Protein AF-K2FUL3-F1 (afdb_monomer_lite)

pLDDT: mean 77.29, std 19.42, range [24.14, 98.5]

Structure (mmCIF, N/CA/C/O backbone):
data_AF-K2FUL3-F1
#
_entry.id   AF-K2FUL3-F1
#
loop_
_atom_site.group_PDB
_atom_site.id
_atom_site.type_symbol
_atom_site.label_atom_id
_atom_site.label_alt_id
_atom_site.label_comp_id
_atom_site.label_asym_id
_atom_site.label_entity_id
_atom_site.label_seq_id
_atom_site.pdbx_PDB_ins_code
_atom_site.Cartn_x
_atom_site.Cartn_y
_atom_site.Cartn_z
_atom_site.occupancy
_atom_site.B_iso_or_equiv
_atom_site.auth_seq_id
_atom_site.auth_comp_id
_atom_site.auth_asym_id
_atom_site.auth_atom_id
_atom_site.pdbx_PDB_model_num
ATOM 1 N N . GLY A 1 1 ? -10.020 -69.425 -1.755 1.00 29.36 1 GLY A N 1
ATOM 2 C CA . GLY A 1 1 ? -8.892 -70.019 -2.493 1.00 29.36 1 GLY A CA 1
ATOM 3 C C . GLY A 1 1 ? -7.718 -69.079 -2.378 1.00 29.36 1 GLY A C 1
ATOM 4 O O . GLY A 1 1 ? -7.918 -67.881 -2.471 1.00 29.36 1 GLY A O 1
ATOM 5 N N . ILE A 1 2 ? -6.564 -69.638 -2.051 1.00 29.47 2 ILE A N 1
ATOM 6 C CA . ILE A 1 2 ? -5.307 -69.007 -1.630 1.00 29.47 2 ILE A CA 1
ATOM 7 C C . ILE A 1 2 ? -4.620 -68.204 -2.759 1.00 29.47 2 ILE A C 1
ATOM 9 O O . ILE A 1 2 ? -4.617 -68.683 -3.886 1.00 29.47 2 ILE A O 1
ATOM 13 N N . ALA A 1 3 ? -3.968 -67.088 -2.374 1.00 29.80 3 ALA A N 1
ATOM 14 C CA . ALA A 1 3 ? -2.845 -66.353 -3.010 1.00 29.80 3 ALA A CA 1
ATOM 15 C C . ALA A 1 3 ? -3.069 -65.739 -4.420 1.00 29.80 3 ALA A C 1
ATOM 17 O O . ALA A 1 3 ? -3.835 -66.257 -5.214 1.00 29.80 3 ALA A O 1
ATOM 18 N N . ALA A 1 4 ? -2.455 -64.623 -4.829 1.00 33.97 4 ALA A N 1
ATOM 19 C CA . ALA A 1 4 ? -1.217 -63.980 -4.395 1.00 33.97 4 ALA A CA 1
ATOM 20 C C . ALA A 1 4 ? -1.223 -62.466 -4.697 1.00 33.97 4 ALA A C 1
ATOM 22 O O . ALA A 1 4 ? -1.805 -62.017 -5.681 1.00 33.97 4 ALA A O 1
ATOM 23 N N . ASN A 1 5 ? -0.493 -61.721 -3.870 1.00 37.12 5 ASN A N 1
ATOM 24 C CA . ASN A 1 5 ? 0.119 -60.432 -4.196 1.00 37.12 5 ASN A CA 1
ATOM 25 C C . ASN A 1 5 ? 1.566 -60.707 -4.678 1.00 37.12 5 ASN A C 1
ATOM 27 O O . ASN A 1 5 ? 2.147 -61.704 -4.235 1.00 37.12 5 ASN A O 1
ATOM 31 N N . PRO A 1 6 ? 2.175 -59.849 -5.517 1.00 41.28 6 PRO A N 1
ATOM 32 C CA . PRO A 1 6 ? 3.410 -59.216 -5.050 1.00 41.28 6 PRO A CA 1
ATOM 33 C C . PRO A 1 6 ? 3.550 -57.734 -5.457 1.00 41.28 6 PRO A C 1
ATOM 35 O O . PRO A 1 6 ? 3.885 -57.404 -6.589 1.00 41.28 6 PRO A O 1
ATOM 38 N N . ALA A 1 7 ? 3.306 -56.877 -4.466 1.00 37.47 7 ALA A N 1
ATOM 39 C CA . ALA A 1 7 ? 4.149 -55.818 -3.905 1.00 37.47 7 ALA A CA 1
ATOM 40 C C . ALA A 1 7 ? 4.915 -54.856 -4.833 1.00 37.47 7 ALA A C 1
ATOM 42 O O . ALA A 1 7 ? 5.836 -55.230 -5.555 1.00 37.47 7 ALA A O 1
ATOM 43 N N . GLY A 1 8 ? 4.646 -53.569 -4.594 1.00 30.58 8 GLY A N 1
ATOM 44 C CA . GLY A 1 8 ? 5.507 -52.444 -4.937 1.00 30.58 8 GLY A CA 1
ATOM 45 C C . GLY A 1 8 ? 5.166 -51.172 -4.152 1.00 30.58 8 GLY A C 1
ATOM 46 O O . GLY A 1 8 ? 5.176 -50.105 -4.744 1.00 30.58 8 GLY A O 1
ATOM 47 N N . GLU A 1 9 ? 4.847 -51.260 -2.853 1.00 31.58 9 GLU A N 1
ATOM 48 C CA . GLU A 1 9 ? 4.725 -50.077 -1.983 1.00 31.58 9 GLU A CA 1
ATOM 49 C C . GLU A 1 9 ? 5.489 -50.285 -0.670 1.00 31.58 9 GLU A C 1
ATOM 51 O O . GLU A 1 9 ? 5.241 -51.211 0.104 1.00 31.58 9 GLU A O 1
ATOM 56 N N . THR A 1 10 ? 6.470 -49.415 -0.453 1.00 30.34 10 THR A N 1
ATOM 57 C CA . THR A 1 10 ? 7.256 -49.276 0.771 1.00 30.34 10 THR A CA 1
ATOM 58 C C . THR A 1 10 ? 6.417 -48.614 1.862 1.00 30.34 10 THR A C 1
ATOM 60 O O . THR A 1 10 ? 6.049 -47.448 1.743 1.00 30.34 10 THR A O 1
ATOM 63 N N . ALA A 1 11 ? 6.149 -49.349 2.941 1.00 28.09 11 ALA A N 1
ATOM 64 C CA . ALA A 1 11 ? 5.520 -48.831 4.150 1.00 28.09 11 ALA A CA 1
ATOM 65 C C . ALA A 1 11 ? 6.507 -47.983 4.975 1.00 28.09 11 ALA A C 1
ATOM 67 O O . ALA A 1 11 ? 7.612 -48.429 5.288 1.00 28.09 11 ALA A O 1
ATOM 68 N N . ILE A 1 12 ? 6.080 -46.780 5.366 1.00 31.64 12 ILE A N 1
ATOM 69 C CA . ILE A 1 12 ? 6.712 -45.947 6.398 1.00 31.64 12 ILE A CA 1
ATOM 70 C C . ILE A 1 12 ? 6.009 -46.258 7.732 1.00 31.64 12 ILE A C 1
ATOM 72 O O . ILE A 1 12 ? 4.779 -46.181 7.781 1.00 31.64 12 ILE A O 1
ATOM 76 N N . PRO A 1 13 ? 6.720 -46.593 8.825 1.00 28.28 13 PRO A N 1
ATOM 77 C CA . PRO A 1 13 ? 6.091 -46.757 10.128 1.00 28.28 13 PRO A CA 1
ATOM 78 C C . PRO A 1 13 ? 5.839 -45.385 10.768 1.00 28.28 13 PRO A C 1
ATOM 80 O O . PRO A 1 13 ? 6.767 -44.623 11.035 1.00 28.28 13 PRO A O 1
ATOM 83 N N . VAL A 1 14 ? 4.572 -45.082 11.049 1.00 27.66 14 VAL A N 1
ATOM 84 C CA . VAL A 1 14 ? 4.178 -43.947 11.891 1.00 27.66 14 VAL A CA 1
ATOM 85 C C . VAL A 1 14 ? 4.351 -44.361 13.352 1.00 27.66 14 VAL A C 1
ATOM 87 O O . VAL A 1 14 ? 3.535 -45.098 13.903 1.00 27.66 14 VAL A O 1
ATOM 90 N N . HIS A 1 15 ? 5.425 -43.890 13.986 1.00 28.33 15 HIS A N 1
ATOM 91 C CA . HIS A 1 15 ? 5.552 -43.887 15.441 1.00 28.33 15 HIS A CA 1
ATOM 92 C C . HIS A 1 15 ? 4.837 -42.653 16.001 1.00 28.33 15 HIS A C 1
ATOM 94 O O . HIS A 1 15 ? 5.270 -41.524 15.789 1.00 28.33 15 HIS A O 1
ATOM 100 N N . VAL A 1 16 ? 3.748 -42.877 16.735 1.00 33.69 16 VAL A N 1
ATOM 101 C CA . VAL A 1 16 ? 3.116 -41.860 17.581 1.00 33.69 16 VAL A CA 1
ATOM 102 C C . VAL A 1 16 ? 3.855 -41.854 18.920 1.00 33.69 16 VAL A C 1
ATOM 104 O O . VAL A 1 16 ? 3.732 -42.798 19.698 1.00 33.69 16 VAL A O 1
ATOM 107 N N . LEU A 1 17 ? 4.642 -40.808 19.174 1.00 29.28 17 LEU A N 1
ATOM 108 C CA . LEU A 1 17 ? 5.199 -40.495 20.491 1.00 29.28 17 LEU A CA 1
ATOM 109 C C . LEU A 1 17 ? 4.402 -39.329 21.084 1.00 29.28 17 LEU A C 1
ATOM 111 O O . LEU A 1 17 ? 4.236 -38.285 20.460 1.00 29.28 17 LEU A O 1
ATOM 115 N N . THR A 1 18 ? 3.861 -39.538 22.280 1.00 36.34 18 THR A N 1
ATOM 116 C CA . THR A 1 18 ? 3.100 -38.549 23.047 1.00 36.34 18 THR A CA 1
ATOM 117 C C . THR A 1 18 ? 4.045 -37.699 23.902 1.00 36.34 18 THR A C 1
ATOM 119 O O . THR A 1 18 ? 4.623 -38.201 24.866 1.00 36.34 18 THR A O 1
ATOM 122 N N . ASP A 1 19 ? 4.158 -36.408 23.587 1.00 40.31 19 ASP A N 1
ATOM 123 C CA . ASP A 1 19 ? 4.966 -35.411 24.307 1.00 40.31 19 ASP A CA 1
ATOM 124 C C . ASP A 1 19 ? 4.378 -35.038 25.679 1.00 40.31 19 ASP A C 1
ATOM 126 O O . ASP A 1 19 ? 3.742 -33.994 25.863 1.00 40.31 19 ASP A O 1
ATOM 130 N N . ARG A 1 20 ? 4.603 -35.891 26.686 1.00 37.06 20 ARG A N 1
ATOM 131 C CA . ARG A 1 20 ? 4.300 -35.557 28.091 1.00 37.06 20 ARG A CA 1
ATOM 132 C C . ARG A 1 20 ? 5.457 -35.774 29.072 1.00 37.06 20 ARG A C 1
ATOM 134 O O . ARG A 1 20 ? 5.354 -35.305 30.197 1.00 37.06 20 ARG A O 1
ATOM 141 N N . GLU A 1 21 ? 6.578 -36.368 28.656 1.00 36.28 21 GLU A N 1
ATOM 142 C CA . GLU A 1 21 ? 7.709 -36.675 29.558 1.00 36.28 21 GLU A CA 1
ATOM 143 C C . GLU A 1 21 ? 8.956 -35.781 29.389 1.00 36.28 21 GLU A C 1
ATOM 145 O O . GLU A 1 21 ? 9.843 -35.807 30.244 1.00 36.28 21 GLU A O 1
ATOM 150 N N . GLU A 1 22 ? 9.020 -34.912 28.372 1.00 36.03 22 GLU A N 1
ATOM 151 C CA . GLU A 1 22 ? 10.129 -33.945 28.220 1.00 36.03 22 GLU A CA 1
ATOM 152 C C . GLU A 1 22 ? 9.899 -32.598 28.930 1.00 36.03 22 GLU A C 1
ATOM 154 O O . GLU A 1 22 ? 10.847 -31.838 29.141 1.00 36.03 22 GLU A O 1
ATOM 159 N N . ARG A 1 23 ? 8.673 -32.308 29.393 1.00 39.50 23 ARG A N 1
ATOM 160 C CA . ARG A 1 23 ? 8.362 -31.051 30.108 1.00 39.50 23 ARG A CA 1
ATOM 161 C C . ARG A 1 23 ? 8.787 -31.030 31.578 1.00 39.50 23 ARG A C 1
ATOM 163 O O . ARG A 1 23 ? 9.026 -29.946 32.109 1.00 39.50 23 ARG A O 1
ATOM 170 N N . ASP A 1 24 ? 8.972 -32.186 32.211 1.00 40.50 24 ASP A N 1
ATOM 171 C CA . ASP A 1 24 ? 9.224 -32.262 33.659 1.00 40.50 24 ASP A CA 1
ATOM 172 C C . ASP A 1 24 ? 10.712 -32.364 34.042 1.00 40.50 24 ASP A C 1
ATOM 174 O O . ASP A 1 24 ? 11.052 -32.335 35.224 1.00 40.50 24 ASP A O 1
ATOM 178 N N . LYS A 1 25 ? 11.638 -32.383 33.070 1.00 35.03 25 LYS A N 1
ATOM 179 C CA . LYS A 1 25 ? 13.092 -32.451 33.338 1.00 35.03 25 LYS A CA 1
ATOM 180 C C . LYS A 1 25 ? 13.845 -31.114 33.286 1.00 35.03 25 LYS A C 1
ATOM 182 O O . LYS A 1 25 ? 15.042 -31.100 33.554 1.00 35.03 25 LYS A O 1
ATOM 187 N N . GLN A 1 26 ? 13.180 -29.983 33.026 1.00 34.59 26 GLN A N 1
ATOM 188 C CA . GLN A 1 26 ? 13.832 -28.655 32.990 1.00 34.59 26 GLN A CA 1
ATOM 189 C C . GLN A 1 26 ? 13.510 -27.721 34.177 1.00 34.59 26 GLN A C 1
ATOM 191 O O . GLN A 1 26 ? 13.892 -26.551 34.154 1.00 34.59 26 GLN A O 1
ATOM 196 N N . ARG A 1 27 ? 12.857 -28.191 35.251 1.00 38.28 27 ARG A N 1
ATOM 197 C CA . ARG A 1 27 ? 12.539 -27.352 36.429 1.00 38.28 27 ARG A CA 1
ATOM 198 C C . ARG A 1 27 ? 13.149 -27.861 37.740 1.00 38.28 27 ARG A C 1
ATOM 200 O O . ARG A 1 27 ? 12.462 -28.441 38.569 1.00 38.28 27 ARG A O 1
ATOM 207 N N . ALA A 1 28 ? 14.425 -27.547 37.956 1.00 32.16 28 ALA A N 1
ATOM 208 C CA . ALA A 1 28 ? 15.081 -27.413 39.268 1.00 32.16 28 ALA A CA 1
ATOM 209 C C . ALA A 1 28 ? 16.374 -26.593 39.014 1.00 32.16 28 ALA A C 1
ATOM 211 O O . ALA A 1 28 ? 17.048 -26.874 38.033 1.00 32.16 28 ALA A O 1
ATOM 212 N N . ILE A 1 29 ? 16.811 -25.540 39.724 1.00 32.72 29 ILE A N 1
ATOM 213 C CA . ILE A 1 29 ? 16.914 -25.236 41.168 1.00 32.72 29 ILE A CA 1
ATOM 214 C C . ILE A 1 29 ? 17.061 -23.672 41.348 1.00 32.72 29 ILE A C 1
ATOM 216 O O . ILE A 1 29 ? 16.884 -22.943 40.375 1.00 32.72 29 ILE A O 1
ATOM 220 N N . PRO A 1 30 ? 17.365 -23.089 42.534 1.00 32.72 30 PRO A N 1
ATOM 221 C CA . PRO A 1 30 ? 16.451 -22.345 43.397 1.00 32.72 30 PRO A CA 1
ATOM 222 C C . PRO A 1 30 ? 16.648 -20.810 43.428 1.00 32.72 30 PRO A C 1
ATOM 224 O O . PRO A 1 30 ? 17.682 -20.240 43.087 1.00 32.72 30 PRO A O 1
ATOM 227 N N . SER A 1 31 ? 15.637 -20.151 43.988 1.00 34.84 31 SER A N 1
ATOM 228 C CA . SER A 1 31 ? 15.555 -18.729 44.316 1.00 34.84 31 SER A CA 1
ATOM 229 C C . SER A 1 31 ? 16.632 -18.214 45.286 1.00 34.84 31 SER A C 1
ATOM 231 O O . SER A 1 31 ? 16.755 -18.728 46.400 1.00 34.84 31 SER A O 1
ATOM 233 N N . LYS A 1 32 ? 17.250 -17.068 44.965 1.00 28.75 32 LYS A N 1
ATOM 234 C CA . LYS A 1 32 ? 17.618 -16.041 45.961 1.00 28.75 32 LYS A CA 1
ATOM 235 C C . LYS A 1 32 ? 17.276 -14.643 45.435 1.00 28.75 32 LYS A C 1
ATOM 237 O O . LYS A 1 32 ? 17.803 -14.190 44.427 1.00 28.75 32 LYS A O 1
ATOM 242 N N . LYS A 1 33 ? 16.363 -13.978 46.149 1.00 35.34 33 LYS A N 1
ATOM 243 C CA . LYS A 1 33 ? 15.916 -12.595 45.937 1.00 35.34 33 LYS A CA 1
ATOM 244 C C . LYS A 1 33 ? 17.067 -11.603 46.148 1.00 35.34 33 LYS A C 1
ATOM 246 O O . LYS A 1 33 ? 17.709 -11.650 47.194 1.00 35.34 33 LYS A O 1
ATOM 251 N N . LYS A 1 34 ? 17.205 -10.628 45.247 1.00 28.52 34 LYS A N 1
ATOM 252 C CA . LYS A 1 34 ? 17.494 -9.221 45.575 1.00 28.52 34 LYS A CA 1
ATOM 253 C C . LYS A 1 34 ? 16.860 -8.334 44.501 1.00 28.52 34 LYS A C 1
ATOM 255 O O . LYS A 1 34 ? 17.018 -8.589 43.314 1.00 28.52 34 LYS A O 1
ATOM 260 N N . ALA A 1 35 ? 16.083 -7.355 44.952 1.00 36.88 35 ALA A N 1
ATOM 261 C CA . ALA A 1 35 ? 15.337 -6.425 44.118 1.00 36.88 35 ALA A CA 1
ATOM 262 C C . ALA A 1 35 ? 16.287 -5.538 43.302 1.00 36.88 35 ALA A C 1
ATOM 264 O O . ALA A 1 35 ? 17.126 -4.853 43.884 1.00 36.88 35 ALA A O 1
ATOM 265 N N . VAL A 1 36 ? 16.129 -5.541 41.976 1.00 25.66 36 VAL A N 1
ATOM 266 C CA . VAL A 1 36 ? 16.669 -4.523 41.068 1.00 25.66 36 VAL A CA 1
ATOM 267 C C . VAL A 1 36 ? 15.637 -4.298 39.965 1.00 25.66 36 VAL A C 1
ATOM 269 O O . VAL A 1 36 ? 15.177 -5.239 39.324 1.00 25.66 36 VAL A O 1
ATOM 272 N N . THR A 1 37 ? 15.245 -3.040 39.802 1.00 27.47 37 THR A N 1
ATOM 273 C CA . THR A 1 37 ? 14.314 -2.504 38.807 1.00 27.47 37 THR A CA 1
ATOM 274 C C . THR A 1 37 ? 14.697 -2.944 37.389 1.00 27.47 37 THR A C 1
ATOM 276 O O . THR A 1 37 ? 15.799 -2.654 36.926 1.00 27.47 37 THR A O 1
ATOM 279 N N . VAL A 1 38 ? 13.796 -3.645 36.696 1.00 24.14 38 VAL A N 1
ATOM 280 C CA . VAL A 1 38 ? 14.006 -4.133 35.325 1.00 24.14 38 VAL A CA 1
ATOM 281 C C . VAL A 1 38 ? 13.581 -3.055 34.327 1.00 24.14 38 VAL A C 1
ATOM 283 O O . VAL A 1 38 ? 12.395 -2.821 34.121 1.00 24.14 38 VAL A O 1
ATOM 286 N N . LEU A 1 39 ? 14.567 -2.423 33.691 1.00 25.70 39 LEU A N 1
ATOM 287 C CA . LEU A 1 39 ? 14.455 -1.932 32.318 1.00 25.70 39 LEU A CA 1
ATOM 288 C C . LEU A 1 39 ? 14.884 -3.084 31.403 1.00 25.70 39 LEU A C 1
ATOM 290 O O . LEU A 1 39 ? 15.981 -3.622 31.555 1.00 25.70 39 LEU A O 1
ATOM 294 N N . THR A 1 40 ? 14.021 -3.492 30.481 1.00 26.88 40 THR A N 1
ATOM 295 C CA . THR A 1 40 ? 14.286 -4.555 29.502 1.00 26.88 40 THR A CA 1
ATOM 296 C C . THR A 1 40 ? 15.433 -4.143 28.563 1.00 26.88 40 THR A C 1
ATOM 298 O O . THR A 1 40 ? 15.310 -3.106 27.909 1.00 26.88 40 THR A O 1
ATOM 301 N N . PRO A 1 41 ? 16.538 -4.905 28.433 1.00 35.03 41 PRO A N 1
ATOM 302 C CA . PRO A 1 41 ? 17.572 -4.604 27.454 1.00 35.03 41 PRO A CA 1
ATOM 303 C C . PRO A 1 41 ? 17.321 -5.353 26.139 1.00 35.03 41 PRO A C 1
ATOM 305 O O . PRO A 1 41 ? 17.146 -6.571 26.107 1.00 35.03 41 PRO A O 1
ATOM 308 N N . LEU A 1 42 ? 17.393 -4.620 25.030 1.00 30.72 42 LEU A N 1
ATOM 309 C CA . LEU A 1 42 ? 17.758 -5.170 23.726 1.00 30.72 42 LEU A CA 1
ATOM 310 C C . LEU A 1 42 ? 19.123 -5.865 23.861 1.00 30.72 42 LEU A C 1
ATOM 312 O O . LEU A 1 42 ? 20.102 -5.161 24.099 1.00 30.72 42 LEU A O 1
ATOM 316 N N . THR A 1 43 ? 19.214 -7.198 23.746 1.00 35.12 43 THR A N 1
ATOM 317 C CA . THR A 1 43 ? 20.256 -7.947 22.986 1.00 35.12 43 THR A CA 1
ATOM 318 C C . THR A 1 43 ? 20.384 -9.421 23.389 1.00 35.12 43 THR A C 1
ATOM 320 O O . THR A 1 43 ? 20.501 -9.734 24.572 1.00 35.12 43 THR A O 1
ATOM 323 N N . PRO A 1 44 ? 20.602 -10.297 22.390 1.00 34.84 44 PRO A N 1
ATOM 324 C CA . PRO A 1 44 ? 21.498 -11.435 22.541 1.00 34.84 44 PRO A CA 1
ATOM 325 C C . PRO A 1 44 ? 22.530 -11.455 21.396 1.00 34.84 44 PRO A C 1
ATOM 327 O O . PRO A 1 44 ? 22.458 -12.301 20.521 1.00 34.84 44 PRO A O 1
ATOM 330 N N . TYR A 1 45 ? 23.494 -10.523 21.365 1.00 34.25 45 TYR A N 1
ATOM 331 C CA . TYR A 1 45 ? 24.644 -10.620 20.445 1.00 34.25 45 TYR A CA 1
ATOM 332 C C . TYR A 1 45 ? 25.939 -10.094 21.104 1.00 34.25 45 TYR A C 1
ATOM 334 O O . TYR A 1 45 ? 26.077 -8.885 21.314 1.00 34.25 45 TYR A O 1
ATOM 342 N N . PRO A 1 46 ? 26.928 -10.962 21.409 1.00 39.22 46 PRO A N 1
ATOM 343 C CA . PRO A 1 46 ? 28.223 -10.579 21.997 1.00 39.22 46 PRO A CA 1
ATOM 344 C C . PRO A 1 46 ? 29.020 -9.573 21.150 1.00 39.22 46 PRO A C 1
ATOM 346 O O . PRO A 1 46 ? 29.714 -8.708 21.687 1.00 39.22 46 PRO A O 1
ATOM 349 N N . ASN A 1 47 ? 28.861 -9.629 19.825 1.00 40.16 47 ASN A N 1
ATOM 350 C CA . ASN A 1 47 ? 29.518 -8.720 18.882 1.00 40.16 47 ASN A CA 1
ATOM 351 C C . ASN A 1 47 ? 28.984 -7.282 18.984 1.00 40.16 47 ASN A C 1
ATOM 353 O O . ASN A 1 47 ? 29.730 -6.326 18.788 1.00 40.16 47 ASN A O 1
ATOM 357 N N . MET A 1 48 ? 27.727 -7.117 19.399 1.00 39.75 48 MET A N 1
ATOM 358 C CA . MET A 1 48 ? 27.089 -5.813 19.577 1.00 39.75 48 MET A CA 1
ATOM 359 C C . MET A 1 48 ? 27.607 -5.095 20.833 1.00 39.75 48 MET A C 1
ATOM 361 O O . MET A 1 48 ? 27.795 -3.883 20.814 1.00 39.75 48 MET A O 1
ATOM 365 N N . ARG A 1 49 ? 27.954 -5.838 21.898 1.00 45.69 49 ARG A N 1
ATOM 366 C CA . ARG A 1 49 ? 28.633 -5.277 23.084 1.00 45.69 49 ARG A CA 1
ATOM 367 C C . ARG A 1 49 ? 30.037 -4.763 22.772 1.00 45.69 49 ARG A C 1
ATOM 369 O O . ARG A 1 49 ? 30.410 -3.712 23.278 1.00 45.69 49 ARG A O 1
ATOM 376 N N . ARG A 1 50 ? 30.807 -5.474 21.939 1.00 47.81 50 ARG A N 1
ATOM 377 C CA . ARG A 1 50 ? 32.127 -5.001 21.481 1.00 47.81 50 ARG A CA 1
ATOM 378 C C . ARG A 1 50 ? 32.014 -3.760 20.595 1.00 47.81 50 ARG A C 1
ATOM 380 O O . ARG A 1 50 ? 32.819 -2.850 20.751 1.00 47.81 50 ARG A O 1
ATOM 387 N N . LEU A 1 51 ? 31.003 -3.705 19.725 1.00 45.47 51 LEU A N 1
ATOM 388 C CA . LEU A 1 51 ? 30.710 -2.545 18.879 1.00 45.47 51 LEU A CA 1
ATOM 389 C C . LEU A 1 51 ? 30.363 -1.305 19.728 1.00 45.47 51 LEU A C 1
ATOM 391 O O . LEU A 1 51 ? 30.971 -0.252 19.563 1.00 45.47 51 LEU A O 1
ATOM 395 N N . LEU A 1 52 ? 29.460 -1.456 20.706 1.00 45.50 52 LEU A N 1
ATOM 396 C CA . LEU A 1 52 ? 29.033 -0.395 21.636 1.00 45.50 52 LEU A CA 1
ATOM 397 C C . LEU A 1 52 ? 30.119 0.049 22.635 1.00 45.50 52 LEU A C 1
ATOM 399 O O . LEU A 1 52 ? 29.981 1.093 23.269 1.00 45.50 52 LEU A O 1
ATOM 403 N N . ALA A 1 53 ? 31.194 -0.727 22.784 1.00 52.91 53 ALA A N 1
ATOM 404 C CA . ALA A 1 53 ? 32.343 -0.386 23.620 1.00 52.91 53 ALA A CA 1
ATOM 405 C C . ALA A 1 53 ? 33.434 0.397 22.866 1.00 52.91 53 ALA A C 1
ATOM 407 O O . ALA A 1 53 ? 34.402 0.832 23.489 1.00 52.91 53 ALA A O 1
ATOM 408 N N . GLN A 1 54 ? 33.316 0.583 21.545 1.00 58.16 54 GLN A N 1
ATOM 409 C CA . GLN A 1 54 ? 34.313 1.337 20.788 1.00 58.16 54 GLN A CA 1
ATOM 410 C C . GLN A 1 54 ? 34.211 2.843 21.080 1.00 58.16 54 GLN A C 1
ATOM 412 O O . GLN A 1 54 ? 33.120 3.401 20.956 1.00 58.16 54 GLN A O 1
ATOM 417 N N . PRO A 1 55 ? 35.326 3.541 21.375 1.00 52.22 55 PRO A N 1
ATOM 418 C CA . PRO A 1 55 ? 35.314 4.971 21.694 1.00 52.22 55 PRO A CA 1
ATOM 419 C C . PRO A 1 55 ? 34.697 5.855 20.605 1.00 52.22 55 PRO A C 1
ATOM 421 O O . PRO A 1 55 ? 34.007 6.819 20.921 1.00 52.22 55 PRO A O 1
ATOM 424 N N . ALA A 1 56 ? 34.892 5.516 19.326 1.00 47.28 56 ALA A N 1
ATOM 425 C CA . ALA A 1 56 ? 34.308 6.254 18.205 1.00 47.28 56 ALA A CA 1
ATOM 426 C C . ALA A 1 56 ? 32.776 6.123 18.162 1.00 47.28 56 ALA A C 1
ATOM 428 O O . ALA A 1 56 ? 32.075 7.115 17.968 1.00 47.28 56 ALA A O 1
ATOM 429 N N . LEU A 1 57 ? 32.253 4.919 18.418 1.00 42.28 57 LEU A N 1
ATOM 430 C CA . LEU A 1 57 ? 30.815 4.676 18.478 1.00 42.28 57 LEU A CA 1
ATOM 431 C C . LEU A 1 57 ? 30.210 5.250 19.766 1.00 42.28 57 LEU A C 1
ATOM 433 O O . LEU A 1 57 ? 29.147 5.852 19.718 1.00 42.28 57 LEU A O 1
ATOM 437 N N . GLN A 1 58 ? 30.907 5.157 20.903 1.00 49.09 58 GLN A N 1
ATOM 438 C CA . GLN A 1 58 ? 30.489 5.825 22.137 1.00 49.09 58 GLN A CA 1
ATOM 439 C C . GLN A 1 58 ? 30.441 7.340 21.970 1.00 49.09 58 GLN A C 1
ATOM 441 O O . GLN A 1 58 ? 29.476 7.947 22.404 1.00 49.09 58 GLN A O 1
ATOM 446 N N . THR A 1 59 ? 31.419 7.947 21.297 1.00 50.16 59 THR A N 1
ATOM 447 C CA . THR A 1 59 ? 31.420 9.390 21.010 1.00 50.16 59 THR A CA 1
ATOM 448 C C . THR A 1 59 ? 30.260 9.778 20.089 1.00 50.16 59 THR A C 1
ATOM 450 O O . THR A 1 59 ? 29.602 10.785 20.333 1.00 50.16 59 THR A O 1
ATOM 453 N N . ALA A 1 60 ? 29.953 8.952 19.082 1.00 44.31 60 ALA A N 1
ATOM 454 C CA . ALA A 1 60 ? 28.812 9.160 18.188 1.00 44.31 60 ALA A CA 1
ATOM 455 C C . ALA A 1 60 ? 27.446 8.962 18.878 1.00 44.31 60 ALA A C 1
ATOM 457 O O . ALA A 1 60 ? 26.479 9.630 18.521 1.00 44.31 60 ALA A O 1
ATOM 458 N N . ILE A 1 61 ? 27.360 8.071 19.875 1.00 42.84 61 ILE A N 1
ATOM 459 C CA . ILE A 1 61 ? 26.129 7.769 20.627 1.00 42.84 61 ILE A CA 1
ATOM 460 C C . ILE A 1 61 ? 25.994 8.659 21.882 1.00 42.84 61 ILE A C 1
ATOM 462 O O . ILE A 1 61 ? 24.911 8.775 22.446 1.00 42.84 61 ILE A O 1
ATOM 466 N N . GLN A 1 62 ? 27.045 9.351 22.329 1.00 43.38 62 GLN A N 1
ATOM 467 C CA . GLN A 1 62 ? 27.009 10.125 23.575 1.00 43.38 62 GLN A CA 1
ATOM 468 C C . GLN A 1 62 ? 25.961 11.266 23.606 1.00 43.38 62 GLN A C 1
ATOM 470 O O . GLN A 1 62 ? 25.319 11.451 24.641 1.00 43.38 62 GLN A O 1
ATOM 475 N N . PRO A 1 63 ? 25.664 11.970 22.494 1.00 46.12 63 PRO A N 1
ATOM 476 C CA . PRO A 1 63 ? 24.537 12.907 22.439 1.00 46.12 63 PRO A CA 1
ATOM 477 C C . PRO A 1 63 ? 23.162 12.259 22.698 1.00 46.12 63 PRO A C 1
ATOM 479 O O . PRO A 1 63 ? 22.224 12.952 23.078 1.00 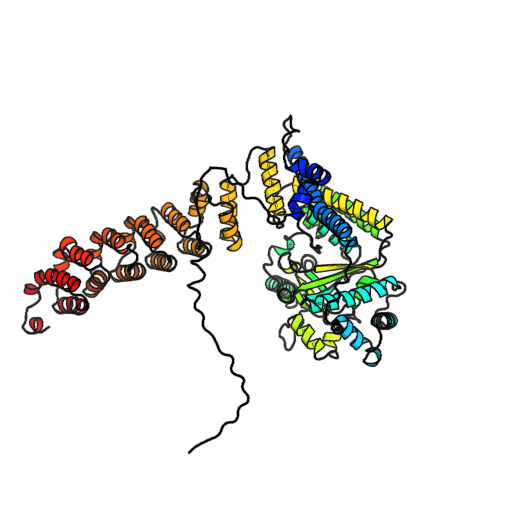46.12 63 PRO A O 1
ATOM 482 N N . PHE A 1 64 ? 23.037 10.935 22.532 1.00 40.38 64 PHE A N 1
ATOM 483 C CA . PHE A 1 64 ? 21.806 10.168 22.771 1.00 40.38 64 PHE A CA 1
ATOM 484 C C . PHE A 1 64 ? 21.617 9.777 24.236 1.00 40.38 64 PHE A C 1
ATOM 486 O O . PHE A 1 64 ? 20.494 9.502 24.651 1.00 40.38 64 PHE A O 1
ATOM 493 N N . LEU A 1 65 ? 22.696 9.719 25.022 1.00 40.16 65 LEU A N 1
ATOM 494 C CA . LEU A 1 65 ? 22.641 9.274 26.416 1.00 40.16 65 LEU A CA 1
ATOM 495 C C . LEU A 1 65 ? 22.469 10.439 27.399 1.00 40.16 65 LEU A C 1
ATOM 497 O O . LEU A 1 65 ? 22.078 10.203 28.541 1.00 40.16 65 LEU A O 1
ATOM 501 N N . ASN A 1 66 ? 22.752 11.684 26.990 1.00 42.62 66 ASN A N 1
ATOM 502 C CA . ASN A 1 66 ? 22.622 12.845 27.874 1.00 42.62 66 ASN A CA 1
ATOM 503 C C . ASN A 1 66 ? 22.406 14.183 27.120 1.00 42.62 66 ASN A C 1
ATOM 505 O O . ASN A 1 66 ? 23.333 14.983 27.002 1.00 42.62 66 ASN A O 1
ATOM 509 N N . PRO A 1 67 ? 21.184 14.482 26.637 1.00 41.69 67 PRO A N 1
ATOM 510 C CA . PRO A 1 67 ? 20.897 15.717 25.891 1.00 41.69 67 PRO A CA 1
ATOM 511 C C . PRO A 1 67 ? 20.674 16.973 26.768 1.00 41.69 67 PRO A C 1
ATOM 513 O O . PRO A 1 67 ? 20.497 18.074 26.251 1.00 41.69 67 PRO A O 1
ATOM 516 N N . ARG A 1 68 ? 20.730 16.849 28.104 1.00 36.56 68 ARG A N 1
ATOM 517 C CA . ARG A 1 68 ? 20.333 17.899 29.070 1.00 36.56 68 ARG A CA 1
ATOM 518 C C . ARG A 1 68 ? 21.244 19.134 29.177 1.00 36.56 68 ARG A C 1
ATOM 520 O O . ARG A 1 68 ? 20.900 20.053 29.914 1.00 36.56 68 ARG A O 1
ATOM 527 N N . THR A 1 69 ? 22.402 19.193 28.525 1.00 40.62 69 THR A N 1
ATOM 528 C CA . THR A 1 69 ? 23.458 20.160 28.897 1.00 40.62 69 THR A CA 1
ATOM 529 C C . THR A 1 69 ? 23.480 21.491 28.136 1.00 40.62 69 THR A C 1
ATOM 531 O O . THR A 1 69 ? 24.441 22.237 28.296 1.00 40.62 69 THR A O 1
ATOM 534 N N . ALA A 1 70 ? 22.450 21.859 27.364 1.00 38.53 70 ALA A N 1
ATOM 535 C CA . ALA A 1 70 ? 22.527 23.066 26.526 1.00 38.53 70 ALA A CA 1
ATOM 536 C C . ALA A 1 70 ? 21.238 23.906 26.429 1.00 38.53 70 ALA A C 1
ATOM 538 O O . ALA A 1 70 ? 20.871 24.311 25.329 1.00 38.53 70 ALA A O 1
ATOM 539 N N . TRP A 1 71 ? 20.541 24.206 27.534 1.00 39.56 71 TRP A N 1
ATOM 540 C CA . TRP A 1 71 ? 19.399 25.132 27.453 1.00 39.56 71 TRP A CA 1
ATOM 541 C C . TRP A 1 71 ? 19.319 26.151 28.595 1.00 39.56 71 TRP A C 1
ATOM 543 O O . TRP A 1 71 ? 19.202 25.792 29.766 1.00 39.56 71 TRP A O 1
ATOM 553 N N . GLN A 1 72 ? 19.352 27.436 28.227 1.00 35.75 72 GLN A N 1
ATOM 554 C CA . GLN A 1 72 ? 19.032 28.588 29.073 1.00 35.75 72 GLN A CA 1
ATOM 555 C C . GLN A 1 72 ? 18.322 29.659 28.218 1.00 35.75 72 GLN A C 1
ATOM 557 O O . GLN A 1 72 ? 18.981 30.501 27.617 1.00 35.75 72 GLN A O 1
ATOM 562 N N . GLY A 1 73 ? 16.983 29.642 28.161 1.00 40.72 73 GLY A N 1
ATOM 563 C CA . GLY A 1 73 ? 16.179 30.801 27.730 1.00 40.72 73 GLY A CA 1
ATOM 564 C C . GLY A 1 73 ? 14.944 30.468 26.873 1.00 40.72 73 GLY A C 1
ATOM 565 O O . GLY A 1 73 ? 15.026 29.587 26.027 1.00 40.72 73 GLY A O 1
ATOM 566 N N . PRO A 1 74 ? 13.801 31.167 27.042 1.00 36.03 74 PRO A N 1
ATOM 567 C CA . PRO A 1 74 ? 12.549 30.843 26.354 1.00 36.03 74 PRO A CA 1
ATOM 568 C C . PRO A 1 74 ? 12.594 31.186 24.855 1.00 36.03 74 PRO A C 1
ATOM 570 O O . PRO A 1 74 ? 12.757 32.345 24.476 1.00 36.03 74 PRO A O 1
ATOM 573 N N . LEU A 1 75 ? 12.392 30.183 23.997 1.00 43.47 75 LEU A N 1
ATOM 574 C CA . LEU A 1 75 ? 12.169 30.363 22.558 1.00 43.47 75 LEU A CA 1
ATOM 575 C C . LEU A 1 75 ? 10.685 30.639 22.269 1.00 43.47 75 LEU A C 1
ATOM 577 O O . LEU A 1 75 ? 9.799 30.065 22.901 1.00 43.47 75 LEU A O 1
ATOM 581 N N . ARG A 1 76 ? 10.409 31.494 21.275 1.00 51.44 76 ARG A N 1
ATOM 582 C CA . ARG A 1 76 ? 9.075 31.597 20.658 1.00 51.44 76 ARG A CA 1
ATOM 583 C C . ARG A 1 76 ? 8.755 30.284 19.929 1.00 51.44 76 ARG A C 1
ATOM 585 O O . ARG A 1 76 ? 9.666 29.626 19.432 1.00 51.44 76 ARG A O 1
ATOM 592 N N . GLU A 1 77 ? 7.475 29.928 19.840 1.00 51.31 77 GLU A N 1
ATOM 593 C CA . GLU A 1 77 ? 6.990 28.640 19.310 1.00 51.31 77 GLU A CA 1
ATOM 594 C C . GLU A 1 77 ? 7.575 28.273 17.931 1.00 51.31 77 GLU A C 1
ATOM 596 O O . GLU A 1 77 ? 7.956 27.131 17.695 1.00 51.31 77 GLU A O 1
ATOM 601 N N . GLU A 1 78 ? 7.743 29.256 17.049 1.00 53.22 78 GLU A N 1
ATOM 602 C CA . GLU A 1 78 ? 8.312 29.078 15.708 1.00 53.22 78 GLU A CA 1
ATOM 603 C C . GLU A 1 78 ? 9.810 28.711 15.727 1.00 53.22 78 GLU A C 1
ATOM 605 O O . GLU A 1 78 ? 10.254 27.831 14.987 1.00 53.22 78 GLU A O 1
ATOM 610 N N . GLY A 1 79 ? 10.584 29.302 16.647 1.00 62.28 79 GLY A N 1
ATOM 611 C CA . GLY A 1 79 ? 11.993 28.952 16.856 1.00 62.28 79 GLY A CA 1
ATOM 612 C C . GLY A 1 79 ? 12.162 27.537 17.414 1.00 62.28 79 GLY A C 1
ATOM 613 O O . GLY A 1 79 ? 13.065 26.812 17.000 1.00 62.28 79 GLY A O 1
ATOM 614 N N . LEU A 1 80 ? 11.239 27.111 18.283 1.00 60.75 80 LEU A N 1
ATOM 615 C CA . LEU A 1 80 ? 11.215 25.756 18.835 1.00 60.75 80 LEU A CA 1
ATOM 616 C C . LEU A 1 80 ? 10.934 24.700 17.753 1.00 60.75 80 LEU A C 1
ATOM 618 O O . LEU A 1 80 ? 11.583 23.656 17.724 1.00 60.75 80 LEU A O 1
ATOM 622 N N . ARG A 1 81 ? 9.990 24.972 16.840 1.00 59.69 81 ARG A N 1
ATOM 623 C CA . ARG A 1 81 ? 9.648 24.059 15.736 1.00 59.69 81 ARG A CA 1
ATOM 624 C C . ARG A 1 81 ? 10.790 23.913 14.729 1.00 59.69 81 ARG A C 1
ATOM 626 O O . ARG A 1 81 ? 11.060 22.800 14.282 1.00 59.69 81 ARG A O 1
ATOM 633 N N . SER A 1 82 ? 11.492 25.005 14.418 1.00 65.75 82 SER A N 1
ATOM 634 C CA . SER A 1 82 ? 12.674 24.960 13.550 1.00 65.75 82 SER A CA 1
ATOM 635 C C . SER A 1 82 ? 13.818 24.154 14.176 1.00 65.75 82 SER A C 1
ATOM 637 O O . SER A 1 82 ? 14.415 23.319 13.501 1.00 65.75 82 SER A O 1
ATOM 639 N N . GLU A 1 83 ? 14.114 24.357 15.465 1.00 67.44 83 GLU A N 1
ATOM 640 C CA . GLU A 1 83 ? 15.163 23.591 16.158 1.00 67.44 83 GLU A CA 1
ATOM 641 C C . GLU A 1 83 ? 14.802 22.098 16.256 1.00 67.44 83 GLU A C 1
ATOM 643 O O . GLU A 1 83 ? 15.653 21.224 16.071 1.00 67.44 83 GLU A O 1
ATOM 648 N N . LEU A 1 84 ? 13.524 21.786 16.492 1.00 63.41 84 LEU A N 1
ATOM 649 C CA . LEU A 1 84 ? 13.024 20.415 16.513 1.00 63.41 84 LEU A CA 1
ATOM 650 C C . LEU A 1 84 ? 13.211 19.717 15.160 1.00 63.41 84 LEU A C 1
ATOM 652 O O . LEU A 1 84 ? 13.698 18.587 15.115 1.00 63.41 84 LEU A O 1
ATOM 656 N N . ALA A 1 85 ? 12.870 20.397 14.062 1.00 65.69 85 ALA A N 1
ATOM 657 C CA . ALA A 1 85 ? 13.074 19.884 12.712 1.00 65.69 85 ALA A CA 1
ATOM 658 C C . ALA A 1 85 ? 14.560 19.595 12.426 1.00 65.69 85 ALA A C 1
ATOM 660 O O . ALA A 1 85 ? 14.894 18.545 11.872 1.00 65.69 85 ALA A O 1
ATOM 661 N N . ASP A 1 86 ? 15.459 20.481 12.865 1.00 72.00 86 ASP A N 1
ATOM 662 C CA . ASP A 1 86 ? 16.906 20.304 12.726 1.00 72.00 86 ASP A CA 1
ATOM 663 C C . ASP A 1 86 ? 17.410 19.062 13.470 1.00 72.00 86 ASP A C 1
ATOM 665 O O . ASP A 1 86 ? 18.144 18.254 12.894 1.00 72.00 86 ASP A O 1
ATOM 669 N N . ARG A 1 87 ? 16.985 18.867 14.724 1.00 69.12 87 ARG A N 1
ATOM 670 C CA . ARG A 1 87 ? 17.383 17.704 15.536 1.00 69.12 87 ARG A CA 1
ATOM 671 C C . ARG A 1 87 ? 16.860 16.391 14.965 1.00 69.12 87 ARG A C 1
ATOM 673 O O . ARG A 1 87 ? 17.595 15.407 14.922 1.00 69.12 87 ARG A O 1
ATOM 680 N N . VAL A 1 88 ? 15.612 16.379 14.504 1.00 66.31 88 VAL A N 1
ATOM 681 C CA . VAL A 1 88 ? 14.993 15.211 13.869 1.00 66.31 88 VAL A CA 1
ATOM 682 C C . VAL A 1 88 ? 15.781 14.784 12.627 1.00 66.31 88 VAL A C 1
ATOM 684 O O . VAL A 1 88 ? 16.111 13.608 12.475 1.00 66.31 88 VAL A O 1
ATOM 687 N N . ILE A 1 89 ? 16.155 15.739 11.774 1.00 69.12 89 ILE A N 1
ATOM 688 C CA . ILE A 1 89 ? 16.937 15.454 10.567 1.00 69.12 89 ILE A CA 1
ATOM 689 C C . ILE A 1 89 ? 18.351 14.987 10.913 1.00 69.12 89 ILE A C 1
ATOM 691 O O . ILE A 1 89 ? 18.822 14.017 10.324 1.00 69.12 89 ILE A O 1
ATOM 695 N N . GLN A 1 90 ? 19.015 15.614 11.888 1.00 73.69 90 GLN A N 1
ATOM 696 C CA . GLN A 1 90 ? 20.337 15.172 12.348 1.00 73.69 90 GLN A CA 1
ATOM 697 C C . GLN A 1 90 ? 20.308 13.728 12.867 1.00 73.69 90 GLN A C 1
ATOM 699 O O . GLN A 1 90 ? 21.191 12.933 12.540 1.00 73.69 90 GLN A O 1
ATOM 704 N N . GLN A 1 91 ? 19.278 13.360 13.635 1.00 66.50 91 GLN A N 1
ATOM 705 C CA . GLN A 1 91 ? 19.105 11.984 14.099 1.00 66.50 91 GLN A CA 1
ATOM 706 C C . GLN A 1 91 ? 18.843 11.019 12.941 1.00 66.50 91 GLN A C 1
ATOM 708 O O . GLN A 1 91 ? 19.426 9.934 12.913 1.00 66.50 91 GLN A O 1
ATOM 713 N N . ALA A 1 92 ? 18.016 11.413 11.971 1.00 64.50 92 ALA A N 1
ATOM 714 C CA . ALA A 1 92 ? 17.752 10.608 10.787 1.00 64.50 92 ALA A CA 1
ATOM 715 C C . ALA A 1 92 ? 19.027 10.342 9.975 1.00 64.50 92 ALA A C 1
ATOM 717 O O . ALA A 1 92 ? 19.290 9.202 9.591 1.00 64.50 92 ALA A O 1
ATOM 718 N N . GLU A 1 93 ? 19.855 11.368 9.767 1.00 72.19 93 GLU A N 1
ATOM 719 C CA . GLU A 1 93 ? 21.149 11.221 9.102 1.00 72.19 93 GLU A CA 1
ATOM 720 C C . GLU A 1 93 ? 22.064 10.254 9.858 1.00 72.19 93 GLU A C 1
ATOM 722 O O . GLU A 1 93 ? 22.645 9.358 9.245 1.00 72.19 93 GLU A O 1
ATOM 727 N N . LEU A 1 94 ? 22.134 10.357 11.187 1.00 68.31 94 LEU A N 1
ATOM 728 C CA . LEU A 1 94 ? 22.987 9.467 11.968 1.00 68.31 94 LEU A CA 1
ATOM 729 C C . LEU A 1 94 ? 22.525 8.004 11.915 1.00 68.31 94 LEU A C 1
ATOM 731 O O . LEU A 1 94 ? 23.350 7.109 11.727 1.00 68.31 94 LEU A O 1
ATOM 735 N N . VAL A 1 95 ? 21.217 7.744 12.028 1.00 68.00 95 VAL A N 1
ATOM 736 C CA . VAL A 1 95 ? 20.653 6.384 11.926 1.00 68.00 95 VAL A CA 1
ATOM 737 C C . VAL A 1 95 ? 21.008 5.737 10.586 1.00 68.00 95 VAL A C 1
ATOM 739 O O . VAL A 1 95 ? 21.278 4.538 10.542 1.00 68.00 95 VAL A O 1
ATOM 742 N N . ARG A 1 96 ? 21.076 6.518 9.502 1.00 66.69 96 ARG A N 1
ATOM 743 C CA . ARG A 1 96 ? 21.461 6.026 8.169 1.00 66.69 96 ARG A CA 1
ATOM 744 C C . ARG A 1 96 ? 22.951 5.715 8.035 1.00 66.69 96 ARG A C 1
ATOM 746 O O . ARG A 1 96 ? 23.313 4.838 7.250 1.00 66.69 96 ARG A O 1
ATOM 753 N N . GLU A 1 97 ? 23.811 6.405 8.776 1.00 72.56 97 GLU A N 1
ATOM 754 C CA . GLU A 1 97 ? 25.256 6.165 8.741 1.00 72.56 97 GLU A CA 1
ATOM 755 C C . GLU A 1 97 ? 25.671 4.934 9.562 1.00 72.56 97 GLU A C 1
ATOM 757 O O . GLU A 1 97 ? 26.656 4.280 9.217 1.00 72.56 97 GLU A O 1
ATOM 762 N N . ILE A 1 98 ? 24.891 4.534 10.576 1.00 70.00 98 ILE A N 1
ATOM 763 C CA . ILE A 1 98 ? 25.193 3.356 11.411 1.00 70.00 98 ILE A CA 1
ATOM 764 C C . ILE A 1 98 ? 25.317 2.061 10.575 1.00 70.00 98 ILE A C 1
ATOM 766 O O . ILE A 1 98 ? 26.352 1.397 10.686 1.00 70.00 98 ILE A O 1
ATOM 770 N N . PRO A 1 99 ? 24.356 1.688 9.699 1.00 68.25 99 PRO A N 1
ATOM 771 C CA . PRO A 1 99 ? 24.493 0.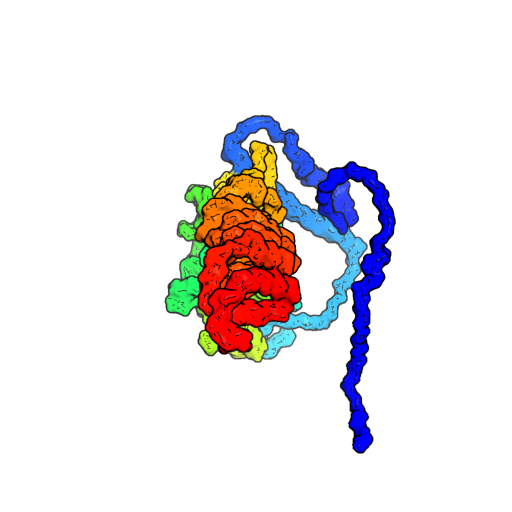505 8.849 1.00 68.25 99 PRO A CA 1
ATOM 772 C C . PRO A 1 99 ? 25.651 0.594 7.855 1.00 68.25 99 PRO A C 1
ATOM 774 O O . PRO A 1 99 ? 26.278 -0.423 7.575 1.00 68.25 99 PRO A O 1
ATOM 777 N N . LYS A 1 100 ? 25.972 1.785 7.327 1.00 70.44 100 LYS A N 1
ATOM 778 C CA . LYS A 1 100 ? 27.096 1.968 6.390 1.00 70.44 100 LYS A CA 1
ATOM 779 C C . LYS A 1 100 ? 28.439 1.790 7.088 1.00 70.44 100 LYS A C 1
ATOM 781 O O . LYS A 1 100 ? 29.315 1.099 6.566 1.00 70.44 100 LYS A O 1
ATOM 786 N N . ALA A 1 101 ? 28.584 2.368 8.278 1.00 66.00 101 ALA A N 1
ATOM 787 C CA . ALA A 1 101 ? 29.758 2.191 9.120 1.00 66.00 101 ALA A CA 1
ATOM 788 C C . ALA A 1 101 ? 29.914 0.720 9.530 1.00 66.00 101 ALA A C 1
ATOM 790 O O . ALA A 1 101 ? 31.002 0.162 9.405 1.00 66.00 101 ALA A O 1
ATOM 791 N N . ALA A 1 102 ? 28.814 0.061 9.913 1.00 59.47 102 ALA A N 1
ATOM 792 C CA . ALA A 1 102 ? 28.797 -1.366 10.217 1.00 59.47 102 ALA A CA 1
ATOM 793 C C . ALA A 1 102 ? 29.163 -2.222 8.992 1.00 59.47 102 ALA A C 1
ATOM 795 O O . ALA A 1 102 ? 30.016 -3.092 9.100 1.00 59.47 102 ALA A O 1
ATOM 796 N N . ALA A 1 103 ? 28.594 -1.962 7.812 1.00 63.78 103 ALA A N 1
ATOM 797 C CA . ALA A 1 103 ? 28.902 -2.701 6.587 1.00 63.78 103 ALA A CA 1
ATOM 798 C C . ALA A 1 103 ? 30.355 -2.500 6.130 1.00 63.78 103 ALA A C 1
ATOM 800 O O . ALA A 1 103 ? 30.987 -3.444 5.667 1.00 63.78 103 ALA A O 1
ATOM 801 N N . THR A 1 104 ? 30.906 -1.295 6.289 1.00 68.25 104 THR A N 1
ATOM 802 C CA . THR A 1 104 ? 32.325 -1.014 6.012 1.00 68.25 104 THR A CA 1
ATOM 803 C C . THR A 1 104 ? 33.224 -1.762 6.997 1.00 68.25 104 THR A C 1
ATOM 805 O O . THR A 1 104 ? 34.195 -2.391 6.585 1.00 68.25 104 THR A O 1
ATOM 808 N N . PHE A 1 105 ? 32.849 -1.778 8.280 1.00 57.25 105 PHE A N 1
ATOM 809 C CA . PHE A 1 105 ? 33.529 -2.545 9.321 1.00 57.25 105 PHE A CA 1
ATOM 810 C C . PHE A 1 105 ? 33.494 -4.055 9.033 1.00 57.25 105 PHE A C 1
ATOM 812 O O . PHE A 1 105 ? 34.539 -4.700 9.035 1.00 57.25 105 PHE A O 1
ATOM 819 N N . PHE A 1 106 ? 32.330 -4.614 8.689 1.00 52.84 106 PHE A N 1
ATOM 820 C CA . PHE A 1 106 ? 32.193 -6.029 8.339 1.00 52.84 106 PHE A CA 1
ATOM 821 C C . PHE A 1 106 ? 32.898 -6.389 7.030 1.00 52.84 106 PHE A C 1
ATOM 823 O O . PHE A 1 106 ? 33.487 -7.457 6.965 1.00 52.84 106 PHE A O 1
ATOM 830 N N . LYS A 1 107 ? 32.936 -5.505 6.025 1.00 59.47 107 LYS A N 1
ATOM 831 C CA . LYS A 1 107 ? 33.755 -5.712 4.817 1.00 59.47 107 LYS A CA 1
ATOM 832 C C . LYS A 1 107 ? 35.253 -5.712 5.130 1.00 59.47 107 LYS A C 1
ATOM 834 O O . LYS A 1 107 ? 35.971 -6.544 4.593 1.00 59.47 107 LYS A O 1
ATOM 839 N N . SER A 1 108 ? 35.711 -4.843 6.036 1.00 55.00 108 SER A N 1
ATOM 840 C CA . SER A 1 108 ? 37.110 -4.829 6.496 1.00 55.00 108 SER A CA 1
ATOM 841 C C . SER A 1 108 ? 37.472 -6.008 7.412 1.00 55.00 108 SER A C 1
ATOM 843 O O . SER A 1 108 ? 38.638 -6.378 7.512 1.00 55.00 108 SER A O 1
ATOM 845 N N . ALA A 1 109 ? 36.479 -6.613 8.072 1.00 45.44 109 ALA A N 1
ATOM 846 C CA . ALA A 1 109 ? 36.647 -7.826 8.869 1.00 45.44 109 ALA A CA 1
ATOM 847 C C . ALA A 1 109 ? 36.572 -9.100 8.005 1.00 45.44 109 ALA A C 1
ATOM 849 O O . ALA A 1 109 ? 37.300 -10.051 8.260 1.00 45.44 109 ALA A O 1
ATOM 850 N N . ALA A 1 110 ? 35.739 -9.102 6.961 1.00 43.22 110 ALA A N 1
ATOM 851 C CA . ALA A 1 110 ? 35.593 -10.204 6.011 1.00 43.22 110 ALA A CA 1
ATOM 852 C C . ALA A 1 110 ? 36.778 -10.315 5.037 1.00 43.22 110 ALA A C 1
ATOM 854 O O . ALA A 1 110 ? 37.073 -11.410 4.576 1.00 43.22 110 ALA A O 1
ATOM 855 N N . SER A 1 111 ? 37.537 -9.236 4.804 1.00 42.84 111 SER A N 1
ATOM 856 C CA . SER A 1 111 ? 38.799 -9.290 4.046 1.00 42.84 111 SER A CA 1
ATOM 857 C C . SER A 1 111 ? 39.928 -10.082 4.738 1.00 42.84 111 SER A C 1
ATOM 859 O O . SER A 1 111 ? 41.043 -10.117 4.225 1.00 42.84 111 SER A O 1
ATOM 861 N N . LEU A 1 112 ? 39.666 -10.708 5.894 1.00 43.31 112 LEU A N 1
ATOM 862 C CA . LEU A 1 112 ? 40.559 -11.666 6.558 1.00 43.31 112 LEU A CA 1
ATOM 863 C C . LEU A 1 112 ? 40.111 -13.134 6.417 1.00 43.31 112 LEU A C 1
ATOM 865 O O . LEU A 1 112 ? 40.893 -14.016 6.754 1.00 43.31 112 LEU A O 1
ATOM 869 N N . GLU A 1 113 ? 38.924 -13.413 5.868 1.00 39.41 113 GLU A N 1
ATOM 870 C CA . GLU A 1 113 ? 38.427 -14.772 5.598 1.00 39.41 113 GLU A CA 1
ATOM 871 C C . GLU A 1 113 ? 37.539 -14.787 4.334 1.00 39.41 113 GLU A C 1
ATOM 873 O O . GLU A 1 113 ? 36.346 -15.078 4.388 1.00 39.41 113 GLU A O 1
ATOM 878 N N . GLU A 1 114 ? 38.105 -14.494 3.159 1.00 33.47 114 GLU A N 1
ATOM 879 C CA . GLU A 1 114 ? 37.483 -14.905 1.891 1.00 33.47 114 GLU A CA 1
ATOM 880 C C . GLU A 1 114 ? 37.799 -16.388 1.648 1.00 33.47 114 GLU A C 1
ATOM 882 O O . GLU A 1 114 ? 38.747 -16.749 0.954 1.00 33.47 114 GLU A O 1
ATOM 887 N N . THR A 1 115 ? 36.993 -17.270 2.241 1.00 34.50 115 THR A N 1
ATOM 888 C CA . THR A 1 115 ? 36.753 -18.586 1.639 1.00 34.50 115 THR A CA 1
ATOM 889 C C . THR A 1 115 ? 35.499 -18.479 0.783 1.00 34.50 115 THR A C 1
ATOM 891 O O . THR A 1 115 ? 34.434 -18.060 1.233 1.00 34.50 115 THR A O 1
ATOM 894 N N . SER A 1 116 ? 35.673 -18.784 -0.499 1.00 40.25 116 SER A N 1
ATOM 895 C CA . SER A 1 116 ? 34.646 -18.797 -1.532 1.00 40.25 116 SER A CA 1
ATOM 896 C C . SER A 1 116 ? 33.479 -19.699 -1.128 1.00 40.25 116 SER A C 1
ATOM 898 O O . SER A 1 116 ? 33.568 -20.921 -1.231 1.00 40.25 116 SER A O 1
ATOM 900 N N . SER A 1 117 ? 32.366 -19.104 -0.702 1.00 37.97 117 SER A N 1
ATOM 901 C CA . SER A 1 117 ? 31.078 -19.795 -0.657 1.00 37.97 117 SER A CA 1
ATOM 902 C C . SER A 1 117 ? 30.455 -19.738 -2.051 1.00 37.97 117 SER A C 1
ATOM 904 O O . SER A 1 117 ? 29.677 -18.846 -2.387 1.00 37.97 117 SER A O 1
ATOM 906 N N . THR A 1 118 ? 30.884 -20.675 -2.892 1.00 40.91 118 THR A N 1
ATOM 907 C CA . THR A 1 118 ? 30.265 -21.021 -4.176 1.00 40.91 118 THR A CA 1
ATOM 908 C C . THR A 1 118 ? 29.622 -22.398 -4.055 1.00 40.91 118 THR A C 1
ATOM 910 O O . THR A 1 118 ? 29.933 -23.290 -4.833 1.00 40.91 118 THR A O 1
ATOM 913 N N . ASP A 1 119 ? 28.745 -22.581 -3.071 1.00 35.69 119 ASP A N 1
ATOM 914 C CA . ASP A 1 119 ? 27.913 -23.783 -2.957 1.00 35.69 119 ASP A CA 1
ATOM 915 C C . ASP A 1 119 ? 26.466 -23.427 -3.309 1.00 35.69 119 ASP A C 1
ATOM 917 O O . ASP A 1 119 ? 25.565 -23.420 -2.475 1.00 35.69 119 ASP A O 1
ATOM 921 N N . TYR A 1 120 ? 26.253 -23.107 -4.584 1.00 43.12 120 TYR A N 1
ATOM 922 C CA . TYR A 1 120 ? 24.954 -23.277 -5.226 1.00 43.12 120 TYR A CA 1
ATOM 923 C C . TYR A 1 120 ? 25.142 -24.247 -6.390 1.00 43.12 120 TYR A C 1
ATOM 925 O O . TYR A 1 120 ? 26.129 -24.129 -7.124 1.00 43.12 120 TYR A O 1
ATOM 933 N N . PRO A 1 121 ? 24.236 -25.222 -6.573 1.00 36.94 121 PRO A N 1
ATOM 934 C CA . PRO A 1 121 ? 24.316 -26.122 -7.708 1.00 36.94 121 PRO A CA 1
ATOM 935 C C . PRO A 1 121 ? 24.275 -25.285 -8.986 1.00 36.94 121 PRO A C 1
ATOM 937 O O . PRO A 1 121 ? 23.372 -24.476 -9.179 1.00 36.94 121 PRO A O 1
ATOM 940 N N . ALA A 1 122 ? 25.274 -25.475 -9.846 1.00 38.22 122 ALA A N 1
ATOM 941 C CA . ALA A 1 122 ? 25.413 -24.825 -11.144 1.00 38.22 122 ALA A CA 1
ATOM 942 C C . ALA A 1 122 ? 24.351 -25.322 -12.148 1.00 38.22 122 ALA A C 1
ATOM 944 O O . ALA A 1 122 ? 24.676 -25.786 -13.241 1.00 38.22 122 ALA A O 1
ATOM 945 N N . SER A 1 123 ? 23.066 -25.265 -11.787 1.00 49.69 123 SER A N 1
ATOM 946 C CA . SER A 1 123 ? 22.000 -25.294 -12.777 1.00 49.69 123 SER A CA 1
ATOM 947 C C . SER A 1 123 ? 22.080 -23.986 -13.545 1.00 49.69 123 SER A C 1
ATOM 949 O O . SER A 1 123 ? 22.076 -22.913 -12.944 1.00 49.69 123 SER A O 1
ATOM 951 N N . LYS A 1 124 ? 22.197 -24.079 -14.872 1.00 51.75 124 LYS A N 1
ATOM 952 C CA . LYS A 1 124 ? 22.138 -22.924 -15.769 1.00 51.75 124 LYS A CA 1
ATOM 953 C C . LYS A 1 124 ? 20.926 -22.071 -15.352 1.00 51.75 124 LYS A C 1
ATOM 955 O O . LYS A 1 124 ? 19.833 -22.643 -15.318 1.00 51.75 124 LYS A O 1
ATOM 960 N N . PRO A 1 125 ? 21.111 -20.789 -14.984 1.00 58.50 125 PRO A N 1
ATOM 961 C CA . PRO A 1 125 ? 20.016 -19.970 -14.485 1.00 58.50 125 PRO A CA 1
ATOM 962 C C . PRO A 1 125 ? 18.881 -19.975 -15.502 1.00 58.50 125 PRO A C 1
ATOM 964 O O . PRO A 1 125 ? 19.122 -19.999 -16.718 1.00 58.50 125 PRO A O 1
ATOM 967 N N . ALA A 1 126 ? 17.647 -20.034 -15.006 1.00 75.31 126 ALA A N 1
ATOM 968 C CA . ALA A 1 126 ? 16.486 -20.005 -15.880 1.00 75.31 126 ALA A CA 1
ATOM 969 C C . ALA A 1 126 ? 16.533 -18.704 -16.697 1.00 75.31 126 ALA A C 1
ATOM 971 O O . ALA A 1 126 ? 16.795 -17.634 -16.146 1.00 75.31 126 ALA A O 1
ATOM 972 N N . ARG A 1 127 ? 16.317 -18.792 -18.018 1.00 88.25 127 ARG A N 1
ATOM 973 C CA . ARG A 1 127 ? 16.252 -17.596 -18.873 1.00 88.25 127 ARG A CA 1
ATOM 974 C C . ARG A 1 127 ? 15.211 -16.636 -18.303 1.00 88.25 127 ARG A C 1
ATOM 976 O O . ARG A 1 127 ? 14.122 -17.069 -17.914 1.00 88.25 127 ARG A O 1
ATOM 983 N N . SER A 1 128 ? 15.539 -15.349 -18.266 1.00 95.19 128 SER A N 1
ATOM 984 C CA . SER A 1 128 ? 14.574 -14.345 -17.834 1.00 95.19 128 SER A CA 1
ATOM 985 C C . SER A 1 128 ? 13.447 -14.187 -18.850 1.00 95.19 128 SER A C 1
ATOM 987 O O . SER A 1 128 ? 13.584 -14.534 -20.031 1.00 95.19 128 SER A O 1
ATOM 989 N N . PHE A 1 129 ? 12.333 -13.615 -18.401 1.00 96.12 129 PHE A N 1
ATOM 990 C CA . PHE A 1 129 ? 11.214 -13.303 -19.278 1.00 96.12 129 PHE A CA 1
ATOM 991 C C . PHE A 1 129 ? 11.604 -12.340 -20.413 1.00 96.12 129 PHE A C 1
ATOM 993 O O . PHE A 1 129 ? 11.217 -12.565 -21.562 1.00 96.12 129 PHE A O 1
ATOM 1000 N N . SER A 1 130 ? 12.430 -11.320 -20.145 1.00 97.44 130 SER A N 1
ATOM 1001 C CA . SER A 1 130 ? 12.920 -10.424 -21.200 1.00 97.44 130 SER A CA 1
ATOM 1002 C C . SER A 1 130 ? 13.837 -11.122 -22.202 1.00 97.44 130 SER A C 1
ATOM 1004 O O . SER A 1 130 ? 13.793 -10.780 -23.380 1.00 97.44 130 SER A O 1
ATOM 1006 N N . GLU A 1 131 ? 14.659 -12.095 -21.786 1.00 96.12 131 GLU A N 1
ATOM 1007 C CA . GLU A 1 131 ? 15.485 -12.859 -22.732 1.00 96.12 131 GLU A CA 1
ATOM 1008 C C . GLU A 1 131 ? 14.620 -13.763 -23.620 1.00 96.12 131 GLU A C 1
ATOM 1010 O O . GLU A 1 131 ? 14.838 -13.827 -24.832 1.00 96.12 131 GLU A O 1
ATOM 1015 N N . LEU A 1 132 ? 13.612 -14.427 -23.040 1.00 95.06 132 LEU A N 1
ATOM 1016 C CA . LEU A 1 132 ? 12.637 -15.202 -23.807 1.00 95.06 132 LEU A CA 1
ATOM 1017 C C . LEU A 1 132 ? 11.940 -14.315 -24.843 1.00 95.06 132 LEU A C 1
ATOM 1019 O O . LEU A 1 132 ? 11.894 -14.668 -26.018 1.00 95.06 132 LEU A O 1
ATOM 1023 N N . HIS A 1 133 ? 11.450 -13.146 -24.428 1.00 96.31 133 HIS A N 1
ATOM 1024 C CA . HIS A 1 133 ? 10.809 -12.181 -25.320 1.00 96.31 133 HIS A CA 1
ATOM 1025 C C . HIS A 1 133 ? 11.755 -11.698 -26.426 1.00 96.31 133 HIS A C 1
ATOM 1027 O O . HIS A 1 133 ? 11.405 -11.762 -27.603 1.00 96.31 133 HIS A O 1
ATOM 1033 N N . LEU A 1 134 ? 12.987 -11.322 -26.083 1.00 96.06 134 LEU A N 1
ATOM 1034 C CA . LEU A 1 134 ? 14.010 -10.906 -27.043 1.00 96.06 134 LEU A CA 1
ATOM 1035 C C . LEU A 1 134 ? 14.294 -11.982 -28.101 1.00 96.06 134 LEU A C 1
ATOM 1037 O O . LEU A 1 134 ? 14.414 -11.670 -29.285 1.00 96.06 134 LEU A O 1
ATOM 1041 N N . ASN A 1 135 ? 14.354 -13.252 -27.697 1.00 94.44 135 ASN A N 1
ATOM 1042 C CA . ASN A 1 135 ? 14.515 -14.368 -28.627 1.00 94.44 135 ASN A CA 1
ATOM 1043 C C . ASN A 1 135 ? 13.365 -14.447 -29.637 1.00 94.44 135 ASN A C 1
ATOM 1045 O O . ASN A 1 135 ? 13.617 -14.660 -30.819 1.00 94.44 135 ASN A O 1
ATOM 1049 N N . THR A 1 136 ? 12.118 -14.220 -29.208 1.00 94.31 136 THR A N 1
ATOM 1050 C CA . THR A 1 136 ? 10.972 -14.214 -30.137 1.00 94.31 136 THR A CA 1
ATOM 1051 C C . THR A 1 136 ? 11.046 -13.084 -31.159 1.00 94.31 136 THR A C 1
ATOM 1053 O O . THR A 1 136 ? 10.609 -13.258 -32.294 1.00 94.31 136 THR A O 1
ATOM 1056 N N . LEU A 1 137 ? 11.618 -11.936 -30.779 1.00 94.19 137 LEU A N 1
ATOM 1057 C CA . LEU A 1 137 ? 11.791 -10.790 -31.672 1.00 94.19 137 LEU A CA 1
ATOM 1058 C C . LEU A 1 137 ? 12.912 -11.019 -32.693 1.00 94.19 137 LEU A C 1
ATOM 1060 O O . LEU A 1 137 ? 12.815 -10.556 -33.826 1.00 94.19 137 LEU A O 1
ATOM 1064 N N . LEU A 1 138 ? 13.970 -11.734 -32.302 1.00 94.31 138 LEU A N 1
ATOM 1065 C CA . LEU A 1 138 ? 15.118 -12.046 -33.159 1.00 94.31 138 LEU A CA 1
ATOM 1066 C C . LEU A 1 138 ? 14.945 -13.337 -33.979 1.00 94.31 138 LEU A C 1
ATOM 1068 O O . LEU A 1 138 ? 15.693 -13.555 -34.933 1.00 94.31 138 LEU A O 1
ATOM 1072 N N . GLY A 1 139 ? 13.992 -14.194 -33.611 1.00 92.25 139 GLY A N 1
ATOM 1073 C CA . GLY A 1 139 ? 13.763 -15.510 -34.205 1.00 92.25 139 GLY A CA 1
ATOM 1074 C C . GLY A 1 139 ? 14.707 -16.606 -33.689 1.00 92.25 139 GLY A C 1
ATOM 1075 O O . GLY A 1 139 ? 15.804 -16.343 -33.188 1.00 92.25 139 GLY A O 1
ATOM 1076 N N . ASP A 1 140 ? 14.288 -17.864 -33.867 1.00 83.94 140 ASP A N 1
ATOM 1077 C CA . ASP A 1 140 ? 14.903 -19.064 -33.268 1.00 83.94 140 ASP A CA 1
ATOM 1078 C C . ASP A 1 140 ? 16.396 -19.250 -33.583 1.00 83.94 140 ASP A C 1
ATOM 1080 O O . ASP A 1 140 ? 17.146 -19.806 -32.780 1.00 83.94 140 ASP A O 1
ATOM 1084 N N . ALA A 1 141 ? 16.860 -18.751 -34.733 1.00 82.75 141 ALA A N 1
ATOM 1085 C CA . ALA A 1 141 ? 18.263 -18.842 -35.142 1.00 82.75 141 ALA A CA 1
ATOM 1086 C C . ALA A 1 141 ? 19.227 -18.130 -34.172 1.00 82.75 141 ALA A C 1
ATOM 1088 O O . ALA A 1 141 ? 20.415 -18.448 -34.144 1.00 82.75 141 ALA A O 1
ATOM 1089 N N . ASN A 1 142 ? 18.727 -17.187 -33.367 1.00 86.31 142 ASN A N 1
ATOM 1090 C CA . ASN A 1 142 ? 19.526 -16.398 -32.432 1.00 86.31 142 ASN A CA 1
ATOM 1091 C C . ASN A 1 142 ? 19.520 -16.952 -31.000 1.00 86.31 142 ASN A C 1
ATOM 1093 O O . ASN A 1 142 ? 20.192 -16.394 -30.133 1.00 86.31 142 ASN A O 1
ATOM 1097 N N . ASP A 1 143 ? 18.824 -18.062 -30.732 1.00 86.62 143 ASP A N 1
ATOM 1098 C CA . ASP A 1 143 ? 18.632 -18.565 -29.366 1.00 86.62 143 ASP A CA 1
ATOM 1099 C C . ASP A 1 143 ? 19.945 -18.955 -28.655 1.00 86.62 143 ASP A C 1
ATOM 1101 O O . ASP A 1 143 ? 20.071 -18.823 -27.431 1.00 86.62 143 ASP A O 1
ATOM 1105 N N . GLN A 1 144 ? 20.940 -19.391 -29.438 1.00 88.88 144 GLN A N 1
ATOM 1106 C CA . GLN A 1 144 ? 22.271 -19.799 -28.972 1.00 88.88 144 GLN A CA 1
ATOM 1107 C C . GLN A 1 144 ? 23.250 -18.632 -28.789 1.00 88.88 144 GLN A C 1
ATOM 1109 O O . GLN A 1 144 ? 24.326 -18.825 -28.221 1.00 88.88 144 GLN A O 1
ATOM 1114 N N . ASN A 1 145 ? 22.912 -17.430 -29.265 1.00 93.31 145 ASN A N 1
ATOM 1115 C CA . ASN A 1 145 ? 23.798 -16.278 -29.128 1.00 93.31 145 ASN A CA 1
ATOM 1116 C C . ASN A 1 145 ? 23.942 -15.896 -27.645 1.00 93.31 145 ASN A C 1
ATOM 1118 O O . ASN A 1 145 ? 23.009 -16.073 -26.865 1.00 93.31 145 ASN A O 1
ATOM 1122 N N . PRO A 1 146 ? 25.087 -15.349 -27.214 1.00 94.94 146 PRO A N 1
ATOM 1123 C CA . PRO A 1 146 ? 25.194 -14.784 -25.875 1.00 94.94 146 PRO A CA 1
ATOM 1124 C C . PRO A 1 146 ? 24.304 -13.537 -25.757 1.00 94.94 146 PRO A C 1
ATOM 1126 O O . PRO A 1 146 ? 24.161 -12.778 -26.718 1.00 94.94 146 PRO A O 1
ATOM 1129 N N . LEU A 1 147 ? 23.737 -13.296 -24.571 1.00 95.38 147 LEU A N 1
ATOM 1130 C CA . LEU A 1 147 ? 22.805 -12.191 -24.317 1.00 95.38 147 LEU A CA 1
ATOM 1131 C C . LEU A 1 147 ? 23.312 -10.810 -24.802 1.00 95.38 147 LEU A C 1
ATOM 1133 O O . LEU A 1 147 ? 22.543 -10.131 -25.485 1.00 95.38 147 LEU A O 1
ATOM 1137 N N . PRO A 1 148 ? 24.582 -10.403 -24.577 1.00 96.50 148 PRO A N 1
ATOM 1138 C CA . PRO A 1 148 ? 25.103 -9.149 -25.130 1.00 96.50 148 PRO A CA 1
ATOM 1139 C C . PRO A 1 148 ? 24.991 -9.043 -26.654 1.00 96.50 148 PRO A C 1
ATOM 1141 O O . PRO A 1 148 ? 24.657 -7.985 -27.182 1.00 96.50 148 PRO A O 1
ATOM 1144 N N . LEU A 1 149 ? 25.225 -10.147 -27.373 1.00 95.50 149 LEU A N 1
ATOM 1145 C CA . LEU A 1 149 ? 25.094 -10.168 -28.828 1.00 95.50 149 LEU A CA 1
ATOM 1146 C C . LEU A 1 149 ? 23.627 -10.047 -29.250 1.00 95.50 149 LEU A C 1
ATOM 1148 O O . LEU A 1 149 ? 23.347 -9.300 -30.183 1.00 95.50 149 LEU A O 1
ATOM 1152 N N . LYS A 1 150 ? 22.699 -10.715 -28.550 1.00 96.00 150 LYS A N 1
ATOM 1153 C CA . LYS A 1 150 ? 21.254 -10.599 -28.816 1.00 96.00 150 LYS A CA 1
ATOM 1154 C C . LYS A 1 150 ? 20.771 -9.159 -28.647 1.00 96.00 150 LYS A C 1
ATOM 1156 O O . LYS A 1 150 ? 20.132 -8.615 -29.541 1.00 96.00 150 LYS A O 1
ATOM 1161 N N . VAL A 1 151 ? 21.117 -8.526 -27.522 1.00 95.81 151 VAL A N 1
ATOM 1162 C CA . VAL A 1 151 ? 20.764 -7.126 -27.232 1.00 95.81 151 VAL A CA 1
ATOM 1163 C C . VAL A 1 151 ? 21.286 -6.209 -28.335 1.00 95.81 151 VAL A C 1
ATOM 1165 O O . VAL A 1 151 ? 20.521 -5.434 -28.904 1.00 95.81 151 VAL A O 1
ATOM 1168 N N . LYS A 1 152 ? 22.562 -6.358 -28.704 1.00 93.94 152 LYS A N 1
ATOM 1169 C CA . LYS A 1 152 ? 23.182 -5.571 -29.770 1.00 93.94 152 LYS A CA 1
ATOM 1170 C C . LYS A 1 152 ? 22.522 -5.781 -31.134 1.00 93.94 152 LYS A C 1
ATOM 1172 O O . LYS A 1 152 ? 22.279 -4.819 -31.858 1.00 93.94 152 LYS A O 1
ATOM 1177 N N . GLN A 1 153 ? 22.224 -7.030 -31.494 1.00 93.94 153 GLN A N 1
ATOM 1178 C CA . GLN A 1 153 ? 21.532 -7.365 -32.740 1.00 93.94 153 GLN A CA 1
ATOM 1179 C C . GLN A 1 153 ? 20.148 -6.725 -32.790 1.00 93.94 153 GLN A C 1
ATOM 1181 O O . GLN A 1 153 ? 19.812 -6.113 -33.799 1.00 93.94 153 GLN A O 1
ATOM 1186 N N . TYR A 1 154 ? 19.377 -6.823 -31.704 1.00 94.38 154 TYR A N 1
ATOM 1187 C CA . TYR A 1 154 ? 18.047 -6.230 -31.635 1.00 94.38 154 TYR A CA 1
ATOM 1188 C C . TYR A 1 154 ? 18.103 -4.711 -31.746 1.00 94.38 154 TYR A C 1
ATOM 1190 O O . TYR A 1 154 ? 17.402 -4.143 -32.573 1.00 94.38 154 TYR A O 1
ATOM 1198 N N . LEU A 1 155 ? 18.971 -4.046 -30.982 1.00 92.00 155 LEU A N 1
ATOM 1199 C CA . LEU A 1 155 ? 19.081 -2.586 -31.004 1.00 92.00 155 LEU A CA 1
ATOM 1200 C C . LEU A 1 155 ? 19.554 -2.047 -32.365 1.00 92.00 155 LEU A C 1
ATOM 1202 O O . LEU A 1 155 ? 19.154 -0.951 -32.751 1.00 92.00 155 LEU A O 1
ATOM 1206 N N . ALA A 1 156 ? 20.312 -2.835 -33.135 1.00 89.62 156 ALA A N 1
ATOM 1207 C CA . ALA A 1 156 ? 20.702 -2.493 -34.504 1.00 89.62 156 ALA A CA 1
ATOM 1208 C C . ALA A 1 156 ? 19.547 -2.560 -35.524 1.00 89.62 156 ALA A C 1
ATOM 1210 O O . ALA A 1 156 ? 19.614 -1.894 -36.557 1.00 89.62 156 ALA A O 1
ATOM 1211 N N . VAL A 1 157 ? 18.508 -3.360 -35.259 1.00 88.44 157 VAL A N 1
ATOM 1212 C CA . VAL A 1 157 ? 17.359 -3.564 -36.167 1.00 88.44 157 VAL A CA 1
ATOM 1213 C C . VAL A 1 157 ? 16.021 -3.151 -35.549 1.00 88.44 157 VAL A C 1
ATOM 1215 O O . VAL A 1 157 ? 14.970 -3.409 -36.135 1.00 88.44 157 VAL A O 1
ATOM 1218 N N . ALA A 1 158 ? 16.047 -2.532 -34.367 1.00 85.12 158 ALA A N 1
ATOM 1219 C CA . ALA A 1 158 ? 14.853 -2.189 -33.614 1.00 85.12 158 ALA A CA 1
ATOM 1220 C C . ALA A 1 158 ? 13.938 -1.288 -34.465 1.00 85.12 158 ALA A C 1
ATOM 1222 O O . ALA A 1 158 ? 14.426 -0.314 -35.049 1.00 85.12 158 ALA A O 1
ATOM 1223 N N . PRO A 1 159 ? 12.618 -1.561 -34.524 1.00 80.19 159 PRO A N 1
ATOM 1224 C CA . PRO A 1 159 ? 11.699 -0.785 -35.363 1.00 80.19 159 PRO A CA 1
ATOM 1225 C C . PRO A 1 159 ? 11.702 0.706 -35.014 1.00 80.19 159 PRO A C 1
ATOM 1227 O O . PRO A 1 159 ? 11.599 1.573 -35.882 1.00 80.19 159 PRO A O 1
ATOM 1230 N N . LEU A 1 160 ? 11.869 1.004 -33.725 1.00 83.00 160 LEU A N 1
ATOM 1231 C CA . LEU A 1 160 ? 12.053 2.354 -33.221 1.00 83.00 160 LEU A CA 1
ATOM 1232 C C . LEU A 1 160 ? 13.537 2.718 -33.266 1.00 83.00 160 LEU A C 1
ATOM 1234 O O . LEU A 1 160 ? 14.323 2.265 -32.432 1.00 83.00 160 LEU A O 1
ATOM 1238 N N . GLN A 1 161 ? 13.913 3.553 -34.234 1.00 81.25 161 GLN A N 1
ATOM 1239 C CA . GLN A 1 161 ? 15.294 4.000 -34.378 1.00 81.25 161 GLN A CA 1
ATOM 1240 C C . GLN A 1 161 ? 15.722 4.847 -33.173 1.00 81.25 161 GLN A C 1
ATOM 1242 O O . GLN A 1 161 ? 15.188 5.928 -32.933 1.00 81.25 161 GLN A O 1
ATOM 1247 N N . LEU A 1 162 ? 16.725 4.368 -32.433 1.00 78.81 162 LEU A N 1
ATOM 1248 C CA . LEU A 1 162 ? 17.332 5.102 -31.316 1.00 78.81 162 LEU A CA 1
ATOM 1249 C C . LEU A 1 162 ? 18.294 6.212 -31.784 1.00 78.81 162 LEU A C 1
ATOM 1251 O O . LEU A 1 162 ? 18.674 7.076 -30.998 1.00 78.81 162 LEU A O 1
ATOM 1255 N N . GLY A 1 163 ? 18.663 6.237 -33.069 1.00 73.56 163 GLY A N 1
ATOM 1256 C CA . GLY A 1 163 ? 19.589 7.225 -33.626 1.00 73.56 163 GLY A CA 1
ATOM 1257 C C . GLY A 1 163 ? 20.979 7.153 -32.980 1.00 73.56 163 GLY A C 1
ATOM 1258 O O . GLY A 1 163 ? 21.456 6.076 -32.639 1.00 73.56 163 GLY A O 1
ATOM 1259 N N . ALA A 1 164 ? 21.626 8.308 -32.794 1.00 65.62 164 ALA A N 1
ATOM 1260 C CA . ALA A 1 164 ? 22.953 8.423 -32.169 1.00 65.62 164 ALA A CA 1
ATOM 1261 C C . ALA A 1 164 ? 22.941 8.282 -30.632 1.00 65.62 164 ALA A C 1
ATOM 1263 O O . ALA A 1 164 ? 23.968 8.465 -29.989 1.00 65.62 164 ALA A O 1
ATOM 1264 N N . VAL A 1 165 ? 21.774 8.003 -30.048 1.00 70.44 165 VAL A N 1
ATOM 1265 C CA . VAL A 1 165 ? 21.556 7.906 -28.599 1.00 70.44 165 VAL A CA 1
ATOM 1266 C C . VAL A 1 165 ? 21.937 6.516 -28.071 1.00 70.44 165 VAL A C 1
ATOM 1268 O O . VAL A 1 165 ? 21.992 6.297 -26.875 1.00 70.44 165 VAL A O 1
ATOM 1271 N N . TYR A 1 166 ? 22.196 5.560 -28.957 1.00 77.62 166 TYR A N 1
ATOM 1272 C CA . TYR A 1 166 ? 22.599 4.207 -28.607 1.00 77.62 166 TYR A CA 1
ATOM 1273 C C . TYR A 1 166 ? 24.128 4.084 -28.570 1.00 77.62 166 TYR A C 1
ATOM 1275 O O . TYR A 1 166 ? 24.786 4.204 -29.606 1.00 77.62 166 TYR A O 1
ATOM 1283 N N . ASP A 1 167 ? 24.682 3.827 -27.384 1.00 85.25 167 ASP A N 1
ATOM 1284 C CA . ASP A 1 167 ? 26.107 3.582 -27.167 1.00 85.25 167 ASP A CA 1
ATOM 1285 C C . ASP A 1 167 ? 26.372 2.276 -26.386 1.00 85.25 167 ASP A C 1
ATOM 1287 O O . ASP A 1 167 ? 25.462 1.529 -26.015 1.00 85.25 167 ASP A O 1
ATOM 1291 N N . ALA A 1 168 ? 27.652 1.974 -26.152 1.00 89.56 168 ALA A N 1
ATOM 1292 C CA . ALA A 1 168 ? 28.064 0.759 -25.449 1.00 89.56 168 ALA A CA 1
ATOM 1293 C C . ALA A 1 168 ? 27.631 0.731 -23.969 1.00 89.56 168 ALA A C 1
ATOM 1295 O O . ALA A 1 168 ? 27.493 -0.352 -23.397 1.00 89.56 168 ALA A O 1
ATOM 1296 N N . ASP A 1 169 ? 27.427 1.892 -23.339 1.00 88.38 169 ASP A N 1
ATOM 1297 C CA . ASP A 1 169 ? 26.949 1.971 -21.959 1.00 88.38 169 ASP A CA 1
ATOM 1298 C C . ASP A 1 169 ? 25.460 1.612 -21.892 1.00 88.38 169 ASP A C 1
ATOM 1300 O O . ASP A 1 169 ? 25.059 0.778 -21.078 1.00 88.38 169 ASP A O 1
ATOM 1304 N N . TYR A 1 170 ? 24.655 2.137 -22.818 1.00 91.50 170 TYR A N 1
ATOM 1305 C CA . TYR A 1 170 ? 23.256 1.750 -22.970 1.00 91.50 170 TYR A CA 1
ATOM 1306 C C . TYR A 1 170 ? 23.099 0.237 -23.214 1.00 91.50 170 TYR A C 1
ATOM 1308 O O . TYR A 1 170 ? 22.296 -0.412 -22.537 1.00 91.50 170 TYR A O 1
ATOM 1316 N N . GLU A 1 171 ? 23.896 -0.352 -24.123 1.00 92.69 171 GLU A N 1
ATOM 1317 C CA . GLU A 1 171 ? 23.943 -1.811 -24.349 1.00 92.69 171 GLU A CA 1
ATOM 1318 C C . GLU A 1 171 ? 24.173 -2.576 -23.039 1.00 92.69 171 GLU A C 1
ATOM 1320 O O . GLU A 1 171 ? 23.415 -3.489 -22.695 1.00 92.69 171 GLU A O 1
ATOM 1325 N N . ALA A 1 172 ? 25.211 -2.187 -22.295 1.00 93.12 172 ALA A N 1
ATOM 1326 C CA . ALA A 1 172 ? 25.599 -2.843 -21.054 1.00 93.12 172 ALA A CA 1
ATOM 1327 C C . ALA A 1 172 ? 24.502 -2.747 -19.984 1.00 93.12 172 ALA A C 1
ATOM 1329 O O . ALA A 1 172 ? 24.274 -3.706 -19.243 1.00 93.12 172 ALA A O 1
ATOM 1330 N N . GLN A 1 173 ? 23.785 -1.622 -19.916 1.00 94.31 173 GLN A N 1
ATOM 1331 C CA . GLN A 1 173 ? 22.670 -1.450 -18.987 1.00 94.31 173 GLN A CA 1
ATOM 1332 C C . GLN A 1 173 ? 21.472 -2.340 -19.336 1.00 94.31 173 GLN A C 1
ATOM 1334 O O . GLN A 1 173 ? 20.889 -2.931 -18.427 1.00 94.31 173 GLN A O 1
ATOM 1339 N N . MET A 1 174 ? 21.138 -2.509 -20.622 1.00 96.06 174 MET A N 1
ATOM 1340 C CA . MET A 1 174 ? 20.080 -3.441 -21.044 1.00 96.06 174 MET A CA 1
ATOM 1341 C C . MET A 1 174 ? 20.430 -4.888 -20.696 1.00 96.06 174 MET A C 1
ATOM 1343 O O . MET A 1 174 ? 19.600 -5.598 -20.128 1.00 96.06 174 MET A O 1
ATOM 1347 N N . VAL A 1 175 ? 21.669 -5.313 -20.966 1.00 96.69 175 VAL A N 1
ATOM 1348 C CA . VAL A 1 175 ? 22.153 -6.653 -20.588 1.00 96.69 175 VAL A CA 1
ATOM 1349 C C . VAL A 1 175 ? 22.038 -6.857 -19.079 1.00 96.69 175 VAL A C 1
ATOM 1351 O O . VAL A 1 175 ? 21.404 -7.812 -18.633 1.00 96.69 175 VAL A O 1
ATOM 1354 N N . LYS A 1 176 ? 22.573 -5.920 -18.289 1.00 96.75 176 LYS A N 1
ATOM 1355 C CA . LYS A 1 176 ? 22.550 -5.998 -16.826 1.00 96.75 176 LYS A CA 1
ATOM 1356 C C . LYS A 1 176 ? 21.127 -6.052 -16.269 1.00 96.75 176 LYS A C 1
ATOM 1358 O O . LYS A 1 176 ? 20.878 -6.764 -15.297 1.00 96.75 176 LYS A O 1
ATOM 1363 N N . ALA A 1 177 ? 20.192 -5.320 -16.870 1.00 97.50 177 ALA A N 1
ATOM 1364 C CA . ALA A 1 177 ? 18.793 -5.347 -16.469 1.00 97.50 177 ALA A CA 1
ATOM 1365 C C . ALA A 1 177 ? 18.155 -6.727 -16.711 1.00 97.50 177 ALA A C 1
ATOM 1367 O O . ALA A 1 177 ? 17.446 -7.229 -15.842 1.00 97.50 177 ALA A O 1
ATOM 1368 N N . ILE A 1 178 ? 18.440 -7.381 -17.837 1.00 97.94 178 ILE A N 1
ATOM 1369 C CA . ILE A 1 178 ? 17.933 -8.730 -18.145 1.00 97.94 178 ILE A CA 1
ATOM 1370 C C . ILE A 1 178 ? 18.549 -9.784 -17.207 1.00 97.94 178 ILE A C 1
ATOM 1372 O O . ILE A 1 178 ? 17.838 -10.640 -16.684 1.00 97.94 178 ILE A O 1
ATOM 1376 N N . GLU A 1 179 ? 19.849 -9.694 -16.918 1.00 96.12 179 GLU A N 1
ATOM 1377 C CA . GLU A 1 179 ? 20.518 -10.587 -15.956 1.00 96.12 179 GLU A CA 1
ATOM 1378 C C . GLU A 1 179 ? 19.970 -10.411 -14.532 1.00 96.12 179 GLU A C 1
ATOM 1380 O O . GLU A 1 179 ? 19.742 -11.381 -13.807 1.00 96.12 179 GLU A O 1
ATOM 1385 N N . THR A 1 180 ? 19.712 -9.163 -14.136 1.00 96.69 180 THR A N 1
ATOM 1386 C CA . THR A 1 180 ? 19.123 -8.843 -12.832 1.00 96.69 180 THR A CA 1
ATOM 1387 C C . THR A 1 180 ? 17.697 -9.383 -12.724 1.00 96.69 180 THR A C 1
ATOM 1389 O O . THR A 1 180 ? 17.329 -9.926 -11.685 1.00 96.69 180 THR A O 1
ATOM 1392 N N . GLU A 1 181 ? 16.905 -9.302 -13.796 1.00 97.81 181 GLU A N 1
ATOM 1393 C CA . GLU A 1 181 ? 15.581 -9.929 -13.851 1.00 97.81 181 GLU A CA 1
ATOM 1394 C C . GLU A 1 181 ? 15.660 -11.438 -13.615 1.00 97.81 181 GLU A C 1
ATOM 1396 O O . GLU A 1 181 ? 14.911 -11.934 -12.777 1.00 97.81 181 GLU A O 1
ATOM 1401 N N . ALA A 1 182 ? 16.577 -12.153 -14.281 1.00 96.00 182 ALA A N 1
ATOM 1402 C CA . ALA A 1 182 ? 16.750 -13.596 -14.081 1.00 96.00 182 ALA A CA 1
ATOM 1403 C C . ALA A 1 182 ? 16.993 -13.930 -12.598 1.00 96.00 182 ALA A C 1
ATOM 1405 O O . ALA A 1 182 ? 16.304 -14.770 -12.017 1.00 96.00 182 ALA A O 1
ATOM 1406 N N . ALA A 1 183 ? 17.908 -13.198 -11.954 1.00 94.88 183 ALA A N 1
ATOM 1407 C CA . ALA A 1 183 ? 18.264 -13.412 -10.554 1.00 94.88 183 ALA A CA 1
ATOM 1408 C C . ALA A 1 183 ? 17.103 -13.156 -9.572 1.00 94.88 183 ALA A C 1
ATOM 1410 O O . ALA A 1 183 ? 17.033 -13.796 -8.521 1.00 94.88 183 ALA A O 1
ATOM 1411 N N . TYR A 1 184 ? 16.203 -12.214 -9.874 1.00 96.19 184 TYR A N 1
ATOM 1412 C CA . TYR A 1 184 ? 15.015 -11.950 -9.052 1.00 96.19 184 TYR A CA 1
ATOM 1413 C C . TYR A 1 184 ? 13.856 -12.900 -9.371 1.00 96.19 184 TYR A C 1
ATOM 1415 O O . TYR A 1 184 ? 13.129 -13.296 -8.459 1.00 96.19 184 TYR A O 1
ATOM 1423 N N . GLN A 1 185 ? 13.714 -13.323 -10.626 1.00 95.50 185 GLN A N 1
ATOM 1424 C CA . GLN A 1 185 ? 12.720 -14.311 -11.038 1.00 95.50 185 GLN A CA 1
ATOM 1425 C C . GLN A 1 185 ? 12.918 -15.638 -10.292 1.00 95.50 185 GLN A C 1
ATOM 1427 O O . GLN A 1 185 ? 11.955 -16.197 -9.769 1.00 95.50 185 GLN A O 1
ATOM 1432 N N . GLU A 1 186 ? 14.167 -16.092 -10.138 1.00 93.19 186 GLU A N 1
ATOM 1433 C CA . GLU A 1 186 ? 14.517 -17.279 -9.338 1.00 93.19 186 GLU A CA 1
ATOM 1434 C C . GLU A 1 186 ? 14.134 -17.150 -7.853 1.00 93.19 186 GLU A C 1
ATOM 1436 O O . GLU A 1 186 ? 13.930 -18.150 -7.167 1.00 93.19 186 GLU A O 1
ATOM 1441 N N . ARG A 1 187 ? 13.984 -15.918 -7.352 1.00 94.88 187 ARG A N 1
ATOM 1442 C CA . ARG A 1 187 ? 13.568 -15.613 -5.974 1.00 94.88 187 ARG A CA 1
ATOM 1443 C C . ARG A 1 187 ? 12.055 -15.426 -5.829 1.00 94.88 187 ARG A C 1
ATOM 1445 O O . ARG A 1 187 ? 11.603 -15.036 -4.757 1.00 94.88 187 ARG A O 1
ATOM 1452 N N . GLY A 1 188 ? 11.277 -15.675 -6.884 1.00 96.44 188 GLY A N 1
ATOM 1453 C CA . GLY A 1 188 ? 9.819 -15.542 -6.859 1.00 96.44 188 GLY A CA 1
ATOM 1454 C C . GLY A 1 188 ? 9.315 -14.105 -7.012 1.00 96.44 188 GLY A C 1
ATOM 1455 O O . GLY A 1 188 ? 8.286 -13.757 -6.430 1.00 96.44 188 GLY A O 1
ATOM 1456 N N . TYR A 1 189 ? 10.029 -13.274 -7.775 1.00 97.69 189 TYR A N 1
ATOM 1457 C CA . TYR A 1 189 ? 9.606 -11.914 -8.115 1.00 97.69 189 TYR A CA 1
ATOM 1458 C C . TYR A 1 189 ? 9.194 -11.804 -9.586 1.00 97.69 189 TYR A C 1
ATOM 1460 O O . TYR A 1 189 ? 9.849 -12.358 -10.471 1.00 97.69 189 TYR A O 1
ATOM 1468 N N . LEU A 1 190 ? 8.164 -11.002 -9.852 1.00 98.12 190 LEU A N 1
ATOM 1469 C CA . LEU A 1 190 ? 7.863 -10.475 -11.176 1.00 98.12 190 LEU A CA 1
ATOM 1470 C C . LEU A 1 190 ? 8.636 -9.171 -11.379 1.00 98.12 190 LEU A C 1
ATOM 1472 O O . LEU A 1 190 ? 8.641 -8.306 -10.504 1.00 98.12 190 LEU A O 1
ATOM 1476 N N . THR A 1 191 ? 9.257 -9.011 -12.544 1.00 98.38 191 THR A N 1
ATOM 1477 C CA . THR A 1 191 ? 9.990 -7.792 -12.891 1.00 98.38 191 THR A CA 1
ATOM 1478 C C . THR A 1 191 ? 9.208 -6.961 -13.898 1.00 98.38 191 THR A C 1
ATOM 1480 O O . THR A 1 191 ? 8.701 -7.501 -14.876 1.00 98.38 191 THR A O 1
ATOM 1483 N N . LEU A 1 192 ? 9.128 -5.651 -13.662 1.00 98.50 192 LEU A N 1
ATOM 1484 C CA . LEU A 1 192 ? 8.522 -4.669 -14.559 1.00 98.50 192 LEU A CA 1
ATOM 1485 C C . LEU A 1 192 ? 9.505 -3.545 -14.882 1.00 98.50 192 LEU A C 1
ATOM 1487 O O . LEU A 1 192 ? 10.303 -3.138 -14.038 1.00 98.50 192 LEU A O 1
ATOM 1491 N N . TYR A 1 193 ? 9.404 -3.001 -16.091 1.00 98.19 193 TYR A N 1
ATOM 1492 C CA . TYR A 1 193 ? 10.297 -1.969 -16.609 1.00 98.19 193 TYR A CA 1
ATOM 1493 C C . TYR A 1 193 ? 9.541 -0.667 -16.840 1.00 98.19 193 TYR A C 1
ATOM 1495 O O . TYR A 1 193 ? 8.710 -0.580 -17.745 1.00 98.19 193 TYR A O 1
ATOM 1503 N N . HIS A 1 194 ? 9.854 0.353 -16.046 1.00 96.44 194 HIS A N 1
ATOM 1504 C CA . HIS A 1 194 ? 9.301 1.697 -16.155 1.00 96.44 194 HIS A CA 1
ATOM 1505 C C . HIS A 1 194 ? 10.398 2.686 -16.550 1.00 96.44 194 HIS A C 1
ATOM 1507 O O . HIS A 1 194 ? 11.314 2.945 -15.771 1.00 96.44 194 HIS A O 1
ATOM 1513 N N . ALA A 1 195 ? 10.306 3.254 -17.749 1.00 95.25 195 ALA A N 1
ATOM 1514 C CA . ALA A 1 195 ? 11.192 4.330 -18.172 1.00 95.25 195 ALA A CA 1
ATOM 1515 C C . ALA A 1 195 ? 10.610 5.705 -17.831 1.00 95.25 195 ALA A C 1
ATOM 1517 O O . ALA A 1 195 ? 9.403 5.934 -17.950 1.00 95.25 195 ALA A O 1
ATOM 1518 N N . ALA A 1 196 ? 11.486 6.625 -17.442 1.00 92.75 196 ALA A N 1
ATOM 1519 C CA . ALA A 1 196 ? 11.131 7.988 -17.096 1.00 92.75 196 ALA A CA 1
ATOM 1520 C C . ALA A 1 196 ? 12.160 8.981 -17.661 1.00 92.75 196 ALA A C 1
ATOM 1522 O O . ALA A 1 196 ? 13.363 8.695 -17.654 1.00 92.75 196 ALA A O 1
ATOM 1523 N N . PRO A 1 197 ? 11.712 10.165 -18.113 1.00 92.12 197 PRO A N 1
ATOM 1524 C CA . PRO A 1 197 ? 12.610 11.231 -18.513 1.00 92.12 197 PRO A CA 1
ATOM 1525 C C . PRO A 1 197 ? 13.303 11.811 -17.279 1.00 92.12 197 PRO A C 1
ATOM 1527 O O . PRO A 1 197 ? 12.873 11.620 -16.132 1.00 92.12 197 PRO A O 1
ATOM 1530 N N . ARG A 1 198 ? 14.397 12.530 -17.507 1.00 90.06 198 ARG A N 1
ATOM 1531 C CA . ARG A 1 198 ? 15.292 12.988 -16.448 1.00 90.06 198 ARG A CA 1
ATOM 1532 C C . ARG A 1 198 ? 14.603 13.882 -15.424 1.00 90.06 198 ARG A C 1
ATOM 1534 O O . ARG A 1 198 ? 14.890 13.771 -14.233 1.00 90.06 198 ARG A O 1
ATOM 1541 N N . GLU A 1 199 ? 13.676 14.723 -15.860 1.00 89.69 199 GLU A N 1
ATOM 1542 C CA . GLU A 1 199 ? 12.864 15.582 -15.001 1.00 89.69 199 GLU A CA 1
ATOM 1543 C C . GLU A 1 199 ? 12.143 14.752 -13.938 1.00 89.69 199 GLU A C 1
ATOM 1545 O O . GLU A 1 199 ? 12.210 15.066 -12.753 1.00 89.69 199 GLU A O 1
ATOM 1550 N N . VAL A 1 200 ? 11.512 13.654 -14.358 1.00 90.31 200 VAL A N 1
ATOM 1551 C CA . VAL A 1 200 ? 10.776 12.734 -13.484 1.00 90.31 200 VAL A CA 1
ATOM 1552 C C . VAL A 1 200 ? 11.737 11.915 -12.619 1.00 90.31 200 VAL A C 1
ATOM 1554 O O . VAL A 1 200 ? 11.464 11.703 -11.439 1.00 90.31 200 VAL A O 1
ATOM 1557 N N . ALA A 1 201 ? 12.899 11.523 -13.147 1.00 91.44 201 ALA A N 1
ATOM 1558 C CA . ALA A 1 201 ? 13.936 10.841 -12.369 1.00 91.44 201 ALA A CA 1
ATOM 1559 C C . ALA A 1 201 ? 14.419 11.673 -11.170 1.00 91.44 201 ALA A C 1
ATOM 1561 O O . ALA A 1 201 ? 14.554 11.158 -10.060 1.00 91.44 201 ALA A O 1
ATOM 1562 N N . VAL A 1 202 ? 14.627 12.979 -11.372 1.00 91.62 202 VAL A N 1
ATOM 1563 C CA . VAL A 1 202 ? 14.996 13.910 -10.293 1.00 91.62 202 VAL A CA 1
ATOM 1564 C C . VAL A 1 202 ? 13.893 14.002 -9.237 1.00 91.62 202 VAL A C 1
ATOM 1566 O O . VAL A 1 202 ? 14.196 14.124 -8.050 1.00 91.62 202 VAL A O 1
ATOM 1569 N N . LEU A 1 203 ? 12.620 13.898 -9.630 1.00 90.50 203 LEU A N 1
ATOM 1570 C CA . LEU A 1 203 ? 11.521 13.837 -8.667 1.00 90.50 203 LEU A CA 1
ATOM 1571 C C . LEU A 1 203 ? 11.585 12.572 -7.820 1.00 90.50 203 LEU A C 1
ATOM 1573 O O . LEU A 1 203 ? 11.472 12.672 -6.606 1.00 90.50 203 LEU A O 1
ATOM 1577 N N . TYR A 1 204 ? 11.798 11.401 -8.419 1.00 92.38 204 TYR A N 1
ATOM 1578 C CA . TYR A 1 204 ? 11.864 10.143 -7.663 1.00 92.38 204 TYR A CA 1
ATOM 1579 C C . TYR A 1 204 ? 13.035 10.148 -6.675 1.00 92.38 204 TYR A C 1
ATOM 1581 O O . TYR A 1 204 ? 12.897 9.727 -5.522 1.00 92.38 204 TYR A O 1
ATOM 1589 N N . ASP A 1 205 ? 14.162 10.731 -7.080 1.00 92.69 205 ASP A N 1
ATOM 1590 C CA . ASP A 1 205 ? 15.305 10.965 -6.200 1.00 92.69 205 ASP A CA 1
ATOM 1591 C C . ASP A 1 205 ? 14.953 11.896 -5.040 1.00 92.69 205 ASP A C 1
ATOM 1593 O O . ASP A 1 205 ? 15.271 11.601 -3.885 1.00 92.69 205 ASP A O 1
ATOM 1597 N N . LEU A 1 206 ? 14.250 12.994 -5.325 1.00 91.44 206 LEU A N 1
ATOM 1598 C CA . LEU A 1 206 ? 13.802 13.943 -4.312 1.00 91.44 206 LEU A CA 1
ATOM 1599 C C . LEU A 1 206 ? 12.813 13.304 -3.336 1.00 91.44 206 LEU A C 1
ATOM 1601 O O . LEU A 1 206 ? 12.953 13.474 -2.128 1.00 91.44 206 LEU A O 1
ATOM 1605 N N . TYR A 1 207 ? 11.836 12.552 -3.841 1.00 89.12 207 TYR A N 1
ATOM 1606 C CA . TYR A 1 207 ? 10.818 11.869 -3.042 1.00 89.12 207 TYR A CA 1
ATOM 1607 C C . TYR A 1 207 ? 11.472 10.871 -2.097 1.00 89.12 207 TYR A C 1
ATOM 1609 O O . TYR A 1 207 ? 11.174 10.843 -0.901 1.00 89.12 207 TYR A O 1
ATOM 1617 N N . THR A 1 208 ? 12.420 10.100 -2.625 1.00 90.25 208 THR A N 1
ATOM 1618 C CA . THR A 1 208 ? 13.217 9.147 -1.858 1.00 90.25 208 THR A CA 1
ATOM 1619 C C . THR A 1 208 ? 14.032 9.862 -0.782 1.00 90.25 208 THR A C 1
ATOM 1621 O O . THR A 1 208 ? 13.970 9.478 0.385 1.00 90.25 208 THR A O 1
ATOM 1624 N N . ALA A 1 209 ? 14.748 10.933 -1.136 1.00 91.19 209 ALA A N 1
ATOM 1625 C CA . ALA A 1 209 ? 15.591 11.675 -0.204 1.00 91.19 209 ALA A CA 1
ATOM 1626 C C . ALA A 1 209 ? 14.777 12.347 0.915 1.00 91.19 209 ALA A C 1
ATOM 1628 O O . ALA A 1 209 ? 15.121 12.206 2.088 1.00 91.19 209 ALA A O 1
ATOM 1629 N N . VAL A 1 210 ? 13.667 13.017 0.583 1.00 87.38 210 VAL A N 1
ATOM 1630 C CA . VAL A 1 210 ? 12.767 13.627 1.578 1.00 87.38 210 VAL A CA 1
ATOM 1631 C C . VAL A 1 210 ? 12.186 12.554 2.493 1.00 87.38 210 VAL A C 1
ATOM 1633 O O . VAL A 1 210 ? 12.248 12.694 3.712 1.00 87.38 210 VAL A O 1
ATOM 1636 N N . THR A 1 211 ? 11.695 11.445 1.932 1.00 84.06 211 THR A N 1
ATOM 1637 C CA . THR A 1 211 ? 11.151 10.335 2.728 1.00 84.06 211 THR A CA 1
ATOM 1638 C C . THR A 1 211 ? 12.197 9.766 3.678 1.00 84.06 211 THR A C 1
ATOM 1640 O O . THR A 1 211 ? 11.880 9.485 4.823 1.00 84.06 211 THR A O 1
ATOM 1643 N N . GLN A 1 212 ? 13.454 9.647 3.255 1.00 84.12 212 GLN A N 1
ATOM 1644 C CA . GLN A 1 212 ? 14.536 9.173 4.119 1.00 84.12 212 GLN A CA 1
ATOM 1645 C C . GLN A 1 212 ? 14.894 10.154 5.245 1.00 84.12 212 GLN A C 1
ATOM 1647 O O . GLN A 1 212 ? 15.384 9.723 6.287 1.00 84.12 212 GLN A O 1
ATOM 1652 N N . HIS A 1 213 ? 14.666 11.459 5.065 1.00 82.62 213 HIS A N 1
ATOM 1653 C CA . HIS A 1 213 ? 14.780 12.434 6.154 1.00 82.62 213 HIS A CA 1
ATOM 1654 C C . HIS A 1 213 ? 13.589 12.355 7.118 1.00 82.62 213 HIS A C 1
ATOM 1656 O O . HIS A 1 213 ? 13.772 12.471 8.327 1.00 82.62 213 HIS A O 1
ATOM 1662 N N . LEU A 1 214 ? 12.381 12.133 6.593 1.00 77.69 214 LEU A N 1
ATOM 1663 C CA . LEU A 1 214 ? 11.146 12.024 7.380 1.00 77.69 214 LEU A CA 1
ATOM 1664 C C . LEU A 1 214 ? 10.943 10.641 8.016 1.00 77.69 214 LEU A C 1
ATOM 1666 O O . LEU A 1 214 ? 10.166 10.500 8.951 1.00 77.69 214 LEU A O 1
ATOM 1670 N N . SER A 1 215 ? 11.611 9.613 7.508 1.00 75.94 215 SER A N 1
ATOM 1671 C CA . SER A 1 215 ? 11.546 8.228 7.963 1.00 75.94 215 SER A CA 1
ATOM 1672 C C . SER A 1 215 ? 12.902 7.565 7.694 1.00 75.94 215 SER A C 1
ATOM 1674 O O . SER A 1 215 ? 13.107 6.957 6.644 1.00 75.94 215 SER A O 1
ATOM 1676 N N . PRO A 1 216 ? 13.870 7.673 8.620 1.00 68.38 216 PRO A N 1
ATOM 1677 C CA . PRO A 1 216 ? 15.223 7.150 8.410 1.00 68.38 216 PRO A CA 1
ATOM 1678 C C . PRO A 1 216 ? 15.294 5.629 8.223 1.00 68.38 216 PRO A C 1
ATOM 1680 O O . PRO A 1 216 ? 16.274 5.125 7.678 1.00 68.38 216 PRO A O 1
ATOM 1683 N N . SER A 1 217 ? 14.259 4.893 8.637 1.00 68.06 217 SER A N 1
ATOM 1684 C CA . SER A 1 217 ? 14.109 3.460 8.361 1.00 68.06 217 SER A CA 1
ATOM 1685 C C . SER A 1 217 ? 13.602 3.152 6.948 1.00 68.06 217 SER A C 1
ATOM 1687 O O . SER A 1 217 ? 13.658 1.997 6.532 1.00 68.06 217 SER A O 1
ATOM 1689 N N . ALA A 1 218 ? 13.095 4.142 6.207 1.00 72.81 218 ALA A N 1
ATOM 1690 C CA . ALA A 1 218 ? 12.626 3.955 4.841 1.00 72.81 218 ALA A CA 1
ATOM 1691 C C . ALA A 1 218 ? 13.821 3.780 3.896 1.00 72.81 218 ALA A C 1
ATOM 1693 O O . ALA A 1 218 ? 14.491 4.733 3.505 1.00 72.81 218 ALA A O 1
ATOM 1694 N N . THR A 1 219 ? 14.092 2.536 3.520 1.00 74.81 219 THR A N 1
ATOM 1695 C CA . THR A 1 219 ? 15.158 2.184 2.571 1.00 74.81 219 THR A CA 1
ATOM 1696 C C . THR A 1 219 ? 14.661 2.079 1.131 1.00 74.81 219 THR A C 1
ATOM 1698 O O . THR A 1 219 ? 15.471 2.071 0.207 1.00 74.81 219 THR A O 1
ATOM 1701 N N . GLN A 1 220 ? 13.344 2.024 0.933 1.00 80.19 220 GLN A N 1
ATOM 1702 C CA . GLN A 1 220 ? 12.717 1.876 -0.377 1.00 80.19 220 GLN A CA 1
ATOM 1703 C C . GLN A 1 220 ? 12.851 3.141 -1.226 1.00 80.19 220 GLN A C 1
ATOM 1705 O O . GLN A 1 220 ? 12.640 4.257 -0.744 1.00 80.19 220 GLN A O 1
ATOM 1710 N N . TYR A 1 221 ? 13.120 2.942 -2.513 1.00 87.25 221 TYR A N 1
ATOM 1711 C CA . TYR A 1 221 ? 13.024 3.986 -3.526 1.00 87.25 221 TYR A CA 1
ATOM 1712 C C . TYR A 1 221 ? 11.556 4.385 -3.730 1.00 87.25 221 TYR A C 1
ATOM 1714 O O . TYR A 1 221 ? 10.675 3.525 -3.770 1.00 87.25 221 TYR A O 1
ATOM 1722 N N . LYS A 1 222 ? 11.278 5.684 -3.839 1.00 88.69 222 LYS A N 1
ATOM 1723 C CA . LYS A 1 222 ? 9.917 6.222 -3.930 1.00 88.69 222 LYS A CA 1
ATOM 1724 C C . LYS A 1 222 ? 9.654 6.799 -5.315 1.00 88.69 222 LYS A C 1
ATOM 1726 O O . LYS A 1 222 ? 10.342 7.707 -5.762 1.00 88.69 222 LYS A O 1
ATOM 1731 N N . LEU A 1 223 ? 8.603 6.294 -5.959 1.00 89.19 223 LEU A N 1
ATOM 1732 C CA . LEU A 1 223 ? 8.148 6.755 -7.274 1.00 89.19 223 LEU A CA 1
ATOM 1733 C C . LEU A 1 223 ? 7.063 7.842 -7.178 1.00 89.19 223 LEU A C 1
ATOM 1735 O O . LEU A 1 223 ? 6.709 8.442 -8.188 1.00 89.19 223 LEU A O 1
ATOM 1739 N N . ARG A 1 224 ? 6.507 8.114 -5.990 1.00 84.69 224 ARG A N 1
ATOM 1740 C CA . ARG A 1 224 ? 5.444 9.114 -5.774 1.00 84.69 224 ARG A CA 1
ATOM 1741 C C . ARG A 1 224 ? 5.612 9.869 -4.459 1.00 84.69 224 ARG A C 1
ATOM 1743 O O . ARG A 1 224 ? 6.352 9.440 -3.573 1.00 84.69 224 ARG A O 1
ATOM 1750 N N . TRP A 1 225 ? 4.913 11.001 -4.370 1.00 75.25 225 TRP A N 1
ATOM 1751 C CA . TRP A 1 225 ? 4.895 11.890 -3.213 1.00 75.25 225 TRP A CA 1
ATOM 1752 C C . TRP A 1 225 ? 3.707 11.590 -2.291 1.00 75.25 225 TRP A C 1
ATOM 1754 O O . TRP A 1 225 ? 2.574 11.949 -2.604 1.00 75.25 225 TRP A O 1
ATOM 1764 N N . GLY A 1 226 ? 3.980 10.991 -1.129 1.00 70.88 226 GLY A N 1
ATOM 1765 C CA . GLY A 1 226 ? 2.994 10.783 -0.061 1.00 70.88 226 GLY A CA 1
ATOM 1766 C C . GLY A 1 226 ? 1.832 9.834 -0.398 1.00 70.88 226 GLY A C 1
ATOM 1767 O O . GLY A 1 226 ? 1.720 9.309 -1.501 1.00 70.88 226 GLY A O 1
ATOM 1768 N N . GLU A 1 227 ? 0.963 9.614 0.591 1.00 69.06 227 GLU A N 1
ATOM 1769 C CA . GLU A 1 227 ? -0.223 8.739 0.499 1.00 69.06 227 GLU A CA 1
ATOM 1770 C C . GLU A 1 227 ? -1.493 9.492 0.073 1.00 69.06 227 GLU A C 1
ATOM 1772 O O . GLU A 1 227 ? -2.492 8.889 -0.297 1.00 69.06 227 GLU A O 1
ATOM 1777 N N . MET A 1 228 ? -1.464 10.827 0.080 1.00 67.81 228 MET A N 1
ATOM 1778 C CA . MET A 1 228 ? -2.650 11.663 -0.129 1.00 67.81 228 MET A CA 1
ATOM 1779 C C . MET A 1 228 ? -3.387 11.453 -1.458 1.00 67.81 228 MET A C 1
ATOM 1781 O O . MET A 1 228 ? -4.620 11.449 -1.422 1.00 67.81 228 MET A O 1
ATOM 1785 N N . PRO A 1 229 ? -2.711 11.256 -2.611 1.00 74.44 229 PRO A N 1
ATOM 1786 C CA . PRO A 1 229 ? -3.409 10.914 -3.851 1.00 74.44 229 PRO A CA 1
ATOM 1787 C C . PRO A 1 229 ? -4.275 9.655 -3.705 1.00 74.44 229 PRO A C 1
ATOM 1789 O O . PRO A 1 229 ? -5.311 9.535 -4.344 1.00 74.44 229 PRO A O 1
ATOM 1792 N N . PHE A 1 230 ? -3.896 8.758 -2.794 1.00 80.69 230 PHE A N 1
ATOM 1793 C CA . PHE A 1 230 ? -4.529 7.467 -2.587 1.00 80.69 230 PHE A CA 1
ATOM 1794 C C . PHE A 1 230 ? -5.646 7.457 -1.541 1.00 80.69 230 PHE A C 1
ATOM 1796 O O . PHE A 1 230 ? -6.256 6.417 -1.337 1.00 80.69 230 PHE A O 1
ATOM 1803 N N . LYS A 1 231 ? -5.962 8.585 -0.887 1.00 79.56 231 LYS A N 1
ATOM 1804 C CA . LYS A 1 231 ? -6.908 8.618 0.251 1.00 79.56 231 LYS A CA 1
ATOM 1805 C C . LYS A 1 231 ? -8.297 8.026 -0.039 1.00 79.56 231 LYS A C 1
ATOM 1807 O O . LYS A 1 231 ? -9.000 7.636 0.887 1.00 79.56 231 LYS A O 1
ATOM 1812 N N . HIS A 1 232 ? -8.690 7.994 -1.311 1.00 81.50 232 HIS A N 1
ATOM 1813 C CA . HIS A 1 232 ? -9.978 7.475 -1.778 1.00 81.50 232 HIS A CA 1
ATOM 1814 C C . HIS A 1 232 ? -9.887 6.062 -2.370 1.00 81.50 232 HIS A C 1
ATOM 1816 O O . HIS A 1 232 ? -10.908 5.493 -2.741 1.00 81.50 232 HIS A O 1
ATOM 1822 N N . PHE A 1 233 ? -8.683 5.496 -2.460 1.00 86.19 233 PHE A N 1
ATOM 1823 C CA . PHE A 1 233 ? -8.401 4.217 -3.102 1.00 86.19 233 PHE A CA 1
ATOM 1824 C C . PHE A 1 233 ? -7.867 3.238 -2.068 1.00 86.19 233 PHE A C 1
ATOM 1826 O O . PHE A 1 233 ? -6.684 3.242 -1.737 1.00 86.19 233 PHE A O 1
ATOM 1833 N N . GLN A 1 234 ? -8.760 2.394 -1.556 1.00 84.81 234 GLN A N 1
ATOM 1834 C CA . GLN A 1 234 ? -8.409 1.386 -0.553 1.00 84.81 234 GLN A CA 1
ATOM 1835 C C . GLN A 1 234 ? -7.517 0.284 -1.136 1.00 84.81 234 GLN A C 1
ATOM 1837 O O . GLN A 1 234 ? -6.762 -0.356 -0.413 1.00 84.81 234 GLN A O 1
ATOM 1842 N N . ASN A 1 235 ? -7.638 0.033 -2.440 1.00 91.12 235 ASN A N 1
ATOM 1843 C CA . ASN A 1 235 ? -6.983 -1.058 -3.148 1.00 91.12 235 ASN A CA 1
ATOM 1844 C C . ASN A 1 235 ? -6.953 -0.786 -4.660 1.00 91.12 235 ASN A C 1
ATOM 1846 O O . ASN A 1 235 ? -7.464 0.228 -5.148 1.00 91.12 235 ASN A O 1
ATOM 1850 N N . ILE A 1 236 ? -6.348 -1.703 -5.410 1.00 94.44 236 ILE A N 1
ATOM 1851 C CA . ILE A 1 236 ? -6.235 -1.587 -6.861 1.00 94.44 236 ILE A CA 1
ATOM 1852 C C . ILE A 1 236 ? -7.592 -1.680 -7.566 1.00 94.44 236 ILE A C 1
ATOM 1854 O O . ILE A 1 236 ? -7.777 -1.046 -8.599 1.00 94.44 236 ILE A O 1
ATOM 1858 N N . GLU A 1 237 ? -8.564 -2.403 -7.011 1.00 94.75 237 GLU A N 1
ATOM 1859 C CA . GLU A 1 237 ? -9.894 -2.559 -7.598 1.00 94.75 237 GLU A CA 1
ATOM 1860 C C . GLU A 1 237 ? -10.641 -1.224 -7.626 1.00 94.75 237 GLU A C 1
ATOM 1862 O O . GLU A 1 237 ? -11.124 -0.814 -8.680 1.00 94.75 237 GLU A O 1
ATOM 1867 N N . THR A 1 238 ? -10.661 -0.507 -6.498 1.00 94.81 238 THR A N 1
ATOM 1868 C CA . THR A 1 238 ? -11.264 0.836 -6.400 1.00 94.81 238 THR A CA 1
ATOM 1869 C C . THR A 1 238 ? -10.539 1.852 -7.286 1.00 94.81 238 THR A C 1
ATOM 1871 O O . THR A 1 238 ? -11.174 2.699 -7.914 1.00 94.81 238 THR A O 1
ATOM 1874 N N . PHE A 1 239 ? -9.212 1.736 -7.406 1.00 94.31 239 PHE A N 1
ATOM 1875 C CA . PHE A 1 239 ? -8.418 2.522 -8.351 1.00 94.31 239 PHE A CA 1
ATOM 1876 C C . PHE A 1 239 ? -8.823 2.244 -9.808 1.00 94.31 239 PHE A C 1
ATOM 1878 O O . PHE A 1 239 ? -9.081 3.170 -10.579 1.00 94.31 239 PHE A O 1
ATOM 1885 N N . MET A 1 240 ? -8.917 0.971 -10.194 1.00 93.88 240 MET A N 1
ATOM 1886 C CA . MET A 1 240 ? -9.297 0.557 -11.545 1.00 93.88 240 MET A CA 1
ATOM 1887 C C . MET A 1 240 ? -10.732 0.957 -11.885 1.00 93.88 240 MET A C 1
ATOM 1889 O O . MET A 1 240 ? -10.985 1.399 -13.003 1.00 93.88 240 MET A O 1
ATOM 1893 N N . GLU A 1 241 ? -11.667 0.819 -10.946 1.00 93.44 241 GLU A N 1
ATOM 1894 C CA . GLU A 1 241 ? -13.068 1.203 -11.126 1.00 93.44 241 GLU A CA 1
ATOM 1895 C C . GLU A 1 241 ? -13.210 2.702 -11.397 1.00 93.44 241 GLU A C 1
ATOM 1897 O O . GLU A 1 241 ? -13.826 3.080 -12.393 1.00 93.44 241 GLU A O 1
ATOM 1902 N N . HIS A 1 242 ? -12.546 3.544 -10.604 1.00 92.62 242 HIS A N 1
ATOM 1903 C CA . HIS A 1 242 ? -12.554 4.989 -10.809 1.00 92.62 242 HIS A CA 1
ATOM 1904 C C . HIS A 1 242 ? -12.037 5.386 -12.195 1.00 92.62 242 HIS A C 1
ATOM 1906 O O . HIS A 1 242 ? -12.694 6.126 -12.925 1.00 92.62 242 HIS A O 1
ATOM 1912 N N . PHE A 1 243 ? -10.880 4.861 -12.608 1.00 91.81 243 PHE A N 1
ATOM 1913 C CA . PHE A 1 243 ? -10.332 5.201 -13.922 1.00 91.81 243 PHE A CA 1
ATOM 1914 C C . PHE A 1 243 ? -11.093 4.560 -15.085 1.00 91.81 243 PHE A C 1
ATOM 1916 O O . PHE A 1 243 ? -11.036 5.078 -16.201 1.00 91.81 243 PHE A O 1
ATOM 1923 N N . ARG A 1 244 ? -11.841 3.480 -14.837 1.00 91.50 244 ARG A N 1
ATOM 1924 C CA 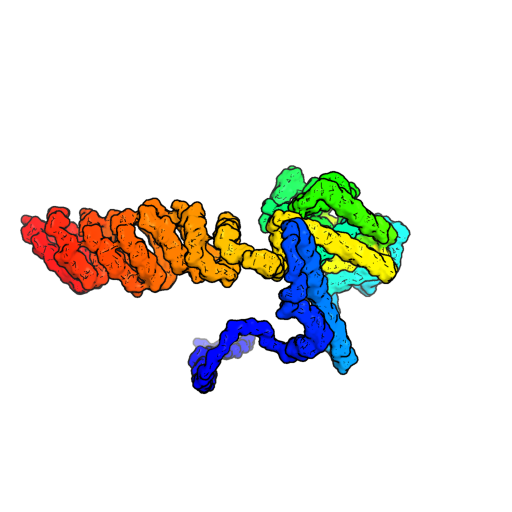. ARG A 1 244 ? -12.789 2.912 -15.801 1.00 91.50 244 ARG A CA 1
ATOM 1925 C C . ARG A 1 244 ? -14.012 3.811 -15.971 1.00 91.50 244 ARG A C 1
ATOM 1927 O O . ARG A 1 244 ? -14.463 3.991 -17.099 1.00 91.50 244 ARG A O 1
ATOM 1934 N N . GLU A 1 245 ? -14.532 4.378 -14.887 1.00 91.12 245 GLU A N 1
ATOM 1935 C CA . GLU A 1 245 ? -15.651 5.326 -14.916 1.00 91.12 245 GLU A CA 1
ATOM 1936 C C . GLU A 1 245 ? -15.261 6.608 -15.662 1.00 91.12 245 GLU A C 1
ATOM 1938 O O . GLU A 1 245 ? -15.910 6.980 -16.642 1.00 91.12 245 GLU A O 1
ATOM 1943 N N . VAL A 1 246 ? -14.143 7.230 -15.271 1.00 88.31 246 VAL A N 1
ATOM 1944 C CA . VAL A 1 246 ? -13.638 8.461 -15.904 1.00 88.31 246 VAL A CA 1
ATOM 1945 C C . VAL A 1 246 ? -13.291 8.233 -17.381 1.00 88.31 246 VAL A C 1
ATOM 1947 O O . VAL A 1 246 ? -13.506 9.116 -18.209 1.00 88.31 246 VAL A O 1
ATOM 1950 N N . GLY A 1 247 ? -12.793 7.044 -17.730 1.00 85.38 247 GLY A N 1
ATOM 1951 C CA . GLY A 1 247 ? -12.457 6.653 -19.101 1.00 85.38 247 GLY A CA 1
ATOM 1952 C C . GLY A 1 247 ? -13.619 6.073 -19.920 1.00 85.38 247 GLY A C 1
ATOM 1953 O O . GLY A 1 247 ? -13.378 5.426 -20.942 1.00 85.38 247 GLY A O 1
ATOM 1954 N N . GLY A 1 248 ? -14.876 6.254 -19.494 1.00 86.25 248 GLY A N 1
ATOM 1955 C CA . GLY A 1 248 ? -16.056 5.884 -20.288 1.00 86.25 248 GLY A CA 1
ATOM 1956 C C . GLY A 1 248 ? -16.239 4.376 -20.490 1.00 86.25 248 GLY A C 1
ATOM 1957 O O . GLY A 1 248 ? -16.652 3.939 -21.562 1.00 86.25 248 GLY A O 1
ATOM 1958 N N . GLY A 1 249 ? -15.909 3.570 -19.479 1.00 85.62 249 GLY A N 1
ATOM 1959 C CA . GLY A 1 249 ? -16.011 2.107 -19.504 1.00 85.62 249 GLY A CA 1
ATOM 1960 C C . GLY A 1 249 ? -14.689 1.386 -19.776 1.00 85.62 249 GLY A C 1
ATOM 1961 O O . GLY A 1 249 ? -14.623 0.163 -19.651 1.00 85.62 249 GLY A O 1
ATOM 1962 N N . THR A 1 250 ? -13.615 2.120 -20.079 1.00 85.06 250 THR A N 1
ATOM 1963 C CA . THR A 1 250 ? -12.253 1.579 -20.200 1.00 85.06 250 THR A CA 1
ATOM 1964 C C . THR A 1 250 ? -11.296 2.345 -19.307 1.00 85.06 250 THR A C 1
ATOM 1966 O O . THR A 1 250 ? -11.482 3.534 -19.085 1.00 85.06 250 THR A O 1
ATOM 1969 N N . ILE A 1 251 ? -10.271 1.673 -18.783 1.00 88.06 251 ILE A N 1
ATOM 1970 C CA . ILE A 1 251 ? -9.242 2.351 -17.997 1.00 88.06 251 ILE A CA 1
ATOM 1971 C C . ILE A 1 251 ? -8.346 3.133 -18.956 1.00 88.06 251 ILE A C 1
ATOM 1973 O O . ILE A 1 251 ? -7.627 2.533 -19.754 1.00 88.06 251 ILE A O 1
ATOM 1977 N N . ASP A 1 252 ? -8.401 4.461 -18.871 1.00 82.88 252 ASP A N 1
ATOM 1978 C CA . ASP A 1 252 ? -7.525 5.352 -19.626 1.00 82.88 252 ASP A CA 1
ATOM 1979 C C . ASP A 1 252 ? -6.429 5.923 -18.713 1.00 82.88 252 ASP A C 1
ATOM 1981 O O . ASP A 1 252 ? -6.658 6.791 -17.861 1.00 82.88 252 ASP A O 1
ATOM 1985 N N . ASN A 1 253 ? -5.196 5.447 -18.917 1.00 83.88 253 ASN A N 1
ATOM 1986 C CA . ASN A 1 253 ? -4.029 5.907 -18.165 1.00 83.88 253 ASN A CA 1
ATOM 1987 C C . ASN A 1 253 ? -3.538 7.308 -18.589 1.00 83.88 253 ASN A C 1
ATOM 1989 O O . ASN A 1 253 ? -2.533 7.800 -18.067 1.00 83.88 253 ASN A O 1
ATOM 1993 N N . TYR A 1 254 ? -4.230 7.934 -19.542 1.00 83.06 254 TYR A N 1
ATOM 1994 C CA . TYR A 1 254 ? -4.054 9.306 -19.989 1.00 83.06 254 TYR A CA 1
ATOM 1995 C C . TYR A 1 254 ? -5.084 10.268 -19.367 1.00 83.06 254 TYR A C 1
ATOM 1997 O O . TYR A 1 254 ? -5.104 11.465 -19.658 1.00 83.06 254 TYR A O 1
ATOM 2005 N N . THR A 1 255 ? -5.893 9.828 -18.420 1.00 83.00 255 THR A N 1
ATOM 2006 C CA . THR A 1 255 ? -6.648 10.770 -17.582 1.00 83.00 255 THR A CA 1
ATOM 2007 C C . THR A 1 255 ? -5.696 11.669 -16.768 1.00 83.00 255 THR A C 1
ATOM 2009 O O . THR A 1 255 ? -4.521 11.339 -16.565 1.00 83.00 255 THR A O 1
ATOM 2012 N N . GLN A 1 256 ? -6.160 12.862 -16.377 1.00 75.12 256 GLN A N 1
ATOM 2013 C CA . GLN A 1 256 ? -5.317 13.910 -15.776 1.00 75.12 256 GLN A CA 1
ATOM 2014 C C . GLN A 1 256 ? -4.654 13.462 -14.463 1.00 75.12 256 GLN A C 1
ATOM 2016 O O . GLN A 1 256 ? -3.518 13.852 -14.205 1.00 75.12 256 GLN A O 1
ATOM 2021 N N . ASP A 1 257 ? -5.312 12.581 -13.707 1.00 83.19 257 ASP A N 1
ATOM 2022 C CA . ASP A 1 257 ? -4.871 12.168 -12.373 1.00 83.19 257 ASP A CA 1
ATOM 2023 C C . ASP A 1 257 ? -4.307 10.735 -12.328 1.00 83.19 257 ASP A C 1
ATOM 2025 O O . ASP A 1 257 ? -3.812 10.298 -11.293 1.00 83.19 257 ASP A O 1
ATOM 2029 N N . PHE A 1 258 ? -4.315 9.971 -13.431 1.00 88.12 258 PHE A N 1
ATOM 2030 C CA . PHE A 1 258 ? -3.777 8.602 -13.401 1.00 88.12 258 PHE A CA 1
ATOM 2031 C C . PHE A 1 258 ? -2.295 8.591 -13.039 1.00 88.12 258 PHE A C 1
ATOM 2033 O O . PHE A 1 258 ? -1.863 7.825 -12.181 1.00 88.12 258 PHE A O 1
ATOM 2040 N N . ALA A 1 259 ? -1.506 9.454 -13.684 1.00 84.50 259 ALA A N 1
ATOM 2041 C CA . ALA A 1 259 ? -0.066 9.518 -13.465 1.00 84.50 259 ALA A CA 1
ATOM 2042 C C . ALA A 1 259 ? 0.289 9.911 -12.023 1.00 84.50 259 ALA A C 1
ATOM 2044 O O . ALA A 1 259 ? 1.394 9.618 -11.578 1.00 84.50 259 ALA A O 1
ATOM 2045 N N . ASP A 1 260 ? -0.641 10.490 -11.267 1.00 82.06 260 ASP A N 1
ATOM 2046 C CA . ASP A 1 260 ? -0.433 10.863 -9.870 1.00 82.06 260 ASP A CA 1
ATOM 2047 C C . ASP A 1 260 ? -0.390 9.638 -8.942 1.00 82.06 260 ASP A C 1
ATOM 2049 O O . ASP A 1 260 ? 0.285 9.659 -7.913 1.00 82.06 260 ASP A O 1
ATOM 2053 N N . MET A 1 261 ? -1.033 8.539 -9.337 1.00 88.44 261 MET A N 1
ATOM 2054 C CA . MET A 1 261 ? -1.223 7.341 -8.508 1.00 88.44 261 MET A CA 1
ATOM 2055 C C . MET A 1 261 ? -0.732 6.051 -9.164 1.00 88.44 261 MET A C 1
ATOM 2057 O O . MET A 1 261 ? -0.448 5.072 -8.476 1.00 88.44 261 MET A O 1
ATOM 2061 N N . GLY A 1 262 ? -0.612 6.040 -10.488 1.00 92.12 262 GLY A N 1
ATOM 2062 C CA . GLY A 1 262 ? -0.207 4.881 -11.260 1.00 92.12 262 GLY A CA 1
ATOM 2063 C C . GLY A 1 262 ? 1.012 5.130 -12.138 1.00 92.12 262 GLY A C 1
ATOM 2064 O O . GLY A 1 262 ? 1.334 6.265 -12.493 1.00 92.12 262 GLY A O 1
ATOM 2065 N N . ALA A 1 263 ? 1.693 4.049 -12.516 1.00 92.94 263 ALA A N 1
ATOM 2066 C CA . ALA A 1 263 ? 2.754 4.053 -13.523 1.00 92.94 263 ALA A CA 1
ATOM 2067 C C . ALA A 1 263 ? 2.463 3.054 -14.646 1.00 92.94 263 ALA A C 1
ATOM 2069 O O . ALA A 1 263 ? 1.802 2.036 -14.449 1.00 92.94 263 ALA A O 1
ATOM 2070 N N . SER A 1 264 ? 2.991 3.354 -15.830 1.00 93.81 264 SER A N 1
ATOM 2071 C CA . SER A 1 264 ? 3.013 2.445 -16.975 1.00 93.81 264 SER A CA 1
ATOM 2072 C C . SER A 1 264 ? 4.358 1.740 -17.042 1.00 93.81 264 SER A C 1
ATOM 2074 O O . SER A 1 264 ? 5.394 2.397 -16.937 1.00 93.81 264 SER A O 1
ATOM 2076 N N . ALA A 1 265 ? 4.346 0.428 -17.248 1.00 96.50 265 ALA A N 1
ATOM 2077 C CA . ALA A 1 265 ? 5.552 -0.376 -17.384 1.00 96.50 265 ALA A CA 1
ATOM 2078 C C . ALA A 1 265 ? 5.369 -1.469 -18.444 1.00 96.50 265 ALA A C 1
ATOM 2080 O O . ALA A 1 265 ? 4.243 -1.837 -18.782 1.00 96.50 265 ALA A O 1
ATOM 2081 N N . ASN A 1 266 ? 6.473 -2.010 -18.948 1.00 97.19 266 ASN A N 1
ATOM 2082 C CA . ASN A 1 266 ? 6.465 -3.238 -19.740 1.00 97.19 266 ASN A CA 1
ATOM 2083 C C . ASN A 1 266 ? 6.843 -4.430 -18.861 1.00 97.19 266 ASN A C 1
ATOM 2085 O O . ASN A 1 266 ? 7.607 -4.276 -17.906 1.00 97.19 266 ASN A O 1
ATOM 2089 N N . LEU A 1 267 ? 6.331 -5.611 -19.210 1.00 95.81 267 LEU A N 1
ATOM 2090 C CA . LEU A 1 267 ? 6.804 -6.867 -18.625 1.00 95.81 267 LEU A CA 1
ATOM 2091 C C . LEU A 1 267 ? 8.203 -7.207 -19.143 1.00 95.81 267 LEU A C 1
ATOM 2093 O O . LEU A 1 267 ? 9.110 -7.300 -18.327 1.00 95.81 267 LEU A O 1
ATOM 2097 N N . PRO A 1 268 ? 8.424 -7.327 -20.466 1.00 97.00 268 PRO A N 1
ATOM 2098 C CA . PRO A 1 268 ? 9.770 -7.455 -20.999 1.00 97.00 268 PRO A CA 1
ATOM 2099 C C . PRO A 1 268 ? 10.368 -6.073 -21.286 1.00 97.00 268 PRO A C 1
ATOM 2101 O O . PRO A 1 268 ? 9.665 -5.157 -21.720 1.00 97.00 268 PRO A O 1
ATOM 2104 N N . ILE A 1 269 ? 11.681 -5.917 -21.117 1.00 96.81 269 ILE A N 1
ATOM 2105 C CA . ILE A 1 269 ? 12.365 -4.630 -21.348 1.00 96.81 269 ILE A CA 1
ATOM 2106 C C . ILE A 1 269 ? 12.197 -4.098 -22.785 1.00 96.81 269 ILE A C 1
ATOM 2108 O O . ILE A 1 269 ? 12.080 -2.888 -22.993 1.00 96.81 269 ILE A O 1
ATOM 2112 N N . PHE A 1 270 ? 12.114 -5.004 -23.767 1.00 96.44 270 PHE A N 1
ATOM 2113 C CA . PHE A 1 270 ? 11.887 -4.707 -25.187 1.00 96.44 270 PHE A CA 1
ATOM 2114 C C . PHE A 1 270 ? 10.411 -4.813 -25.604 1.00 96.44 270 PHE A C 1
ATOM 2116 O O . PHE A 1 270 ? 10.103 -4.942 -26.789 1.00 96.44 270 PHE A O 1
ATOM 2123 N N . GLY A 1 271 ? 9.488 -4.761 -24.639 1.00 94.81 271 GLY A N 1
ATOM 2124 C CA . GLY A 1 271 ? 8.050 -4.759 -24.894 1.00 94.81 271 GLY A CA 1
ATOM 2125 C C . GLY A 1 271 ? 7.591 -3.558 -25.722 1.00 94.81 271 GLY A C 1
ATOM 2126 O O . GLY A 1 271 ? 8.223 -2.501 -25.734 1.00 94.81 271 GLY A O 1
ATOM 2127 N N . SER A 1 272 ? 6.461 -3.725 -26.411 1.00 93.75 272 SER A N 1
ATOM 2128 C CA . SER A 1 272 ? 5.881 -2.691 -27.277 1.00 93.75 272 SER A CA 1
ATOM 2129 C C . SER A 1 272 ? 6.820 -2.153 -28.363 1.00 93.75 272 SER A C 1
ATOM 2131 O O . SER A 1 272 ? 6.873 -0.942 -28.574 1.00 93.75 272 SER A O 1
ATOM 2133 N N . PRO A 1 273 ? 7.504 -3.031 -29.126 1.00 93.19 273 PRO A N 1
ATOM 2134 C CA . PRO A 1 273 ? 8.570 -2.652 -30.057 1.00 93.19 273 PRO A CA 1
ATOM 2135 C C . PRO A 1 273 ? 8.122 -1.740 -31.208 1.00 93.19 273 PRO A C 1
ATOM 2137 O O . PRO A 1 273 ? 8.967 -1.164 -31.880 1.00 93.19 273 PRO A O 1
ATOM 2140 N N . GLN A 1 274 ? 6.814 -1.598 -31.444 1.00 90.81 274 GLN A N 1
ATOM 2141 C CA . GLN A 1 274 ? 6.232 -0.732 -32.477 1.00 90.81 274 GLN A CA 1
ATOM 2142 C C . GLN A 1 274 ? 5.658 0.586 -31.919 1.00 90.81 274 GLN A C 1
ATOM 2144 O O . GLN A 1 274 ? 5.215 1.449 -32.678 1.00 90.81 274 GLN A O 1
ATOM 2149 N N . HIS A 1 275 ? 5.644 0.774 -30.594 1.00 90.94 275 HIS A N 1
ATOM 2150 C CA . HIS A 1 275 ? 4.964 1.895 -29.942 1.00 90.94 275 HIS A CA 1
ATOM 2151 C C . HIS A 1 275 ? 5.945 2.756 -29.141 1.00 90.94 275 HIS A C 1
ATOM 2153 O O . HIS A 1 275 ? 6.201 2.518 -27.961 1.00 90.94 275 HIS A O 1
ATOM 2159 N N . HIS A 1 276 ? 6.445 3.825 -29.765 1.00 89.50 276 HIS A N 1
ATOM 2160 C CA . HIS A 1 276 ? 7.409 4.755 -29.160 1.00 89.50 276 HIS A CA 1
ATOM 2161 C C . HIS A 1 276 ? 6.939 5.400 -27.846 1.00 89.50 276 HIS A C 1
ATOM 2163 O O . HIS A 1 276 ? 7.761 5.796 -27.029 1.00 89.50 276 HIS A O 1
ATOM 2169 N N . THR A 1 277 ? 5.629 5.487 -27.611 1.00 88.38 277 THR A N 1
ATOM 2170 C CA . THR A 1 277 ? 5.040 6.024 -26.376 1.00 88.38 277 THR A CA 1
ATOM 2171 C C . THR A 1 277 ? 4.909 4.992 -25.253 1.00 88.38 277 THR A C 1
ATOM 2173 O O . THR A 1 277 ? 4.480 5.338 -24.152 1.00 88.38 277 THR A O 1
ATOM 2176 N N . SER A 1 278 ? 5.214 3.718 -25.501 1.00 90.00 278 SER A N 1
ATOM 2177 C CA . SER A 1 278 ? 5.016 2.636 -24.526 1.00 90.00 278 SER A CA 1
ATOM 2178 C C . SER A 1 278 ? 6.179 1.653 -24.424 1.00 90.00 278 SER A C 1
ATOM 2180 O O . SER A 1 278 ? 6.120 0.752 -23.596 1.00 90.00 278 SER A O 1
ATOM 2182 N N . ALA A 1 279 ? 7.216 1.813 -25.244 1.00 94.00 279 ALA A N 1
ATOM 2183 C CA . ALA A 1 279 ? 8.426 1.005 -25.205 1.00 94.00 279 ALA A CA 1
ATOM 2184 C C . ALA A 1 279 ? 9.430 1.566 -24.190 1.00 94.00 279 ALA A C 1
ATOM 2186 O O . ALA A 1 279 ? 10.108 2.557 -24.471 1.00 94.00 279 ALA A O 1
ATOM 2187 N N . SER A 1 280 ? 9.571 0.925 -23.028 1.00 95.06 280 SER A N 1
ATOM 2188 C CA . SER A 1 280 ? 10.490 1.374 -21.974 1.00 95.06 280 SER A CA 1
ATOM 2189 C C . SER A 1 280 ? 11.939 1.493 -22.450 1.00 95.06 280 SER A C 1
ATOM 2191 O O . SER A 1 280 ? 12.582 2.489 -22.129 1.00 95.06 280 SER A O 1
ATOM 2193 N N . TYR A 1 281 ? 12.450 0.567 -23.272 1.00 95.19 281 TYR A N 1
ATOM 2194 C CA . TYR A 1 281 ? 13.799 0.708 -23.841 1.00 95.19 281 TYR A CA 1
ATOM 2195 C C . TYR A 1 281 ? 13.933 2.003 -24.667 1.00 95.19 281 TYR A C 1
ATOM 2197 O O . TYR A 1 281 ? 14.871 2.779 -24.477 1.00 95.19 281 TYR A O 1
ATOM 2205 N N . TYR A 1 282 ? 12.954 2.297 -25.527 1.00 94.38 282 TYR A N 1
ATOM 2206 C CA . TYR A 1 282 ? 12.975 3.485 -26.373 1.00 94.38 282 TYR A CA 1
ATOM 2207 C C . TYR A 1 282 ? 12.884 4.774 -25.555 1.00 94.38 282 TYR A C 1
ATOM 2209 O O . TYR A 1 282 ? 13.696 5.679 -25.744 1.00 94.38 282 TYR A O 1
ATOM 2217 N N . LEU A 1 283 ? 11.937 4.841 -24.616 1.00 93.31 283 LEU A N 1
ATOM 2218 C CA . LEU A 1 283 ? 11.747 5.995 -23.735 1.00 93.31 283 LEU A CA 1
ATOM 2219 C C . LEU A 1 283 ? 12.983 6.260 -22.862 1.00 93.31 283 LEU A C 1
ATOM 2221 O O . LEU A 1 283 ? 13.371 7.414 -22.676 1.00 93.31 283 LEU A O 1
ATOM 2225 N N . PHE A 1 284 ? 13.627 5.192 -22.381 1.00 93.88 284 PHE A N 1
ATOM 2226 C CA . PHE A 1 284 ? 14.880 5.262 -21.634 1.00 93.88 284 PHE A CA 1
ATOM 2227 C C . PHE A 1 284 ? 16.013 5.850 -22.482 1.00 93.88 284 PHE A C 1
ATOM 2229 O O . PHE A 1 284 ? 16.687 6.781 -22.041 1.00 93.88 284 PHE A O 1
ATOM 2236 N N . GLY A 1 285 ? 16.180 5.355 -23.713 1.00 91.50 285 GLY A N 1
ATOM 2237 C CA . GLY A 1 285 ? 17.190 5.858 -24.643 1.00 91.50 285 GLY A CA 1
ATOM 2238 C C . GLY A 1 285 ? 16.960 7.332 -24.956 1.00 91.50 285 GLY A C 1
ATOM 2239 O O . GLY A 1 285 ? 17.806 8.166 -24.653 1.00 91.50 285 GLY A O 1
ATOM 2240 N N . GLN A 1 286 ? 15.773 7.667 -25.464 1.00 91.12 286 GLN A N 1
ATOM 2241 C CA . GLN A 1 286 ? 15.411 9.013 -25.924 1.00 91.12 286 GLN A CA 1
ATOM 2242 C C . GLN A 1 286 ? 15.223 10.053 -24.813 1.00 91.12 286 GLN A C 1
ATOM 2244 O O . GLN A 1 286 ? 14.929 11.206 -25.122 1.00 91.12 286 GLN A O 1
ATOM 2249 N N . ASN A 1 287 ? 15.359 9.671 -23.537 1.00 91.19 287 ASN A N 1
ATOM 2250 C CA . ASN A 1 287 ? 15.105 10.553 -22.398 1.00 91.19 287 ASN A CA 1
ATOM 2251 C C . ASN A 1 287 ? 13.748 11.270 -22.513 1.00 91.19 287 ASN A C 1
ATOM 2253 O O . ASN A 1 287 ? 13.641 12.490 -22.393 1.00 91.19 287 ASN A O 1
ATOM 2257 N N . THR A 1 288 ? 12.703 10.511 -22.830 1.00 90.44 288 THR A N 1
ATOM 2258 C CA . THR A 1 288 ? 11.386 11.074 -23.127 1.00 90.44 288 THR A CA 1
ATOM 2259 C C . THR A 1 288 ? 10.284 10.305 -22.417 1.00 90.44 288 THR A C 1
ATOM 2261 O O . THR A 1 288 ? 10.504 9.251 -21.821 1.00 90.44 288 THR A O 1
ATOM 2264 N N . SER A 1 289 ? 9.072 10.843 -22.468 1.00 86.19 289 SER A N 1
ATOM 2265 C CA . SER A 1 289 ? 7.872 10.124 -22.063 1.00 86.19 289 SER A CA 1
ATOM 2266 C C . SER A 1 289 ? 6.768 10.341 -23.086 1.00 86.19 289 SER A C 1
ATOM 2268 O O . SER A 1 289 ? 6.822 11.260 -23.902 1.00 86.19 289 SER A O 1
ATOM 2270 N N . SER A 1 290 ? 5.726 9.518 -23.019 1.00 77.25 290 SER A N 1
ATOM 2271 C CA . SER A 1 290 ? 4.545 9.673 -23.870 1.00 77.25 290 SER A CA 1
ATOM 2272 C C . SER A 1 290 ? 3.768 10.966 -23.636 1.00 77.25 290 SER A C 1
ATOM 2274 O O . SER A 1 290 ? 2.900 11.299 -24.441 1.00 77.25 290 SER A O 1
ATOM 2276 N N . ARG A 1 291 ? 4.054 11.698 -22.552 1.00 73.69 291 ARG A N 1
ATOM 2277 C CA . ARG A 1 291 ? 3.391 12.956 -22.220 1.00 73.69 291 ARG A CA 1
ATOM 2278 C C . ARG A 1 291 ? 4.414 14.021 -21.868 1.00 73.69 291 ARG A C 1
ATOM 2280 O O . ARG A 1 291 ? 5.179 13.875 -20.923 1.00 73.69 291 ARG A O 1
ATOM 2287 N N . VAL A 1 292 ? 4.371 15.151 -22.563 1.00 65.25 292 VAL A N 1
ATOM 2288 C CA . VAL A 1 292 ? 5.102 16.342 -22.121 1.00 65.25 292 VAL A CA 1
ATOM 2289 C C . VAL A 1 292 ? 4.331 16.955 -20.951 1.00 65.25 292 VAL A C 1
ATOM 2291 O O . VAL A 1 292 ? 3.526 17.863 -21.128 1.00 65.25 292 VAL A O 1
ATOM 2294 N N . VAL A 1 293 ? 4.510 16.402 -19.753 1.00 67.81 293 VAL A N 1
ATOM 2295 C CA . VAL A 1 293 ? 4.029 17.018 -18.513 1.00 67.81 293 VAL A CA 1
ATOM 2296 C C . VAL A 1 293 ? 5.213 17.764 -17.924 1.00 67.81 293 VAL A C 1
ATOM 2298 O O . VAL A 1 293 ? 6.191 17.122 -17.560 1.00 67.81 293 VAL A O 1
ATOM 2301 N N . ASP A 1 294 ? 5.145 19.096 -17.838 1.00 78.00 294 ASP A N 1
ATOM 2302 C CA . ASP A 1 294 ? 6.079 19.845 -16.989 1.00 78.00 294 ASP A CA 1
ATOM 2303 C C . ASP A 1 294 ? 5.700 19.528 -15.532 1.00 78.00 294 ASP A C 1
ATOM 2305 O O . ASP A 1 294 ? 4.677 20.029 -15.050 1.00 78.00 294 ASP A O 1
ATOM 2309 N N . PRO A 1 295 ? 6.480 18.703 -14.804 1.00 76.94 295 PRO A N 1
ATOM 2310 C CA . PRO A 1 295 ? 6.130 18.330 -13.437 1.00 76.94 295 PRO A CA 1
ATOM 2311 C C . PRO A 1 295 ? 6.251 19.507 -12.461 1.00 76.94 295 PRO A C 1
ATOM 2313 O O . PRO A 1 295 ? 5.960 19.361 -11.275 1.00 76.94 295 PRO A O 1
ATOM 2316 N N . PHE A 1 296 ? 6.694 20.665 -12.950 1.00 82.50 296 PHE A N 1
ATOM 2317 C CA . PHE A 1 296 ? 6.842 21.902 -12.209 1.00 82.50 296 PHE A CA 1
ATOM 2318 C C . PHE A 1 296 ? 5.844 22.980 -12.649 1.00 82.50 296 PHE A C 1
ATOM 2320 O O . PHE A 1 296 ? 5.970 24.126 -12.200 1.00 82.50 296 PHE A O 1
ATOM 2327 N N . ALA A 1 297 ? 4.908 22.663 -13.550 1.00 83.00 297 ALA A N 1
ATOM 2328 C CA . ALA A 1 297 ? 3.848 23.579 -13.952 1.00 83.00 297 ALA A CA 1
ATOM 2329 C C . ALA A 1 297 ? 2.946 23.954 -12.767 1.00 83.00 297 ALA A C 1
ATOM 2331 O O . ALA A 1 297 ? 2.879 23.248 -11.753 1.00 83.00 297 ALA A O 1
ATOM 2332 N N . GLU A 1 298 ? 2.230 25.067 -12.914 1.00 79.81 298 GLU A N 1
ATOM 2333 C CA . GLU A 1 298 ? 1.164 25.418 -11.983 1.00 79.81 298 GLU A CA 1
ATOM 2334 C C . GLU A 1 298 ? 0.066 24.339 -12.014 1.00 79.81 298 GLU A C 1
ATOM 2336 O O . GLU A 1 298 ? -0.313 23.847 -13.075 1.00 79.81 298 GLU A O 1
ATOM 2341 N N . GLY A 1 299 ? -0.395 23.910 -10.842 1.00 75.88 299 GLY A N 1
ATOM 2342 C CA . GLY A 1 299 ? -1.295 22.774 -10.664 1.00 75.88 299 GLY A CA 1
ATOM 2343 C C . GLY A 1 299 ? -0.624 21.397 -10.740 1.00 75.88 299 GLY A C 1
ATOM 2344 O O . GLY A 1 299 ? -1.330 20.391 -10.651 1.00 75.88 299 GLY A O 1
ATOM 2345 N N . SER A 1 300 ? 0.705 21.313 -10.879 1.00 80.25 300 SER A N 1
ATOM 2346 C CA . SER A 1 300 ? 1.422 20.028 -10.882 1.00 80.25 300 SER A CA 1
ATOM 2347 C C . SER A 1 300 ? 1.249 19.258 -9.570 1.00 80.25 300 SER A C 1
ATOM 2349 O O . SER A 1 300 ? 1.064 19.844 -8.500 1.00 80.25 300 SER A O 1
ATOM 2351 N N . ILE A 1 301 ? 1.382 17.929 -9.627 1.00 74.25 301 ILE A N 1
ATOM 2352 C CA . ILE A 1 301 ? 1.368 17.078 -8.430 1.00 74.25 301 ILE A CA 1
ATOM 2353 C C . ILE A 1 301 ? 2.419 17.494 -7.404 1.00 74.25 301 ILE A C 1
ATOM 2355 O O . ILE A 1 301 ? 2.156 17.442 -6.207 1.00 74.25 301 ILE A O 1
ATOM 2359 N N . LEU A 1 302 ? 3.592 17.952 -7.847 1.00 80.25 302 LEU A N 1
ATOM 2360 C CA . LEU A 1 302 ? 4.627 18.410 -6.931 1.00 80.25 302 LEU A CA 1
ATOM 2361 C C . LEU A 1 302 ? 4.178 19.668 -6.178 1.00 80.25 302 LEU A C 1
ATOM 2363 O O . LEU A 1 302 ? 4.337 19.741 -4.961 1.00 80.25 302 LEU A O 1
ATOM 2367 N N . GLN A 1 303 ? 3.568 20.629 -6.882 1.00 84.62 303 GLN A N 1
ATOM 2368 C CA . GLN A 1 303 ? 2.992 21.817 -6.254 1.00 84.62 303 GLN A CA 1
ATOM 2369 C C . GLN A 1 303 ? 1.874 21.437 -5.277 1.00 84.62 303 GLN A C 1
ATOM 2371 O O . GLN A 1 303 ? 1.909 21.858 -4.123 1.00 84.62 303 GLN A O 1
ATOM 2376 N N . LYS A 1 304 ? 0.921 20.598 -5.712 1.00 78.88 304 LYS A N 1
ATOM 2377 C CA . LYS A 1 304 ? -0.171 20.089 -4.867 1.00 78.88 304 LYS A CA 1
ATOM 2378 C C . LYS A 1 304 ? 0.385 19.386 -3.624 1.00 78.88 304 LYS A C 1
ATOM 2380 O O . LYS A 1 304 ? -0.064 19.658 -2.518 1.00 78.88 304 LYS A O 1
ATOM 2385 N N . GLY A 1 305 ? 1.397 18.537 -3.790 1.00 76.62 305 GLY A N 1
ATOM 2386 C CA . GLY A 1 305 ? 2.052 17.795 -2.716 1.00 76.62 305 GLY A CA 1
ATOM 2387 C C . GLY A 1 305 ? 2.735 18.700 -1.692 1.00 76.62 305 GLY A C 1
ATOM 2388 O O . GLY A 1 305 ? 2.596 18.476 -0.489 1.00 76.62 305 GLY A O 1
ATOM 2389 N N . PHE A 1 306 ? 3.423 19.751 -2.142 1.00 79.62 306 PHE A N 1
ATOM 2390 C CA . PHE A 1 306 ? 4.007 20.769 -1.264 1.00 79.62 306 PHE A CA 1
ATOM 2391 C C . PHE A 1 306 ? 2.938 21.576 -0.522 1.00 79.62 306 PHE A C 1
ATOM 2393 O O . PHE A 1 306 ? 3.030 21.722 0.695 1.00 79.62 306 PHE A O 1
ATOM 2400 N N . MET A 1 307 ? 1.892 22.026 -1.214 1.00 79.00 307 MET A N 1
ATOM 2401 C CA . MET A 1 307 ? 0.802 22.787 -0.597 1.00 79.00 307 MET A CA 1
ATOM 2402 C C . MET A 1 307 ? 0.034 21.965 0.444 1.00 79.00 307 MET A C 1
ATOM 2404 O O . MET A 1 307 ? -0.221 22.446 1.544 1.00 79.00 307 MET A O 1
ATOM 2408 N N . VAL A 1 308 ? -0.265 20.698 0.144 1.00 69.12 308 VAL A N 1
ATOM 2409 C CA . VAL A 1 308 ? -0.886 19.753 1.093 1.00 69.12 308 VAL A CA 1
ATOM 2410 C C . VAL A 1 308 ? 0.018 19.480 2.298 1.00 69.12 308 VAL A C 1
ATOM 2412 O O . VAL A 1 308 ? -0.469 19.164 3.376 1.00 69.12 308 VAL A O 1
ATOM 2415 N N . SER A 1 309 ? 1.330 19.671 2.155 1.00 68.19 309 SER A N 1
ATOM 2416 C CA . SER A 1 309 ? 2.279 19.604 3.273 1.00 68.19 309 SER A CA 1
ATOM 2417 C C . SER A 1 309 ? 2.297 20.874 4.140 1.00 68.19 309 SER A C 1
ATOM 2419 O O . SER A 1 309 ? 3.208 21.045 4.950 1.00 68.19 309 SER A O 1
ATOM 2421 N N . GLY A 1 310 ? 1.319 21.772 3.971 1.00 73.00 310 GLY A N 1
ATOM 2422 C CA . GLY A 1 310 ? 1.162 23.000 4.756 1.00 73.00 310 GLY A CA 1
ATOM 2423 C C . GLY A 1 310 ? 2.034 24.168 4.288 1.00 73.00 310 GLY A C 1
ATOM 2424 O O . GLY A 1 310 ? 2.216 25.136 5.028 1.00 73.00 310 GLY A O 1
ATOM 2425 N N . LEU A 1 311 ? 2.609 24.087 3.084 1.00 79.31 311 LEU A N 1
ATOM 2426 C CA . LEU A 1 311 ? 3.458 25.144 2.533 1.00 79.31 311 LEU A CA 1
ATOM 2427 C C . LEU A 1 311 ? 2.623 26.225 1.844 1.00 79.31 311 LEU A C 1
ATOM 2429 O O . LEU A 1 311 ? 1.647 25.933 1.151 1.00 79.31 311 LEU A O 1
ATOM 2433 N N . SER A 1 312 ? 3.035 27.485 1.997 1.00 84.88 312 SER A N 1
ATOM 2434 C CA . SER A 1 312 ? 2.409 28.601 1.289 1.00 84.88 312 SER A CA 1
ATOM 2435 C C . SER A 1 312 ? 2.699 28.525 -0.213 1.00 84.88 312 SER A C 1
ATOM 2437 O O . SER A 1 312 ? 3.610 27.820 -0.663 1.00 84.88 312 SER A O 1
ATOM 2439 N N . LEU A 1 313 ? 1.944 29.277 -1.017 1.00 86.62 313 LEU A N 1
ATOM 2440 C CA . LEU A 1 313 ? 2.188 29.359 -2.458 1.00 86.62 313 LEU A CA 1
ATOM 2441 C C . LEU A 1 313 ? 3.603 29.880 -2.768 1.00 86.62 313 LEU A C 1
ATOM 2443 O O . LEU A 1 313 ? 4.284 29.324 -3.626 1.00 86.62 313 LEU A O 1
ATOM 2447 N N . GLU A 1 314 ? 4.069 30.896 -2.040 1.00 88.81 314 GLU A N 1
ATOM 2448 C CA . GLU A 1 314 ? 5.401 31.493 -2.217 1.00 88.81 314 GLU A CA 1
ATOM 2449 C C . GLU A 1 314 ? 6.525 30.500 -1.890 1.00 88.81 314 GLU A C 1
ATOM 2451 O O . GLU A 1 314 ? 7.491 30.358 -2.642 1.00 88.81 314 GLU A O 1
ATOM 2456 N N . GLU A 1 315 ? 6.387 29.753 -0.793 1.00 85.75 315 GLU A N 1
ATOM 2457 C CA . GLU A 1 315 ? 7.344 28.712 -0.404 1.00 85.75 315 GLU A CA 1
ATOM 2458 C C . GLU A 1 315 ? 7.356 27.569 -1.407 1.00 85.75 315 GLU A C 1
ATOM 2460 O O . GLU A 1 315 ? 8.416 27.074 -1.791 1.00 85.75 315 GLU A O 1
ATOM 2465 N N . THR A 1 316 ? 6.173 27.182 -1.872 1.00 87.75 316 THR A N 1
ATOM 2466 C CA . THR A 1 316 ? 6.016 26.170 -2.907 1.00 87.75 316 THR A CA 1
ATOM 2467 C C . THR A 1 316 ? 6.718 26.606 -4.195 1.00 87.75 316 THR A C 1
ATOM 2469 O O . THR A 1 316 ? 7.477 25.830 -4.771 1.00 87.75 316 THR A O 1
ATOM 2472 N N . GLN A 1 317 ? 6.557 27.861 -4.623 1.00 89.38 317 GLN A N 1
ATOM 2473 C CA . GLN A 1 317 ? 7.267 28.415 -5.781 1.00 89.38 317 GLN A CA 1
ATOM 2474 C C . GLN A 1 317 ? 8.788 28.435 -5.571 1.00 89.38 317 GLN A C 1
ATOM 2476 O O . GLN A 1 317 ? 9.546 28.078 -6.479 1.00 89.38 317 GLN A O 1
ATOM 2481 N N . LEU A 1 318 ? 9.252 28.795 -4.371 1.00 88.06 318 LEU A N 1
ATOM 2482 C CA . LEU A 1 318 ? 10.671 28.751 -4.017 1.00 88.06 318 LEU A CA 1
ATOM 2483 C C . LEU A 1 318 ? 11.231 27.323 -4.105 1.00 88.06 318 LEU A C 1
ATOM 2485 O O . LEU A 1 318 ? 12.321 27.119 -4.646 1.00 88.06 318 LEU A O 1
ATOM 2489 N N . LEU A 1 319 ? 10.489 26.333 -3.608 1.00 87.12 319 LEU A N 1
ATOM 2490 C CA . LEU A 1 319 ? 10.861 24.924 -3.695 1.00 87.12 319 LEU A CA 1
ATOM 2491 C C . LEU A 1 319 ? 10.881 24.428 -5.134 1.00 87.12 319 LEU A C 1
ATOM 2493 O O . LEU A 1 319 ? 11.880 23.849 -5.552 1.00 87.12 319 LEU A O 1
ATOM 2497 N N . LEU A 1 320 ? 9.841 24.711 -5.918 1.00 89.56 320 LEU A N 1
ATOM 2498 C CA . LEU A 1 320 ? 9.800 24.361 -7.338 1.00 89.56 320 LEU A CA 1
ATOM 2499 C C . LEU A 1 320 ? 11.002 24.948 -8.084 1.00 89.56 320 LEU A C 1
ATOM 2501 O O . LEU A 1 320 ? 11.634 24.245 -8.868 1.00 89.56 320 LEU A O 1
ATOM 2505 N N . LYS A 1 321 ? 11.398 26.193 -7.789 1.00 89.75 321 LYS A N 1
ATOM 2506 C CA . LYS A 1 321 ? 12.611 26.804 -8.355 1.00 89.75 321 LYS A CA 1
ATOM 2507 C C . LYS A 1 321 ? 13.884 26.038 -7.972 1.00 89.75 321 LYS A C 1
ATOM 2509 O O . LYS A 1 321 ? 14.761 25.857 -8.819 1.00 89.75 321 LYS A O 1
ATOM 2514 N N . ARG A 1 322 ? 13.997 25.566 -6.723 1.00 88.12 322 ARG A N 1
ATOM 2515 C CA . ARG A 1 322 ? 15.128 24.729 -6.279 1.00 88.12 322 ARG A CA 1
ATOM 2516 C C . ARG A 1 322 ? 15.162 23.390 -7.012 1.00 88.12 322 ARG A C 1
ATOM 2518 O O . ARG A 1 322 ? 16.225 23.013 -7.501 1.00 88.12 322 ARG A O 1
ATOM 2525 N N . VAL A 1 323 ? 14.020 22.714 -7.144 1.00 88.44 323 VAL A N 1
ATOM 2526 C CA . VAL A 1 323 ? 13.944 21.421 -7.843 1.00 88.44 323 VAL A CA 1
ATOM 2527 C C . VAL A 1 323 ? 14.202 21.583 -9.342 1.00 88.44 323 VAL A C 1
ATOM 2529 O O . VAL A 1 323 ? 14.989 20.822 -9.898 1.00 88.44 323 VAL A O 1
ATOM 2532 N N . ARG A 1 324 ? 13.672 22.630 -9.991 1.00 90.00 324 ARG A N 1
ATOM 2533 C CA . ARG A 1 324 ? 14.036 22.970 -11.380 1.00 90.00 324 ARG A CA 1
ATOM 2534 C C . ARG A 1 324 ? 15.554 23.121 -11.520 1.00 90.00 324 ARG A C 1
ATOM 2536 O O . ARG A 1 324 ? 16.150 22.558 -12.427 1.00 90.00 324 ARG A O 1
ATOM 2543 N N . SER A 1 325 ? 16.214 23.784 -10.570 1.00 89.38 325 SER A N 1
ATOM 2544 C CA . SER A 1 325 ? 17.676 23.923 -10.575 1.00 89.38 325 SER A CA 1
ATOM 2545 C C . SER A 1 325 ? 18.444 22.600 -10.389 1.00 89.38 325 SER A C 1
ATOM 2547 O O . SER A 1 325 ? 19.626 22.548 -10.729 1.00 89.38 325 SER A O 1
ATOM 2549 N N . LEU A 1 326 ? 17.833 21.545 -9.837 1.00 89.00 326 LEU A N 1
ATOM 2550 C CA . LEU A 1 326 ? 18.410 20.192 -9.834 1.00 89.00 326 LEU A CA 1
ATOM 2551 C C . LEU A 1 326 ? 18.295 19.542 -11.214 1.00 89.00 326 LEU A C 1
ATOM 2553 O O . LEU A 1 326 ? 19.273 18.985 -11.703 1.00 89.00 326 LEU A O 1
ATOM 2557 N N . VAL A 1 327 ? 17.132 19.670 -11.856 1.00 88.88 327 VAL A N 1
ATOM 2558 C CA . VAL A 1 327 ? 16.899 19.163 -13.216 1.00 88.88 327 VAL A CA 1
ATOM 2559 C C . VAL A 1 327 ? 17.900 19.749 -14.202 1.00 88.88 327 VAL A C 1
ATOM 2561 O O . VAL A 1 327 ? 18.550 18.991 -14.920 1.00 88.88 327 VAL A O 1
ATOM 2564 N N . GLU A 1 328 ? 18.099 21.070 -14.171 1.00 87.75 328 GLU A N 1
ATOM 2565 C CA . GLU A 1 328 ? 19.058 21.771 -15.035 1.00 87.75 328 GLU A CA 1
ATOM 2566 C C . GLU A 1 328 ? 20.475 21.180 -14.962 1.00 87.75 328 GLU A C 1
ATOM 2568 O O . GLU A 1 328 ? 21.135 21.029 -15.985 1.00 87.75 328 GLU A O 1
ATOM 2573 N N . GLN A 1 329 ? 20.930 20.778 -13.770 1.00 84.50 329 GLN A N 1
ATOM 2574 C CA . GLN A 1 329 ? 22.259 20.180 -13.572 1.00 84.50 329 GLN A CA 1
ATOM 2575 C C . GLN A 1 329 ? 22.382 18.757 -14.118 1.00 84.50 329 GLN A C 1
ATOM 2577 O O . GLN A 1 329 ? 23.484 18.221 -14.213 1.00 84.50 329 GLN A O 1
ATOM 2582 N N . THR A 1 330 ? 21.257 18.132 -14.449 1.00 84.31 330 THR A N 1
ATOM 2583 C CA . THR A 1 330 ? 21.207 16.772 -14.980 1.00 84.31 330 THR A CA 1
ATOM 2584 C C . THR A 1 330 ? 20.804 16.716 -16.448 1.00 84.31 330 THR A C 1
ATOM 2586 O O . THR A 1 330 ? 20.668 15.618 -16.969 1.00 84.31 330 THR A O 1
ATOM 2589 N N . ARG A 1 331 ? 20.662 17.863 -17.130 1.00 81.81 331 ARG A N 1
ATOM 2590 C CA . ARG A 1 331 ? 20.235 17.935 -18.541 1.00 81.81 331 ARG A CA 1
ATOM 2591 C C . ARG A 1 331 ? 21.128 17.172 -19.516 1.00 81.81 331 ARG A C 1
ATOM 2593 O O . ARG A 1 331 ? 20.646 16.738 -20.551 1.00 81.81 331 ARG A O 1
ATOM 2600 N N . GLU A 1 332 ? 22.411 17.022 -19.198 1.00 81.19 332 GLU A N 1
ATOM 2601 C CA . GLU A 1 332 ? 23.359 16.271 -20.033 1.00 81.19 332 GLU A CA 1
ATOM 2602 C C . GLU A 1 332 ? 23.221 14.746 -19.878 1.00 81.19 332 GLU A C 1
ATOM 2604 O O . GLU A 1 332 ? 23.805 13.993 -20.654 1.00 81.19 332 GLU A O 1
ATOM 2609 N N . ARG A 1 333 ? 22.458 14.277 -18.882 1.00 84.38 333 ARG A N 1
ATOM 2610 C CA . ARG A 1 333 ? 22.186 12.852 -18.669 1.00 84.38 333 ARG A CA 1
ATOM 2611 C C . ARG A 1 333 ? 21.030 12.397 -19.558 1.00 84.38 333 ARG A C 1
ATOM 2613 O O . ARG A 1 333 ? 20.130 13.175 -19.871 1.00 84.38 333 ARG A O 1
ATOM 2620 N N . GLY A 1 334 ? 21.035 11.120 -19.914 1.00 85.12 334 GLY A N 1
ATOM 2621 C CA . GLY A 1 334 ? 19.920 10.477 -20.595 1.00 85.12 334 GLY A CA 1
ATOM 2622 C C . GLY A 1 334 ? 18.745 10.170 -19.661 1.00 85.12 334 GLY A C 1
ATOM 2623 O O . GLY A 1 334 ? 18.662 10.652 -18.524 1.00 85.12 334 GLY A O 1
ATOM 2624 N N . GLY A 1 335 ? 17.817 9.355 -20.169 1.00 90.12 335 GLY A N 1
ATOM 2625 C CA . GLY A 1 335 ? 16.660 8.893 -19.412 1.00 90.12 335 GLY A CA 1
ATOM 2626 C C . GLY A 1 335 ? 17.043 7.971 -18.260 1.00 90.12 335 GLY A C 1
ATOM 2627 O O . GLY A 1 335 ? 18.199 7.581 -18.084 1.00 90.12 335 GLY A O 1
ATOM 2628 N N . MET A 1 336 ? 16.039 7.603 -17.472 1.00 94.19 336 MET A N 1
ATOM 2629 C CA . MET A 1 336 ? 16.159 6.641 -16.384 1.00 94.19 336 MET A CA 1
ATOM 2630 C C . MET A 1 336 ? 15.269 5.430 -16.656 1.00 94.19 336 MET A C 1
ATOM 2632 O O . MET A 1 336 ? 14.126 5.579 -17.087 1.00 94.19 336 MET A O 1
ATOM 2636 N N . LEU A 1 337 ? 15.775 4.239 -16.353 1.00 96.50 337 LEU A N 1
ATOM 2637 C CA . LEU A 1 337 ? 14.992 3.011 -16.334 1.00 96.50 337 LEU A CA 1
ATOM 2638 C C . LEU A 1 337 ? 14.894 2.502 -14.894 1.00 96.50 337 LEU A C 1
ATOM 2640 O O . LEU A 1 337 ? 15.897 2.171 -14.261 1.00 96.50 337 LEU A O 1
ATOM 2644 N N . CYS A 1 338 ? 13.670 2.434 -14.383 1.00 97.38 338 CYS A N 1
ATOM 2645 C CA . CYS A 1 338 ? 13.336 1.754 -13.143 1.00 97.38 338 CYS A CA 1
ATOM 2646 C C . CYS A 1 338 ? 12.940 0.312 -13.449 1.00 97.38 338 CYS A C 1
ATOM 2648 O O . CYS A 1 338 ? 11.991 0.053 -14.189 1.00 97.38 338 CYS A O 1
ATOM 2650 N N . GLN A 1 339 ? 13.645 -0.620 -12.829 1.00 97.81 339 GLN A N 1
ATOM 2651 C CA . GLN A 1 339 ? 13.314 -2.031 -12.800 1.00 97.81 339 GLN A CA 1
ATOM 2652 C C . GLN A 1 339 ? 12.665 -2.340 -11.449 1.00 97.81 339 GLN A C 1
ATOM 2654 O O . GLN A 1 339 ? 13.304 -2.207 -10.406 1.00 97.81 339 GLN A O 1
ATOM 2659 N N . LEU A 1 340 ? 11.379 -2.684 -11.463 1.00 98.19 340 LEU A N 1
ATOM 2660 C CA . LEU A 1 340 ? 10.587 -2.963 -10.270 1.00 98.19 340 LEU A CA 1
ATOM 2661 C C . LEU A 1 340 ? 10.432 -4.472 -10.109 1.00 98.19 340 LEU A C 1
ATOM 2663 O O . LEU A 1 340 ? 9.815 -5.113 -10.953 1.00 98.19 340 LEU A O 1
ATOM 2667 N N . HIS A 1 341 ? 10.961 -5.024 -9.024 1.00 98.12 341 HIS A N 1
ATOM 2668 C CA . HIS A 1 341 ? 10.810 -6.426 -8.653 1.00 98.12 341 HIS A CA 1
ATOM 2669 C C . HIS A 1 341 ? 9.734 -6.543 -7.576 1.00 98.12 341 HIS A C 1
ATOM 2671 O O . HIS A 1 341 ? 9.956 -6.152 -6.427 1.00 98.12 341 HIS A O 1
ATOM 2677 N N . ILE A 1 342 ? 8.579 -7.087 -7.945 1.00 97.88 342 ILE A N 1
ATOM 2678 C CA . ILE A 1 342 ? 7.404 -7.238 -7.082 1.00 97.88 342 ILE A CA 1
ATOM 2679 C C . ILE A 1 342 ? 7.286 -8.716 -6.683 1.00 97.88 342 ILE A C 1
ATOM 2681 O O . ILE A 1 342 ? 7.283 -9.566 -7.578 1.00 97.88 342 ILE A O 1
ATOM 2685 N N . PRO A 1 343 ? 7.204 -9.066 -5.385 1.00 97.75 343 PRO A N 1
ATOM 2686 C CA . PRO A 1 343 ? 6.985 -10.450 -4.967 1.00 97.75 343 PRO A CA 1
ATOM 2687 C C . PRO A 1 343 ? 5.731 -11.026 -5.629 1.00 97.75 343 PRO A C 1
ATOM 2689 O O . PRO A 1 343 ? 4.698 -10.360 -5.652 1.00 97.75 343 PRO A O 1
ATOM 2692 N N . ASN A 1 344 ? 5.775 -12.266 -6.126 1.00 97.19 344 ASN A N 1
ATOM 2693 C CA . ASN A 1 344 ? 4.649 -12.856 -6.868 1.00 97.19 344 ASN A CA 1
ATOM 2694 C C . ASN A 1 344 ? 3.315 -12.811 -6.096 1.00 97.19 344 ASN A C 1
ATOM 2696 O O . ASN A 1 344 ? 2.271 -12.585 -6.702 1.00 97.19 344 ASN A O 1
ATOM 2700 N N . GLY A 1 345 ? 3.348 -12.968 -4.766 1.00 96.56 345 GLY A N 1
ATOM 2701 C CA . GLY A 1 345 ? 2.158 -12.875 -3.907 1.00 96.56 345 GLY A CA 1
ATOM 2702 C C . GLY A 1 345 ? 1.563 -11.466 -3.771 1.00 96.56 345 GLY A C 1
ATOM 2703 O O . GLY A 1 345 ? 0.419 -11.337 -3.356 1.00 96.56 345 GLY A O 1
ATOM 2704 N N . GLU A 1 346 ? 2.308 -10.422 -4.138 1.00 96.25 346 GLU A N 1
ATOM 2705 C CA . GLU A 1 346 ? 1.885 -9.015 -4.063 1.00 96.25 346 GLU A CA 1
ATOM 2706 C C . GLU A 1 346 ? 1.500 -8.439 -5.437 1.00 96.25 346 GLU A C 1
ATOM 2708 O O . GLU A 1 346 ? 0.869 -7.385 -5.514 1.00 96.25 346 GLU A O 1
ATOM 2713 N N . VAL A 1 347 ? 1.824 -9.132 -6.539 1.00 97.19 347 VAL A N 1
ATOM 2714 C CA . VAL A 1 347 ? 1.615 -8.639 -7.915 1.00 97.19 347 VAL A CA 1
ATOM 2715 C C . VAL A 1 347 ? 0.171 -8.211 -8.169 1.00 97.19 347 VAL A C 1
ATOM 2717 O O . VAL A 1 347 ? -0.047 -7.158 -8.761 1.00 97.19 347 VAL A O 1
ATOM 2720 N N . GLN A 1 348 ? -0.812 -8.993 -7.721 1.00 96.00 348 GLN A N 1
ATOM 2721 C CA . GLN A 1 348 ? -2.230 -8.695 -7.959 1.00 96.00 348 GLN A CA 1
ATOM 2722 C C . GLN A 1 348 ? -2.718 -7.476 -7.171 1.00 96.00 348 GLN A C 1
ATOM 2724 O O . GLN A 1 348 ? -3.564 -6.748 -7.667 1.00 96.00 348 GLN A O 1
ATOM 2729 N N . ALA A 1 349 ? -2.158 -7.215 -5.987 1.00 94.88 349 ALA A N 1
ATOM 2730 C CA . ALA A 1 349 ? -2.513 -6.048 -5.180 1.00 94.88 349 ALA A CA 1
ATOM 2731 C C . ALA A 1 349 ? -1.884 -4.749 -5.715 1.00 94.88 349 ALA A C 1
ATOM 2733 O O . ALA A 1 349 ? -2.379 -3.657 -5.441 1.00 94.88 349 ALA A O 1
ATOM 2734 N N . ALA A 1 350 ? -0.784 -4.864 -6.467 1.00 96.00 350 ALA A N 1
ATOM 2735 C CA . ALA A 1 350 ? -0.000 -3.728 -6.940 1.00 96.00 350 ALA A CA 1
ATOM 2736 C C . ALA A 1 350 ? -0.119 -3.470 -8.447 1.00 96.00 350 ALA A C 1
ATOM 2738 O O . ALA A 1 350 ? 0.297 -2.409 -8.910 1.00 96.00 350 ALA A O 1
ATOM 2739 N N . THR A 1 351 ? -0.627 -4.412 -9.248 1.00 97.44 351 THR A N 1
ATOM 2740 C CA . THR A 1 351 ? -0.583 -4.302 -10.714 1.00 97.44 351 THR A CA 1
ATOM 2741 C C . THR A 1 351 ? -1.762 -4.959 -11.426 1.00 97.44 351 THR A C 1
ATOM 2743 O O . THR A 1 351 ? -2.366 -5.901 -10.921 1.00 97.44 351 THR A O 1
ATOM 2746 N N . TYR A 1 352 ? -2.030 -4.511 -12.654 1.00 96.75 352 TYR A N 1
ATOM 2747 C CA . TYR A 1 352 ? -2.912 -5.204 -13.596 1.00 96.75 352 TYR A CA 1
ATOM 2748 C C . TYR A 1 352 ? -2.300 -5.270 -15.000 1.00 96.75 352 TYR A C 1
ATOM 2750 O O . TYR A 1 352 ? -1.461 -4.442 -15.379 1.00 96.75 352 TYR A O 1
ATOM 2758 N N . ALA A 1 353 ? -2.724 -6.275 -15.772 1.00 96.69 353 ALA A N 1
ATOM 2759 C CA . ALA A 1 353 ? -2.325 -6.444 -17.164 1.00 96.69 353 ALA A CA 1
ATOM 2760 C C . ALA A 1 353 ? -3.012 -5.412 -18.051 1.00 96.69 353 ALA A C 1
ATOM 2762 O O . ALA A 1 353 ? -4.220 -5.194 -17.964 1.00 96.69 353 ALA A O 1
ATOM 2763 N N . ALA A 1 354 ? -2.232 -4.791 -18.925 1.00 95.12 354 ALA A N 1
ATOM 2764 C CA . ALA A 1 354 ? -2.708 -3.775 -19.841 1.00 95.12 354 ALA A CA 1
ATOM 2765 C C . ALA A 1 354 ? -2.159 -4.006 -21.247 1.00 95.12 354 ALA A C 1
ATOM 2767 O O . ALA A 1 354 ? -1.180 -4.725 -21.440 1.00 95.12 354 ALA A O 1
ATOM 2768 N N . VAL A 1 355 ? -2.786 -3.361 -22.221 1.00 91.50 355 VAL A N 1
ATOM 2769 C CA . VAL A 1 355 ? -2.291 -3.246 -23.594 1.00 91.50 355 VAL A CA 1
ATOM 2770 C C . VAL A 1 355 ? -2.038 -1.784 -23.951 1.00 91.50 355 VAL A C 1
ATOM 2772 O O . VAL A 1 355 ? -2.185 -0.882 -23.117 1.00 91.50 355 VAL A O 1
ATOM 2775 N N . SER A 1 356 ? -1.668 -1.532 -25.205 1.00 83.62 356 SER A N 1
ATOM 2776 C CA . SER A 1 356 ? -1.549 -0.189 -25.769 1.00 83.62 356 SER A CA 1
ATOM 2777 C C . SER A 1 356 ? -2.743 0.699 -25.391 1.00 83.62 356 SER A C 1
ATOM 2779 O O . SER A 1 356 ? -3.903 0.271 -25.390 1.00 83.62 356 SER A O 1
ATOM 2781 N N . MET A 1 357 ? -2.434 1.958 -25.067 1.00 80.69 357 MET A N 1
ATOM 2782 C CA . MET A 1 357 ? -3.350 2.952 -24.484 1.00 80.69 357 MET A CA 1
ATOM 2783 C C . MET A 1 357 ? -3.795 2.687 -23.034 1.00 80.69 357 MET A C 1
ATOM 2785 O O . MET A 1 357 ? -4.698 3.350 -22.543 1.00 80.69 357 MET A O 1
ATOM 2789 N N . GLY A 1 358 ? -3.185 1.720 -22.342 1.00 83.00 358 GLY A N 1
ATOM 2790 C CA . GLY A 1 358 ? -3.474 1.418 -20.933 1.00 83.00 358 GLY A CA 1
ATOM 2791 C C . GLY A 1 358 ? -4.783 0.713 -20.667 1.00 83.00 358 GLY A C 1
ATOM 2792 O O . GLY A 1 358 ? -5.150 0.554 -19.505 1.00 83.00 358 GLY A O 1
ATOM 2793 N N . ARG A 1 359 ? -5.438 0.238 -21.725 1.00 87.94 359 ARG A N 1
ATOM 2794 C CA . ARG A 1 359 ? -6.643 -0.569 -21.605 1.00 87.94 359 ARG A CA 1
ATOM 2795 C C . ARG A 1 359 ? -6.311 -1.861 -20.874 1.00 87.94 359 ARG A C 1
ATOM 2797 O O . ARG A 1 359 ? -5.296 -2.491 -21.163 1.00 87.94 359 ARG A O 1
ATOM 2804 N N . GLU A 1 360 ? -7.185 -2.246 -19.954 1.00 91.81 360 GLU A N 1
ATOM 2805 C CA . GLU A 1 360 ? -7.127 -3.533 -19.262 1.00 91.81 360 GLU A CA 1
ATOM 2806 C C . GLU A 1 360 ? -7.051 -4.671 -20.287 1.00 91.81 360 GLU A C 1
ATOM 2808 O O . GLU A 1 360 ? -7.874 -4.751 -21.203 1.00 91.81 360 GLU A O 1
ATOM 2813 N N . TYR A 1 361 ? -6.053 -5.539 -20.143 1.00 92.62 361 TYR A N 1
ATOM 2814 C CA . TYR A 1 361 ? -5.930 -6.702 -21.004 1.00 92.62 361 TYR A CA 1
ATOM 2815 C C . TYR A 1 361 ? -6.989 -7.734 -20.612 1.00 92.62 361 TYR A C 1
ATOM 2817 O O . TYR A 1 361 ? -7.115 -8.119 -19.447 1.00 92.62 361 TYR A O 1
ATOM 2825 N N . ARG A 1 362 ? -7.770 -8.168 -21.601 1.00 91.38 362 ARG A N 1
ATOM 2826 C CA . ARG A 1 362 ? -8.861 -9.125 -21.427 1.00 91.38 362 ARG A CA 1
ATOM 2827 C C . ARG A 1 362 ? -8.726 -10.255 -22.427 1.00 91.38 362 ARG A C 1
ATOM 2829 O O . ARG A 1 362 ? -8.459 -10.013 -23.601 1.00 91.38 362 ARG A O 1
ATOM 2836 N N . LYS A 1 363 ? -8.966 -11.478 -21.965 1.00 88.56 363 LYS A N 1
ATOM 2837 C CA . LYS A 1 363 ? -9.052 -12.676 -22.800 1.00 88.56 363 LYS A CA 1
ATOM 2838 C C . LYS A 1 363 ? -10.463 -13.233 -22.675 1.00 88.56 363 LYS A C 1
ATOM 2840 O O . LYS A 1 363 ? -10.912 -13.479 -21.560 1.00 88.56 363 LYS A O 1
ATOM 2845 N N . GLU A 1 364 ? -11.162 -13.392 -23.801 1.00 88.88 364 GLU A N 1
ATOM 2846 C CA . GLU A 1 364 ? -12.566 -13.848 -23.821 1.00 88.88 364 GLU A CA 1
ATOM 2847 C C . GLU A 1 364 ? -13.457 -12.999 -22.886 1.00 88.88 364 GLU A C 1
ATOM 2849 O O . GLU A 1 364 ? -14.185 -13.517 -22.041 1.00 88.88 364 GLU A O 1
ATOM 2854 N N . ASP A 1 365 ? -13.314 -11.671 -22.985 1.00 86.12 365 ASP A N 1
ATOM 2855 C CA . ASP A 1 365 ? -13.996 -10.640 -22.179 1.00 86.12 365 ASP A CA 1
ATOM 2856 C C . ASP A 1 365 ? -13.707 -10.635 -20.668 1.00 86.12 365 ASP A C 1
ATOM 2858 O O . ASP A 1 365 ? -14.196 -9.758 -19.945 1.00 86.12 365 ASP A O 1
ATOM 2862 N N . LYS A 1 366 ? -12.844 -11.534 -20.183 1.00 88.50 366 LYS A N 1
ATOM 2863 C CA . LYS A 1 366 ? -12.439 -11.603 -18.776 1.00 88.50 366 LYS A CA 1
ATOM 2864 C C . LYS A 1 366 ? -11.095 -10.907 -18.547 1.00 88.50 366 LYS A C 1
ATOM 2866 O O . LYS A 1 366 ? -10.160 -11.149 -19.315 1.00 88.50 366 LYS A O 1
ATOM 2871 N N . PRO A 1 367 ? -10.966 -10.074 -17.497 1.00 88.69 367 PRO A N 1
ATOM 2872 C CA . PRO A 1 367 ? -9.668 -9.594 -17.040 1.00 88.69 367 PRO A CA 1
ATOM 2873 C C . PRO A 1 367 ? -8.746 -10.776 -16.749 1.00 88.69 367 PRO A C 1
ATOM 2875 O O . PRO A 1 367 ? -9.165 -11.759 -16.136 1.00 88.69 367 PRO A O 1
ATOM 2878 N N . ILE A 1 368 ? -7.499 -10.678 -17.192 1.00 94.25 368 ILE A N 1
ATOM 2879 C CA . ILE A 1 368 ? -6.460 -11.662 -16.894 1.00 94.25 368 ILE A CA 1
ATOM 2880 C C . ILE A 1 368 ? -5.422 -11.023 -15.977 1.00 94.25 368 ILE A C 1
ATOM 2882 O O . ILE A 1 368 ? -5.081 -9.846 -16.123 1.00 94.25 368 ILE A O 1
ATOM 2886 N N . THR A 1 369 ? -4.924 -11.788 -15.009 1.00 95.75 369 THR A N 1
ATOM 2887 C CA . THR A 1 369 ? -3.884 -11.282 -14.114 1.00 95.75 369 THR A CA 1
ATOM 2888 C C . THR A 1 369 ? -2.555 -11.162 -14.857 1.00 95.75 369 THR A C 1
ATOM 2890 O O . THR A 1 369 ? -2.332 -11.780 -15.900 1.00 95.75 369 THR A O 1
ATOM 2893 N N . LEU A 1 370 ? -1.635 -10.367 -14.315 1.00 96.44 370 LEU A N 1
ATOM 2894 C CA . LEU A 1 370 ? -0.331 -10.158 -14.938 1.00 96.44 370 LEU A CA 1
ATOM 2895 C C . LEU A 1 370 ? 0.518 -11.437 -14.985 1.00 96.44 370 LEU A C 1
ATOM 2897 O O . LEU A 1 370 ? 1.205 -11.688 -15.973 1.00 96.44 370 LEU A O 1
ATOM 2901 N N . LEU A 1 371 ? 0.431 -12.261 -13.936 1.00 97.25 371 LEU A N 1
ATOM 2902 C CA . LEU A 1 371 ? 1.109 -13.557 -13.867 1.00 97.25 371 LEU A CA 1
ATOM 2903 C C . LEU A 1 371 ? 0.515 -14.555 -14.866 1.00 97.25 371 LEU A C 1
ATOM 2905 O O . LEU A 1 371 ? 1.271 -15.265 -15.524 1.00 97.25 371 LEU A O 1
ATOM 2909 N N . ASP A 1 372 ? -0.808 -14.562 -15.044 1.00 96.62 372 ASP A N 1
ATOM 2910 C CA . ASP A 1 372 ? -1.463 -15.422 -16.035 1.00 96.62 372 ASP A CA 1
ATOM 2911 C C . ASP A 1 372 ? -1.140 -14.979 -17.468 1.00 96.62 372 ASP A C 1
ATOM 2913 O O . ASP A 1 372 ? -0.898 -15.817 -18.334 1.00 96.62 372 ASP A O 1
ATOM 2917 N N . ALA A 1 373 ? -1.080 -13.668 -17.731 1.00 95.75 373 ALA A N 1
ATOM 2918 C CA . ALA A 1 373 ? -0.662 -13.138 -19.028 1.00 95.75 373 ALA A CA 1
ATOM 2919 C C . ALA A 1 373 ? 0.803 -13.493 -19.339 1.00 95.75 373 ALA A C 1
ATOM 2921 O O . ALA A 1 373 ? 1.113 -13.906 -20.458 1.00 95.75 373 ALA A O 1
ATOM 2922 N N . LYS A 1 374 ? 1.691 -13.404 -18.336 1.00 96.25 374 LYS A N 1
ATOM 2923 C CA . LYS A 1 374 ? 3.080 -13.873 -18.432 1.00 96.25 374 LYS A CA 1
ATOM 2924 C C . LYS A 1 374 ? 3.141 -15.371 -18.749 1.00 96.25 374 LYS A C 1
ATOM 2926 O O . LYS A 1 374 ? 3.815 -15.756 -19.700 1.00 96.25 374 LYS A O 1
ATOM 2931 N N . ALA A 1 375 ? 2.416 -16.201 -18.000 1.00 96.31 375 ALA A N 1
ATOM 2932 C CA . ALA A 1 375 ? 2.382 -17.647 -18.210 1.00 96.31 375 ALA A CA 1
ATOM 2933 C C . ALA A 1 375 ? 1.813 -18.017 -19.591 1.00 96.31 375 ALA A C 1
ATOM 2935 O O . ALA A 1 375 ? 2.319 -18.923 -20.252 1.00 96.31 375 ALA A O 1
ATOM 2936 N N . ALA A 1 376 ? 0.798 -17.287 -20.064 1.00 95.25 376 ALA A N 1
ATOM 2937 C CA . ALA A 1 376 ? 0.244 -17.455 -21.403 1.00 95.25 376 ALA A CA 1
ATOM 2938 C C . ALA A 1 376 ? 1.273 -17.128 -22.497 1.00 95.25 376 ALA A C 1
ATOM 2940 O O . ALA A 1 376 ? 1.363 -17.867 -23.476 1.00 95.25 376 ALA A O 1
ATOM 2941 N N . PHE A 1 377 ? 2.077 -16.073 -22.315 1.00 95.12 377 PHE A N 1
ATOM 2942 C CA . PHE A 1 377 ? 3.178 -15.761 -23.228 1.00 95.12 377 PHE A CA 1
ATOM 2943 C C . PHE A 1 377 ? 4.255 -16.850 -23.197 1.00 95.12 377 PHE A C 1
ATOM 2945 O O . PHE A 1 377 ? 4.710 -17.284 -24.245 1.00 95.12 377 PHE A O 1
ATOM 2952 N N . GLU A 1 378 ? 4.641 -17.342 -22.018 1.00 94.81 378 GLU A N 1
ATOM 2953 C CA . GLU A 1 378 ? 5.632 -18.423 -21.899 1.00 94.81 378 GLU A CA 1
ATOM 2954 C C . GLU A 1 378 ? 5.160 -19.722 -22.567 1.00 94.81 378 GLU A C 1
ATOM 2956 O O . GLU A 1 378 ? 5.965 -20.436 -23.164 1.00 94.81 378 GLU A O 1
ATOM 2961 N N . ALA A 1 379 ? 3.856 -20.005 -22.518 1.00 95.44 379 ALA A N 1
ATOM 2962 C CA . ALA A 1 379 ? 3.252 -21.149 -23.192 1.00 95.44 379 ALA A CA 1
ATOM 2963 C C . ALA A 1 379 ? 3.154 -20.971 -24.719 1.00 95.44 379 ALA A C 1
ATOM 2965 O O . ALA A 1 379 ? 3.243 -21.956 -25.453 1.00 95.44 379 ALA A O 1
ATOM 2966 N N . ASN A 1 380 ? 2.968 -19.740 -25.206 1.00 95.12 380 ASN A N 1
ATOM 2967 C CA . ASN A 1 380 ? 2.929 -19.422 -26.633 1.00 95.12 380 ASN A CA 1
ATOM 2968 C C . ASN A 1 380 ? 3.632 -18.084 -26.945 1.00 95.12 380 ASN A C 1
ATOM 2970 O O . ASN A 1 380 ? 2.962 -17.067 -27.152 1.00 95.12 380 ASN A O 1
ATOM 2974 N N . PRO A 1 381 ? 4.972 -18.077 -27.065 1.00 92.56 381 PRO A N 1
ATOM 2975 C CA . PRO A 1 381 ? 5.731 -16.841 -27.283 1.00 92.56 381 PRO A CA 1
ATOM 2976 C C . PRO A 1 381 ? 5.480 -16.181 -28.655 1.00 92.56 381 PRO A C 1
ATOM 2978 O O . PRO A 1 381 ? 5.875 -15.040 -28.888 1.00 92.56 381 PRO A O 1
ATOM 2981 N N . ASN A 1 382 ? 4.812 -16.894 -29.569 1.00 90.81 382 ASN A N 1
ATOM 2982 C CA . ASN A 1 382 ? 4.435 -16.409 -30.898 1.00 90.81 382 ASN A CA 1
ATOM 2983 C C . ASN A 1 382 ? 3.082 -15.681 -30.927 1.00 90.81 382 ASN A C 1
ATOM 2985 O O . ASN A 1 382 ? 2.681 -15.200 -31.988 1.00 90.81 382 ASN A O 1
ATOM 2989 N N . ASP A 1 383 ? 2.368 -15.599 -29.801 1.00 93.31 383 ASP A N 1
ATOM 2990 C CA . ASP A 1 383 ? 1.162 -14.780 -29.695 1.00 93.31 383 ASP A CA 1
ATOM 2991 C C . ASP A 1 383 ? 1.520 -13.303 -29.920 1.00 93.31 383 ASP A C 1
ATOM 2993 O O . ASP A 1 383 ? 2.163 -12.668 -29.085 1.00 93.31 383 ASP A O 1
ATOM 2997 N N . ILE A 1 384 ? 1.121 -12.761 -31.075 1.00 91.44 384 ILE A N 1
ATOM 2998 C CA . ILE A 1 384 ? 1.473 -11.402 -31.505 1.00 91.44 384 ILE A CA 1
ATOM 2999 C C . ILE A 1 384 ? 0.963 -10.363 -30.505 1.00 91.44 384 ILE A C 1
ATOM 3001 O O . ILE A 1 384 ? 1.680 -9.410 -30.208 1.00 91.44 384 ILE A O 1
ATOM 3005 N N . GLN A 1 385 ? -0.239 -10.552 -29.957 1.00 90.88 385 GLN A N 1
ATOM 3006 C CA . GLN A 1 385 ? -0.830 -9.585 -29.040 1.00 90.88 385 GLN A CA 1
ATOM 3007 C C . GLN A 1 385 ? -0.049 -9.545 -27.725 1.00 90.88 385 GLN A C 1
ATOM 3009 O O . GLN A 1 385 ? 0.320 -8.469 -27.258 1.00 90.88 385 GLN A O 1
ATOM 3014 N N . LEU A 1 386 ? 0.276 -10.708 -27.153 1.00 92.00 386 LEU A N 1
ATOM 3015 C CA . LEU A 1 386 ? 1.097 -10.768 -25.942 1.00 92.00 386 LEU A CA 1
ATOM 3016 C C . LEU A 1 386 ? 2.535 -10.296 -26.200 1.00 92.00 386 LEU A C 1
ATOM 3018 O O . LEU A 1 386 ? 3.120 -9.606 -25.369 1.00 92.00 386 LEU A O 1
ATOM 3022 N N . ARG A 1 387 ? 3.103 -10.631 -27.361 1.00 93.12 387 ARG A N 1
ATOM 3023 C CA . ARG A 1 387 ? 4.464 -10.242 -27.741 1.00 93.12 387 ARG A CA 1
ATOM 3024 C C . ARG A 1 387 ? 4.602 -8.736 -27.938 1.00 93.12 387 ARG A C 1
ATOM 3026 O O . ARG A 1 387 ? 5.620 -8.163 -27.553 1.00 93.12 387 ARG A O 1
ATOM 3033 N N . GLU A 1 388 ? 3.624 -8.094 -28.565 1.00 92.62 388 GLU A N 1
ATOM 3034 C CA . GLU A 1 388 ? 3.752 -6.704 -29.005 1.00 92.62 388 GLU A CA 1
ATOM 3035 C C . GLU A 1 388 ? 3.012 -5.720 -28.100 1.00 92.62 388 GLU A C 1
ATOM 3037 O O . GLU A 1 388 ? 3.473 -4.595 -27.932 1.00 92.62 388 GLU A O 1
ATOM 3042 N N . GLU A 1 389 ? 1.918 -6.112 -27.454 1.00 92.94 389 GLU A N 1
ATOM 3043 C CA . GLU A 1 389 ? 1.077 -5.166 -26.717 1.00 92.94 389 GLU A CA 1
ATOM 3044 C C . GLU A 1 389 ? 1.116 -5.339 -25.200 1.00 92.94 389 GLU A C 1
ATOM 3046 O O . GLU A 1 389 ? 0.718 -4.407 -24.504 1.00 92.94 389 GLU A O 1
ATOM 3051 N N . LEU A 1 390 ? 1.599 -6.470 -24.670 1.00 95.00 390 LEU A N 1
ATOM 3052 C CA . LEU A 1 390 ? 1.536 -6.736 -23.232 1.00 95.00 390 LEU A CA 1
ATOM 3053 C C . LEU A 1 390 ? 2.327 -5.703 -22.419 1.00 95.00 390 LEU A C 1
ATOM 3055 O O . LEU A 1 390 ? 3.545 -5.534 -22.538 1.00 95.00 390 LEU A O 1
ATOM 3059 N N . GLN A 1 391 ? 1.601 -5.036 -21.535 1.00 95.94 391 GLN A N 1
ATOM 3060 C CA . GLN A 1 391 ? 2.082 -4.026 -20.612 1.00 95.94 391 GLN A CA 1
ATOM 3061 C C . GLN A 1 391 ? 1.549 -4.311 -19.209 1.00 95.94 391 GLN A C 1
ATOM 3063 O O . GLN A 1 391 ? 0.654 -5.127 -18.990 1.00 95.94 391 GLN A O 1
ATOM 3068 N N . ALA A 1 392 ? 2.092 -3.576 -18.251 1.00 97.12 392 ALA A N 1
ATOM 3069 C CA . ALA A 1 392 ? 1.575 -3.495 -16.904 1.00 97.12 392 ALA A CA 1
ATOM 3070 C C . ALA A 1 392 ? 1.174 -2.062 -16.583 1.00 97.12 392 ALA A C 1
ATOM 3072 O O . ALA A 1 392 ? 1.724 -1.074 -17.095 1.00 97.12 392 ALA A O 1
ATOM 3073 N N . ARG A 1 393 ? 0.222 -1.955 -15.672 1.00 96.50 393 ARG A N 1
ATOM 3074 C CA . ARG A 1 393 ? -0.059 -0.727 -14.949 1.00 96.50 393 ARG A CA 1
ATOM 3075 C C . ARG A 1 393 ? 0.127 -1.014 -13.472 1.00 96.50 393 ARG A C 1
ATOM 3077 O O . ARG A 1 393 ? -0.297 -2.056 -12.983 1.00 96.50 393 ARG A O 1
ATOM 3084 N N . ILE A 1 394 ? 0.826 -0.110 -12.802 1.00 96.31 394 ILE A N 1
ATOM 3085 C CA . ILE A 1 394 ? 1.254 -0.263 -11.414 1.00 96.31 394 ILE A CA 1
ATOM 3086 C C . ILE A 1 394 ? 0.449 0.719 -10.578 1.00 96.31 394 ILE A C 1
ATOM 3088 O O . ILE A 1 394 ? 0.451 1.907 -10.891 1.00 96.31 394 ILE A O 1
ATOM 3092 N N . PHE A 1 395 ? -0.202 0.234 -9.529 1.00 95.38 395 PHE A N 1
ATOM 3093 C CA . PHE A 1 395 ? -0.824 1.020 -8.475 1.00 95.38 395 PHE A CA 1
ATOM 3094 C C . PHE A 1 395 ? 0.238 1.365 -7.427 1.00 95.38 395 PHE A C 1
ATOM 3096 O O . PHE A 1 395 ? 0.700 0.506 -6.683 1.00 95.38 395 PHE A O 1
ATOM 3103 N N . LEU A 1 396 ? 0.671 2.626 -7.381 1.00 92.56 396 LEU A N 1
ATOM 3104 C CA . LEU A 1 396 ? 1.846 3.051 -6.606 1.00 92.56 396 LEU A CA 1
ATOM 3105 C C . LEU A 1 396 ? 1.539 3.321 -5.125 1.00 92.56 396 LEU A C 1
ATOM 3107 O O . LEU A 1 396 ? 2.262 4.083 -4.477 1.00 92.56 396 LEU A O 1
ATOM 3111 N N . HIS A 1 397 ? 0.480 2.711 -4.589 1.00 89.81 397 HIS A N 1
ATOM 3112 C CA . HIS A 1 397 ? 0.114 2.845 -3.185 1.00 89.81 397 HIS A CA 1
ATOM 3113 C C . HIS A 1 397 ? 1.243 2.311 -2.292 1.00 89.81 397 HIS A C 1
ATOM 3115 O O . HIS A 1 397 ? 1.711 1.193 -2.524 1.00 89.81 397 HIS A O 1
ATOM 3121 N N . PRO A 1 398 ? 1.694 3.044 -1.257 1.00 83.88 398 PRO A N 1
ATOM 3122 C CA . PRO A 1 398 ? 2.843 2.627 -0.451 1.00 83.88 398 PRO A CA 1
ATOM 3123 C C . PRO A 1 398 ? 2.716 1.240 0.178 1.00 83.88 398 PRO A C 1
ATOM 3125 O O . PRO A 1 398 ? 3.700 0.506 0.197 1.00 83.88 398 PRO A O 1
ATOM 3128 N N . GLU A 1 399 ? 1.521 0.868 0.641 1.00 83.75 399 GLU A N 1
ATOM 3129 C CA . GLU A 1 399 ? 1.267 -0.475 1.182 1.00 83.75 399 GLU A CA 1
ATOM 3130 C C . GLU A 1 399 ? 1.331 -1.566 0.105 1.00 83.75 399 GLU A C 1
ATOM 3132 O O . GLU A 1 399 ? 1.972 -2.589 0.328 1.00 83.75 399 GLU A O 1
ATOM 3137 N N . ALA A 1 400 ? 0.767 -1.328 -1.086 1.00 87.44 400 ALA A N 1
ATOM 3138 C CA . ALA A 1 400 ? 0.841 -2.275 -2.202 1.00 87.44 400 ALA A CA 1
ATOM 3139 C C . ALA A 1 400 ? 2.280 -2.442 -2.726 1.00 87.44 400 ALA A C 1
ATOM 3141 O O . ALA A 1 400 ? 2.646 -3.490 -3.244 1.00 87.44 400 ALA A O 1
ATOM 3142 N N . MET A 1 401 ? 3.114 -1.412 -2.563 1.00 88.75 401 MET A N 1
ATOM 3143 C CA . MET A 1 401 ? 4.510 -1.399 -3.003 1.00 88.75 401 MET A CA 1
ATOM 3144 C C . MET A 1 401 ? 5.503 -1.790 -1.893 1.00 88.75 401 MET A C 1
ATOM 3146 O O . MET A 1 401 ? 6.715 -1.691 -2.101 1.00 88.75 401 MET A O 1
ATOM 3150 N N . ALA A 1 402 ? 5.038 -2.217 -0.714 1.00 85.12 402 ALA A N 1
ATOM 3151 C CA . ALA A 1 402 ? 5.895 -2.418 0.455 1.00 85.12 402 ALA A CA 1
ATOM 3152 C C . ALA A 1 402 ? 6.941 -3.539 0.277 1.00 85.12 402 ALA A C 1
ATOM 3154 O O . ALA A 1 402 ? 8.057 -3.413 0.787 1.00 85.12 402 ALA A O 1
ATOM 3155 N N . GLY A 1 403 ? 6.639 -4.609 -0.461 1.00 87.88 403 GLY A N 1
ATOM 3156 C CA . GLY A 1 403 ? 7.607 -5.663 -0.779 1.00 87.88 403 GLY A CA 1
ATOM 3157 C C . GLY A 1 403 ? 8.444 -5.393 -2.033 1.00 87.88 403 GLY A C 1
ATOM 3158 O O . GLY A 1 403 ? 9.346 -6.173 -2.349 1.00 87.88 403 GLY A O 1
ATOM 3159 N N . THR A 1 404 ? 8.178 -4.299 -2.758 1.00 94.06 404 THR A N 1
ATOM 3160 C CA . THR A 1 404 ? 8.809 -4.035 -4.057 1.00 94.06 404 THR A CA 1
ATOM 3161 C C . THR A 1 404 ? 10.247 -3.543 -3.906 1.00 94.06 404 THR A C 1
ATOM 3163 O O . THR A 1 404 ? 10.530 -2.570 -3.201 1.00 94.06 404 THR A O 1
ATOM 3166 N N . VAL A 1 405 ? 11.163 -4.168 -4.646 1.00 95.62 405 VAL A N 1
ATOM 3167 C CA . VAL A 1 405 ? 12.547 -3.704 -4.795 1.00 95.62 405 VAL A CA 1
ATOM 3168 C C . VAL A 1 405 ? 12.676 -2.941 -6.106 1.00 95.62 405 VAL A C 1
ATOM 3170 O O . VAL A 1 405 ? 12.316 -3.455 -7.158 1.00 95.62 405 VAL A O 1
ATOM 3173 N N . VAL A 1 406 ? 13.216 -1.723 -6.063 1.00 95.81 406 VAL A N 1
ATOM 3174 C CA . VAL A 1 406 ? 13.444 -0.915 -7.268 1.00 95.81 406 VAL A CA 1
ATOM 3175 C C . VAL A 1 406 ? 14.938 -0.783 -7.524 1.00 95.81 406 VAL A C 1
ATOM 3177 O O . VAL A 1 406 ? 15.683 -0.315 -6.662 1.00 95.81 406 VAL A O 1
ATOM 3180 N N . ILE A 1 407 ? 15.363 -1.169 -8.724 1.00 95.75 407 ILE A N 1
ATOM 3181 C CA . ILE A 1 407 ? 16.718 -0.971 -9.236 1.00 95.75 407 ILE A CA 1
ATOM 3182 C C . ILE A 1 407 ? 16.668 0.083 -10.336 1.00 95.75 407 ILE A C 1
ATOM 3184 O O . ILE A 1 407 ? 15.747 0.120 -11.149 1.00 95.75 407 ILE A O 1
ATOM 3188 N N . ARG A 1 408 ? 17.658 0.972 -10.338 1.00 94.44 408 ARG A N 1
ATOM 3189 C CA . ARG A 1 408 ? 17.741 2.101 -11.258 1.00 94.44 408 ARG A CA 1
ATOM 3190 C C . ARG A 1 408 ? 18.927 1.950 -12.202 1.00 94.44 408 ARG A C 1
ATOM 3192 O O . ARG A 1 408 ? 20.026 1.604 -11.767 1.00 94.44 408 ARG A O 1
ATOM 3199 N N . TYR A 1 409 ? 18.687 2.308 -13.455 1.00 94.25 409 TYR A N 1
ATOM 3200 C CA . TYR A 1 409 ? 19.670 2.444 -14.521 1.00 94.25 409 TYR A CA 1
ATOM 3201 C C . TYR A 1 409 ? 19.574 3.868 -15.089 1.00 94.25 409 TYR A C 1
ATOM 3203 O O . TYR A 1 409 ? 18.473 4.409 -15.224 1.00 94.25 409 TYR A O 1
ATOM 3211 N N . ASP A 1 410 ? 20.713 4.493 -15.376 1.00 91.25 410 ASP A N 1
ATOM 3212 C CA . ASP A 1 410 ? 20.809 5.871 -15.865 1.00 91.25 410 ASP A CA 1
ATOM 3213 C C . ASP A 1 410 ? 21.577 5.882 -17.174 1.00 91.25 410 ASP A C 1
ATOM 3215 O O . ASP A 1 410 ? 22.761 5.559 -17.189 1.00 91.25 410 ASP A O 1
ATOM 3219 N N . HIS A 1 411 ? 20.938 6.310 -18.255 1.00 85.19 411 HIS A N 1
ATOM 3220 C CA . HIS A 1 411 ? 21.614 6.433 -19.534 1.00 85.19 411 HIS A CA 1
ATOM 3221 C C . HIS A 1 411 ? 22.590 7.623 -19.494 1.00 85.19 411 HIS A C 1
ATOM 3223 O O . HIS A 1 411 ? 22.203 8.716 -19.075 1.00 85.19 411 HIS A O 1
ATOM 3229 N N . HIS A 1 412 ? 23.852 7.416 -19.890 1.00 84.69 412 HIS A N 1
ATOM 3230 C CA . HIS A 1 412 ? 24.954 8.371 -19.702 1.00 84.69 412 HIS A CA 1
ATOM 3231 C C . HIS A 1 412 ? 25.133 8.780 -18.224 1.00 84.69 412 HIS A C 1
ATOM 3233 O O . HIS A 1 412 ? 24.806 9.910 -17.829 1.00 84.69 412 HIS A O 1
ATOM 3239 N N . PRO A 1 413 ? 25.646 7.875 -17.367 1.00 76.12 413 PRO A N 1
ATOM 3240 C CA . PRO A 1 413 ? 25.876 8.180 -15.966 1.00 76.12 413 PRO A CA 1
ATOM 3241 C C . PRO A 1 413 ? 26.845 9.357 -15.836 1.00 76.12 413 PRO A C 1
ATOM 3243 O O . PRO A 1 413 ? 27.840 9.474 -16.554 1.00 76.12 413 PRO A O 1
ATOM 3246 N N . ALA A 1 414 ? 26.564 10.241 -14.884 1.00 81.00 414 ALA A N 1
ATOM 3247 C CA . ALA A 1 414 ? 27.427 11.381 -14.639 1.00 81.00 414 ALA A CA 1
ATOM 3248 C C . ALA A 1 414 ? 28.827 10.950 -14.194 1.00 81.00 414 ALA A C 1
ATOM 3250 O O . ALA A 1 414 ? 29.026 9.917 -13.548 1.00 81.00 414 ALA A O 1
ATOM 3251 N N . THR A 1 415 ? 29.807 11.815 -14.456 1.00 86.56 415 THR A N 1
ATOM 3252 C CA . THR A 1 415 ? 31.128 11.674 -13.839 1.00 86.56 415 THR A CA 1
ATOM 3253 C C . THR A 1 415 ? 30.987 11.616 -12.316 1.00 86.56 415 THR A C 1
ATOM 3255 O O . THR A 1 415 ? 30.091 12.236 -11.741 1.00 86.56 415 THR A O 1
ATOM 3258 N N . LYS A 1 416 ? 31.906 10.930 -11.625 1.00 87.69 416 LYS A N 1
ATOM 3259 C CA . LYS A 1 416 ? 31.879 10.836 -10.151 1.00 87.69 416 LYS A CA 1
ATOM 3260 C C . LYS A 1 416 ? 31.777 12.207 -9.466 1.00 87.69 416 LYS A C 1
ATOM 3262 O O . LYS A 1 416 ? 31.133 12.322 -8.428 1.00 87.69 416 LYS A O 1
ATOM 3267 N N . ALA A 1 417 ? 32.400 13.238 -10.042 1.00 88.62 417 ALA A N 1
ATOM 3268 C CA . ALA A 1 417 ? 32.342 14.605 -9.531 1.00 88.62 417 ALA A CA 1
ATOM 3269 C C . ALA A 1 417 ? 30.954 15.240 -9.722 1.00 88.62 417 ALA A C 1
ATOM 3271 O O . ALA A 1 417 ? 30.405 15.791 -8.771 1.00 88.62 417 ALA A O 1
ATOM 3272 N N . ALA A 1 418 ? 30.370 15.122 -10.918 1.00 87.31 418 ALA A N 1
ATOM 3273 C CA . ALA A 1 418 ? 29.029 15.631 -11.199 1.00 87.31 418 ALA A CA 1
ATOM 3274 C C . ALA A 1 418 ? 27.945 14.867 -10.420 1.00 87.31 418 ALA A C 1
ATOM 3276 O O . ALA A 1 418 ? 26.984 15.472 -9.954 1.00 87.31 418 ALA A O 1
ATOM 3277 N N . GLU A 1 419 ? 28.115 13.559 -10.215 1.00 88.88 419 GLU A N 1
ATOM 3278 C CA . GLU A 1 419 ? 27.232 12.765 -9.360 1.00 88.88 419 GLU A CA 1
ATOM 3279 C C . GLU A 1 419 ? 27.313 13.212 -7.903 1.00 88.88 419 GLU A C 1
ATOM 3281 O O . GLU A 1 419 ? 26.285 13.445 -7.276 1.00 88.88 419 GLU A O 1
ATOM 3286 N N . LYS A 1 420 ? 28.523 13.420 -7.373 1.00 90.06 420 LYS A N 1
ATOM 3287 C CA . LYS A 1 420 ? 28.700 13.941 -6.015 1.00 90.06 420 LYS A CA 1
ATOM 3288 C C . LYS A 1 420 ? 28.030 15.309 -5.838 1.00 90.06 420 LYS A C 1
ATOM 3290 O O . LYS A 1 420 ? 27.281 15.485 -4.882 1.00 90.06 420 LYS A O 1
ATOM 3295 N N . ALA A 1 421 ? 28.248 16.239 -6.770 1.00 89.88 421 ALA A N 1
ATOM 3296 C CA . ALA A 1 421 ? 27.636 17.568 -6.727 1.00 89.88 421 ALA A CA 1
ATOM 3297 C C . ALA A 1 421 ? 26.098 17.506 -6.798 1.00 89.88 421 ALA A C 1
ATOM 3299 O O . ALA A 1 421 ? 25.410 18.211 -6.059 1.00 89.88 421 ALA A O 1
ATOM 3300 N N . TYR A 1 422 ? 25.555 16.626 -7.648 1.00 91.25 422 TYR A N 1
ATOM 3301 C CA . TYR A 1 422 ? 24.116 16.374 -7.723 1.00 91.25 422 TYR A CA 1
ATOM 3302 C C . TYR A 1 422 ? 23.564 15.847 -6.393 1.00 91.25 422 TYR A C 1
ATOM 3304 O O . TYR A 1 422 ? 22.588 16.391 -5.882 1.00 91.25 422 TYR A O 1
ATOM 3312 N N . GLN A 1 423 ? 24.206 14.836 -5.801 1.00 92.19 423 GLN A N 1
ATOM 3313 C CA . GLN A 1 423 ? 23.778 14.241 -4.532 1.00 92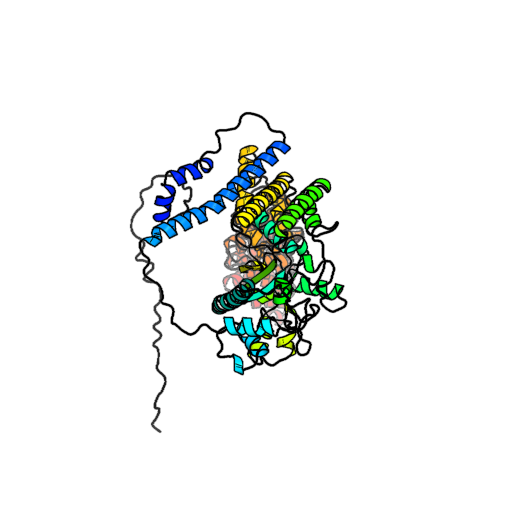.19 423 GLN A CA 1
ATOM 3314 C C . GLN A 1 423 ? 23.855 15.229 -3.361 1.00 92.19 423 GLN A C 1
ATOM 3316 O O . GLN A 1 423 ? 22.960 15.246 -2.517 1.00 92.19 423 GLN A O 1
ATOM 3321 N N . GLU A 1 424 ? 24.881 16.084 -3.312 1.00 91.56 424 GLU A N 1
ATOM 3322 C CA . GLU A 1 424 ? 24.994 17.154 -2.310 1.00 91.56 424 GLU A CA 1
ATOM 3323 C C . GLU A 1 424 ? 23.815 18.127 -2.415 1.00 91.56 424 GLU A C 1
ATOM 3325 O O . GLU A 1 424 ? 23.111 18.360 -1.432 1.00 91.56 424 GLU A O 1
ATOM 3330 N N . LYS A 1 425 ? 23.513 18.612 -3.622 1.00 91.25 425 LYS A N 1
ATOM 3331 C CA . LYS A 1 425 ? 22.406 19.549 -3.838 1.00 91.25 425 LYS A CA 1
ATOM 3332 C C . LYS A 1 425 ? 21.030 18.906 -3.643 1.00 91.25 425 LYS A C 1
ATOM 3334 O O . LYS A 1 425 ? 20.097 19.560 -3.163 1.00 91.25 425 LYS A O 1
ATOM 3339 N N . LEU A 1 426 ? 20.886 17.630 -4.007 1.00 93.12 426 LEU A N 1
ATOM 3340 C CA . LEU A 1 426 ? 19.689 16.837 -3.740 1.00 93.12 426 LEU A CA 1
ATOM 3341 C C . LEU A 1 426 ? 19.465 16.725 -2.232 1.00 93.12 426 LEU A C 1
ATOM 3343 O O . LEU A 1 426 ? 18.365 17.015 -1.765 1.00 93.12 426 LEU A O 1
ATOM 3347 N N . LYS A 1 427 ? 20.513 16.380 -1.471 1.00 91.81 427 LYS A N 1
ATOM 3348 C CA . LYS A 1 427 ? 20.475 16.313 -0.006 1.00 91.81 427 LYS A CA 1
ATOM 3349 C C . LYS A 1 427 ? 20.101 17.665 0.596 1.00 91.81 427 LYS A C 1
ATOM 3351 O O . LYS A 1 427 ? 19.202 17.727 1.423 1.00 91.81 427 LYS A O 1
ATOM 3356 N N . GLU A 1 428 ? 20.734 18.755 0.168 1.00 91.00 428 GLU A N 1
ATOM 3357 C CA . GLU A 1 428 ? 20.401 20.106 0.640 1.00 91.00 428 GLU A CA 1
ATOM 3358 C C . GLU A 1 428 ? 18.932 20.466 0.387 1.00 91.00 428 GLU A C 1
ATOM 3360 O O . GLU A 1 428 ? 18.252 21.004 1.266 1.00 91.00 428 GLU A O 1
ATOM 3365 N N . SER A 1 429 ? 18.427 20.145 -0.806 1.00 89.88 429 SER A N 1
ATOM 3366 C CA . SER A 1 429 ? 17.040 20.411 -1.193 1.00 89.88 429 SER A CA 1
ATOM 3367 C C . SER A 1 429 ? 16.062 19.563 -0.384 1.00 89.88 429 SER A C 1
ATOM 3369 O O . SER A 1 429 ? 15.092 20.097 0.152 1.00 89.88 429 SER A O 1
ATOM 3371 N N . ALA A 1 430 ? 16.339 18.266 -0.242 1.00 90.19 430 ALA A N 1
ATOM 3372 C CA . ALA A 1 430 ? 15.519 17.338 0.523 1.00 90.19 430 ALA A CA 1
ATOM 3373 C C . ALA A 1 430 ? 15.491 17.693 2.015 1.00 90.19 430 ALA A C 1
ATOM 3375 O O . ALA A 1 430 ? 14.415 17.746 2.606 1.00 90.19 430 ALA A O 1
ATOM 3376 N N . THR A 1 431 ? 16.645 18.023 2.603 1.00 88.25 431 THR A N 1
ATOM 3377 C CA . THR A 1 431 ? 16.757 18.527 3.976 1.00 88.25 431 THR A CA 1
ATOM 3378 C C . THR A 1 431 ? 15.929 19.788 4.160 1.00 88.25 431 THR A C 1
ATOM 3380 O O . THR A 1 431 ? 15.160 19.882 5.111 1.00 88.25 431 THR A O 1
ATOM 3383 N N . PHE A 1 432 ? 16.052 20.760 3.253 1.00 86.62 432 PHE A N 1
ATOM 3384 C CA . PHE A 1 432 ? 15.273 21.991 3.341 1.00 86.62 432 PHE A CA 1
ATOM 3385 C C . PHE A 1 432 ? 13.765 21.711 3.299 1.00 86.62 432 PHE A C 1
ATOM 3387 O O . PHE A 1 432 ? 13.036 22.217 4.147 1.00 86.62 432 PHE A O 1
ATOM 3394 N N . ILE A 1 433 ? 13.302 20.871 2.368 1.00 84.38 433 ILE A N 1
ATOM 3395 C CA . ILE A 1 433 ? 11.885 20.497 2.264 1.00 84.38 433 ILE A CA 1
ATOM 3396 C C . ILE A 1 433 ? 11.413 19.787 3.535 1.00 84.38 433 ILE A C 1
ATOM 3398 O O . ILE A 1 433 ? 10.414 20.194 4.122 1.00 84.38 433 ILE A O 1
ATOM 3402 N N . ALA A 1 434 ? 12.155 18.782 4.004 1.00 84.38 434 ALA A N 1
ATOM 3403 C CA . ALA A 1 434 ? 11.820 18.046 5.218 1.00 84.38 434 ALA A CA 1
ATOM 3404 C C . ALA A 1 434 ? 11.732 18.974 6.441 1.00 84.38 434 ALA A C 1
ATOM 3406 O O . ALA A 1 434 ? 10.799 18.844 7.230 1.00 84.38 434 ALA A O 1
ATOM 3407 N N . LYS A 1 435 ? 12.638 19.958 6.571 1.00 84.12 435 LYS A N 1
ATOM 3408 C CA . LYS A 1 435 ? 12.572 20.970 7.640 1.00 84.12 435 LYS A CA 1
ATOM 3409 C C . LYS A 1 435 ? 11.281 21.768 7.586 1.00 84.12 435 LYS A C 1
ATOM 3411 O O . LYS A 1 435 ? 10.627 21.919 8.612 1.00 84.12 435 LYS A O 1
ATOM 3416 N N . GLN A 1 436 ? 10.916 22.264 6.405 1.00 80.69 436 GLN A N 1
ATOM 3417 C CA . GLN A 1 436 ? 9.697 23.053 6.233 1.00 80.69 436 GLN A CA 1
ATOM 3418 C C . GLN A 1 436 ? 8.446 22.228 6.565 1.00 80.69 436 GLN A C 1
ATOM 3420 O O . GLN A 1 436 ? 7.582 22.699 7.301 1.00 80.69 436 GLN A O 1
ATOM 3425 N N . MET A 1 437 ? 8.391 20.970 6.116 1.00 76.56 437 MET A N 1
ATOM 3426 C CA . MET A 1 437 ? 7.290 20.053 6.436 1.00 76.56 437 MET A CA 1
ATOM 3427 C C . MET A 1 437 ? 7.181 19.789 7.946 1.00 76.56 437 MET A C 1
ATOM 3429 O O . MET A 1 437 ? 6.097 19.874 8.521 1.00 76.56 437 MET A O 1
ATOM 3433 N N . LEU A 1 438 ? 8.307 19.513 8.614 1.00 75.12 438 LEU A N 1
ATOM 3434 C CA . LEU A 1 438 ? 8.344 19.260 10.059 1.00 75.12 438 LEU A CA 1
ATOM 3435 C C . LEU A 1 438 ? 8.000 20.508 10.884 1.00 75.12 438 LEU A C 1
ATOM 3437 O O . LEU A 1 438 ? 7.331 20.397 11.910 1.00 75.12 438 LEU A O 1
ATOM 3441 N N . ALA A 1 439 ? 8.440 21.690 10.447 1.00 72.62 439 ALA A N 1
ATOM 3442 C CA . ALA A 1 439 ? 8.212 22.942 11.159 1.00 72.62 439 ALA A CA 1
ATOM 3443 C C . ALA A 1 439 ? 6.743 23.394 11.120 1.00 72.62 439 ALA A C 1
ATOM 3445 O O . ALA A 1 439 ? 6.276 24.034 12.065 1.00 72.62 439 ALA A O 1
ATOM 3446 N N . LYS A 1 440 ? 6.001 23.069 10.054 1.00 69.19 440 LYS A N 1
ATOM 3447 C CA . LYS A 1 440 ? 4.628 23.564 9.866 1.00 69.19 440 LYS A CA 1
ATOM 3448 C C . LYS A 1 440 ? 3.535 22.650 10.393 1.00 69.19 440 LYS A C 1
ATOM 3450 O O . LYS A 1 440 ? 2.498 23.166 10.787 1.00 69.19 440 LYS A O 1
ATOM 3455 N N . GLY A 1 441 ? 3.804 21.354 10.543 1.00 56.16 441 GLY A N 1
ATOM 3456 C CA . GLY A 1 441 ? 3.160 20.528 11.566 1.00 56.16 441 GLY A CA 1
ATOM 3457 C C . GLY A 1 441 ? 1.627 20.557 11.629 1.00 56.16 441 GLY A C 1
ATOM 3458 O O . GLY A 1 441 ? 1.092 20.466 12.732 1.00 56.16 441 GLY A O 1
ATOM 3459 N N . GLU A 1 442 ? 0.920 20.622 10.498 1.00 46.78 442 GLU A N 1
ATOM 3460 C CA . GLU A 1 442 ? -0.428 20.051 10.431 1.00 46.78 442 GLU A CA 1
ATOM 3461 C C . GLU A 1 442 ? -0.282 18.570 10.062 1.00 46.78 442 GLU A C 1
ATOM 3463 O O . GLU A 1 442 ? 0.050 18.157 8.953 1.00 46.78 442 GLU A O 1
ATOM 3468 N N . THR A 1 443 ? -0.397 17.770 11.112 1.00 44.97 443 THR A N 1
ATOM 3469 C CA . THR A 1 443 ? 0.066 16.395 11.315 1.00 44.97 443 THR A CA 1
ATOM 3470 C C . THR A 1 443 ? -0.646 15.304 10.508 1.00 44.97 443 THR A C 1
ATOM 3472 O O . THR A 1 443 ? -0.608 14.146 10.914 1.00 44.97 443 THR A O 1
ATOM 3475 N N . GLU A 1 444 ? -1.271 15.609 9.372 1.00 41.47 444 GLU A N 1
ATOM 3476 C CA . GLU A 1 444 ? -1.831 14.564 8.496 1.00 41.47 444 GLU A CA 1
ATOM 3477 C C . GLU A 1 444 ? -0.791 13.983 7.522 1.00 41.47 444 GLU A C 1
ATOM 3479 O O . GLU A 1 444 ? -0.866 12.815 7.157 1.00 41.47 444 GLU A O 1
ATOM 3484 N N . VAL A 1 445 ? 0.279 14.720 7.201 1.00 44.31 445 VAL A N 1
ATOM 3485 C CA . VAL A 1 445 ? 1.357 14.224 6.315 1.00 44.31 445 VAL A CA 1
ATOM 3486 C C . VAL A 1 445 ? 2.426 13.405 7.072 1.00 44.31 445 VAL A C 1
ATOM 3488 O O . VAL A 1 445 ? 3.214 12.677 6.472 1.00 44.31 445 VAL A O 1
ATOM 3491 N N . VAL A 1 446 ? 2.410 13.428 8.411 1.00 42.06 446 VAL A N 1
ATOM 3492 C CA . VAL A 1 446 ? 3.291 12.611 9.280 1.00 42.06 446 VAL A CA 1
ATOM 3493 C C . VAL A 1 446 ? 2.734 11.188 9.499 1.00 42.06 446 VAL A C 1
ATOM 3495 O O . VAL A 1 446 ? 3.332 10.384 10.211 1.00 42.06 446 VAL A O 1
ATOM 3498 N N . TYR A 1 447 ? 1.630 10.820 8.836 1.00 43.97 447 TYR A N 1
ATOM 3499 C CA . TYR A 1 447 ? 1.156 9.429 8.784 1.00 43.97 447 TYR A CA 1
ATOM 3500 C C . TYR A 1 447 ? 2.017 8.510 7.900 1.00 43.97 447 TYR A C 1
ATOM 3502 O O . TYR A 1 447 ? 1.785 7.304 7.881 1.00 43.97 447 TYR A O 1
ATOM 3510 N N . LEU A 1 448 ? 3.092 9.029 7.289 1.00 40.19 448 LEU A N 1
ATOM 3511 C CA . LEU A 1 448 ? 4.164 8.206 6.730 1.00 40.19 448 LEU A CA 1
ATOM 3512 C C . LEU A 1 448 ? 4.823 7.376 7.845 1.00 40.19 448 LEU A C 1
ATOM 3514 O O . LEU A 1 448 ? 5.645 7.841 8.634 1.00 40.19 448 LEU A O 1
ATOM 3518 N N . GLN A 1 449 ? 4.398 6.121 7.893 1.00 38.69 449 GLN A N 1
ATOM 3519 C CA . GLN A 1 449 ? 4.719 5.061 8.834 1.00 38.69 449 GLN A CA 1
ATOM 3520 C C . GLN A 1 449 ? 6.184 4.997 9.317 1.00 38.69 449 GLN A C 1
ATOM 3522 O O . GLN A 1 449 ? 7.001 4.216 8.831 1.00 38.69 449 GLN A O 1
ATOM 3527 N N . ALA A 1 450 ? 6.504 5.717 10.391 1.00 38.62 450 ALA A N 1
ATOM 3528 C CA . ALA A 1 450 ? 7.563 5.308 11.306 1.00 38.62 450 ALA A CA 1
ATOM 3529 C C . ALA A 1 450 ? 7.164 5.608 12.758 1.00 38.62 450 ALA A C 1
ATOM 3531 O O . ALA A 1 450 ? 7.243 6.758 13.203 1.00 38.62 450 ALA A O 1
ATOM 3532 N N . PRO A 1 451 ? 6.836 4.573 13.558 1.00 44.16 451 PRO A N 1
ATOM 3533 C CA . PRO A 1 451 ? 6.697 4.694 15.009 1.00 44.16 451 PRO A CA 1
ATOM 3534 C C . PRO A 1 451 ? 7.907 5.380 15.657 1.00 44.16 451 PRO A C 1
ATOM 3536 O O . PRO A 1 451 ? 7.759 6.049 16.670 1.00 44.16 451 PRO A O 1
ATOM 3539 N N . ALA A 1 452 ? 9.101 5.244 15.067 1.00 37.94 452 ALA A N 1
ATOM 3540 C CA . ALA A 1 452 ? 10.325 5.868 15.554 1.00 37.94 452 ALA A CA 1
ATOM 3541 C C . ALA A 1 452 ? 10.294 7.400 15.464 1.00 37.94 452 ALA A C 1
ATOM 3543 O O . ALA A 1 452 ? 10.648 8.050 16.435 1.00 37.94 452 ALA A O 1
ATOM 3544 N N . MET A 1 453 ? 9.823 7.985 14.361 1.00 41.84 453 MET A N 1
ATOM 3545 C CA . MET A 1 453 ? 9.808 9.444 14.183 1.00 41.84 453 MET A CA 1
ATOM 3546 C C . MET A 1 453 ? 8.721 10.108 15.016 1.00 41.84 453 MET A C 1
ATOM 3548 O O . MET A 1 453 ? 8.968 11.143 15.626 1.00 41.84 453 MET A O 1
ATOM 3552 N N . ARG A 1 454 ? 7.561 9.454 15.149 1.00 48.31 454 ARG A N 1
ATOM 3553 C CA . ARG A 1 454 ? 6.527 9.867 16.102 1.00 48.31 454 ARG A CA 1
ATOM 3554 C C . ARG A 1 454 ? 7.032 9.793 17.546 1.00 48.31 454 ARG A C 1
ATOM 3556 O O . ARG A 1 454 ? 6.846 10.746 18.289 1.00 48.31 454 ARG A O 1
ATOM 3563 N N . ARG A 1 455 ? 7.736 8.719 17.928 1.00 50.06 455 ARG A N 1
ATOM 3564 C CA . ARG A 1 455 ? 8.363 8.592 19.258 1.00 50.06 455 ARG A CA 1
ATOM 3565 C C . ARG A 1 455 ? 9.472 9.612 19.485 1.00 50.06 455 ARG A C 1
ATOM 3567 O O . ARG A 1 455 ? 9.548 10.149 20.577 1.00 50.06 455 ARG A O 1
ATOM 3574 N N . ILE A 1 456 ? 10.309 9.888 18.486 1.00 48.84 456 ILE A N 1
ATOM 3575 C CA . ILE A 1 456 ? 11.377 10.894 18.553 1.00 48.84 456 ILE A CA 1
ATOM 3576 C C . ILE A 1 456 ? 10.763 12.285 18.696 1.00 48.84 456 ILE A C 1
ATOM 3578 O O . ILE A 1 456 ? 11.126 13.005 19.616 1.00 48.84 456 ILE A O 1
ATOM 3582 N N . TYR A 1 457 ? 9.788 12.634 17.856 1.00 52.22 457 TYR A N 1
ATOM 3583 C CA . TYR A 1 457 ? 9.051 13.892 17.943 1.00 52.22 457 TYR A CA 1
ATOM 3584 C C . TYR A 1 457 ? 8.363 14.037 19.304 1.00 52.22 457 TYR A C 1
ATOM 3586 O O . TYR A 1 457 ? 8.540 15.048 19.971 1.00 52.22 457 TYR A O 1
ATOM 3594 N N . ASN A 1 458 ? 7.647 13.012 19.770 1.00 53.97 458 ASN A N 1
ATOM 3595 C CA . ASN A 1 458 ? 6.964 13.039 21.064 1.00 53.97 458 ASN A CA 1
ATOM 3596 C C . ASN A 1 458 ? 7.947 13.084 22.243 1.00 53.97 458 ASN A C 1
ATOM 3598 O O . ASN A 1 458 ? 7.703 13.820 23.196 1.00 53.97 458 ASN A O 1
ATOM 3602 N N . ALA A 1 459 ? 9.076 12.374 22.169 1.00 51.28 459 ALA A N 1
ATOM 3603 C CA . ALA A 1 459 ? 10.139 12.424 23.172 1.00 51.28 459 ALA A CA 1
ATOM 3604 C C . ALA A 1 459 ? 10.817 13.799 23.214 1.00 51.28 459 ALA A C 1
ATOM 3606 O O . ALA A 1 459 ? 11.030 14.328 24.301 1.00 51.28 459 ALA A O 1
ATOM 3607 N N . LEU A 1 460 ? 11.089 14.407 22.058 1.00 49.56 460 LEU A N 1
ATOM 3608 C CA . LEU A 1 460 ? 11.645 15.755 21.968 1.00 49.56 460 LEU A CA 1
ATOM 3609 C C . LEU A 1 460 ? 10.638 16.820 22.403 1.00 49.56 460 LEU A C 1
ATOM 3611 O O . LEU A 1 460 ? 11.020 17.745 23.103 1.00 49.56 460 LEU A O 1
ATOM 3615 N N . VAL A 1 461 ? 9.352 16.705 22.061 1.00 50.84 461 VAL A N 1
ATOM 3616 C CA . VAL A 1 461 ? 8.323 17.625 22.573 1.00 50.84 461 VAL A CA 1
ATOM 3617 C C . VAL A 1 461 ? 8.199 17.487 24.090 1.00 50.84 461 VAL A C 1
ATOM 3619 O O . VAL A 1 461 ? 8.156 18.502 24.785 1.00 50.84 461 VAL A O 1
ATOM 3622 N N . LYS A 1 462 ? 8.223 16.261 24.623 1.00 55.09 462 LYS A N 1
ATOM 3623 C CA . LYS A 1 462 ? 8.257 15.997 26.067 1.00 55.09 462 LYS A CA 1
ATOM 3624 C C . LYS A 1 462 ? 9.485 16.605 26.735 1.00 55.09 462 LYS A C 1
ATOM 3626 O O . LYS A 1 462 ? 9.363 17.181 27.811 1.00 55.09 462 LYS A O 1
ATOM 3631 N N . GLU A 1 463 ? 10.646 16.507 26.103 1.00 50.62 463 GLU A N 1
ATOM 3632 C CA . GLU A 1 463 ? 11.892 17.096 26.590 1.00 50.62 463 GLU A CA 1
ATOM 3633 C C . GLU A 1 463 ? 11.858 18.631 26.559 1.00 50.62 463 GLU A C 1
ATOM 3635 O O . GLU A 1 463 ? 12.178 19.272 27.557 1.00 50.62 463 GLU A O 1
ATOM 3640 N N . LEU A 1 464 ? 11.425 19.217 25.441 1.00 46.69 464 LEU A N 1
ATOM 3641 C CA . LEU A 1 464 ? 11.446 20.660 25.191 1.00 46.69 464 LEU A CA 1
ATOM 3642 C C . LEU A 1 464 ? 10.345 21.422 25.931 1.00 46.69 464 LEU A C 1
ATOM 3644 O O . LEU A 1 464 ? 10.531 22.578 26.299 1.00 46.69 464 LEU A O 1
ATOM 3648 N N . THR A 1 465 ? 9.184 20.800 26.135 1.00 52.81 465 THR A N 1
ATOM 3649 C CA . THR A 1 465 ? 8.009 21.467 26.721 1.00 52.81 465 THR A CA 1
ATOM 3650 C C . THR A 1 465 ? 7.649 20.948 28.110 1.00 52.81 465 THR A C 1
ATOM 3652 O O . THR A 1 465 ? 6.783 21.520 28.771 1.00 52.81 465 THR A O 1
ATOM 3655 N N . GLY A 1 466 ? 8.254 19.839 28.547 1.00 52.62 466 GLY A N 1
ATOM 3656 C CA . GLY A 1 466 ? 7.840 19.104 29.744 1.00 52.62 466 GLY A CA 1
ATOM 3657 C C . GLY A 1 466 ? 6.491 18.386 29.604 1.00 52.62 466 GLY A C 1
ATOM 3658 O O . GLY A 1 466 ? 6.071 17.713 30.545 1.00 52.62 466 GLY A O 1
ATOM 3659 N N . LYS A 1 467 ? 5.798 18.511 28.461 1.00 49.66 467 LYS A N 1
ATOM 3660 C CA . LYS A 1 467 ? 4.483 17.910 28.212 1.00 49.66 467 LYS A CA 1
ATOM 3661 C C . LYS A 1 467 ? 4.626 16.650 27.377 1.00 49.66 467 LYS A C 1
ATOM 3663 O O . LYS A 1 467 ? 5.079 16.687 26.237 1.00 49.66 467 LYS A O 1
ATOM 3668 N N . ASP A 1 468 ? 4.207 15.529 27.942 1.00 58.00 468 ASP A N 1
ATOM 3669 C CA . ASP A 1 468 ? 4.142 14.273 27.211 1.00 58.00 468 ASP A CA 1
ATOM 3670 C C . ASP A 1 468 ? 2.913 14.291 26.288 1.00 58.00 468 ASP A C 1
ATOM 3672 O O . ASP A 1 468 ? 1.778 14.168 26.745 1.00 58.00 468 ASP A O 1
ATOM 3676 N N . ASN A 1 469 ? 3.135 14.510 24.989 1.00 52.50 469 ASN A N 1
ATOM 3677 C CA . ASN A 1 469 ? 2.069 14.602 23.983 1.00 52.50 469 ASN A CA 1
ATOM 3678 C C . ASN A 1 469 ? 1.225 13.316 23.882 1.00 52.50 469 ASN A C 1
ATOM 3680 O O . ASN A 1 469 ? 0.085 13.388 23.427 1.00 52.50 469 ASN A O 1
ATOM 3684 N N . GLU A 1 470 ? 1.771 12.163 24.290 1.00 51.88 470 GLU A N 1
ATOM 3685 C CA . GLU A 1 470 ? 1.064 10.872 24.354 1.00 51.88 470 GLU A CA 1
ATOM 3686 C C . GLU A 1 470 ? 0.348 10.640 25.692 1.00 51.88 470 GLU A C 1
ATOM 3688 O O . GLU A 1 470 ? -0.482 9.738 25.791 1.00 51.88 470 GLU A O 1
ATOM 3693 N N . ALA A 1 471 ? 0.633 11.451 26.715 1.00 57.59 471 ALA A N 1
ATOM 3694 C CA . ALA A 1 471 ? -0.063 11.388 27.997 1.00 57.59 471 ALA A CA 1
ATOM 3695 C C . ALA A 1 471 ? -1.328 12.253 28.036 1.00 57.59 471 ALA A C 1
ATOM 3697 O O . ALA A 1 471 ? -2.023 12.221 29.047 1.00 57.59 471 ALA A O 1
ATOM 3698 N N . ASP A 1 472 ? -1.614 13.018 26.975 1.00 72.00 472 ASP A N 1
ATOM 3699 C CA . ASP A 1 472 ? -2.855 13.777 26.840 1.00 72.00 472 ASP A CA 1
ATOM 3700 C C . ASP A 1 472 ? -4.020 12.813 26.547 1.00 72.00 472 ASP A C 1
ATOM 3702 O O . ASP A 1 472 ? -4.117 12.294 25.424 1.00 72.00 472 ASP A O 1
ATOM 3706 N N . PRO A 1 473 ? -4.916 12.565 27.523 1.00 71.19 473 PRO A N 1
ATOM 3707 C CA . PRO A 1 473 ? -6.033 11.641 27.352 1.00 71.19 473 PRO A CA 1
ATOM 3708 C C . PRO A 1 473 ? -6.921 12.044 26.171 1.00 71.19 473 PRO A C 1
ATOM 3710 O O . PRO A 1 473 ? -7.379 11.190 25.421 1.00 71.19 473 PRO A O 1
ATOM 3713 N N . ALA A 1 474 ? -7.087 13.348 25.917 1.00 74.81 474 ALA A N 1
ATOM 3714 C CA . ALA A 1 474 ? -7.940 13.831 24.835 1.00 74.81 474 ALA A CA 1
ATOM 3715 C C . ALA A 1 474 ? -7.409 13.417 23.452 1.00 74.81 474 ALA A C 1
ATOM 3717 O O . ALA A 1 474 ? -8.178 13.032 22.569 1.00 74.81 474 ALA A O 1
ATOM 3718 N N . LYS A 1 475 ? -6.085 13.437 23.255 1.00 77.38 475 LYS A N 1
ATOM 3719 C CA . LYS A 1 475 ? -5.467 12.994 21.994 1.00 77.38 475 LYS A CA 1
ATOM 3720 C C . LYS A 1 475 ? -5.534 11.481 21.829 1.00 77.38 475 LYS A C 1
ATOM 3722 O O . LYS A 1 475 ? -5.806 11.013 20.723 1.00 77.38 475 LYS A O 1
ATOM 3727 N N . ALA A 1 476 ? -5.315 10.731 22.909 1.00 78.62 476 ALA A N 1
ATOM 3728 C CA . ALA A 1 476 ? -5.455 9.278 22.910 1.00 78.62 476 ALA A CA 1
ATOM 3729 C C . ALA A 1 476 ? -6.893 8.867 22.546 1.00 78.62 476 ALA A C 1
ATOM 3731 O O . ALA A 1 476 ? -7.087 8.013 21.681 1.00 78.62 476 ALA A O 1
ATOM 3732 N N . ALA A 1 477 ? -7.895 9.531 23.131 1.00 79.81 477 ALA A N 1
ATOM 3733 C CA . ALA A 1 477 ? -9.305 9.298 22.837 1.00 79.81 477 ALA A CA 1
ATOM 3734 C C . ALA A 1 477 ? -9.656 9.598 21.370 1.00 79.81 477 ALA A C 1
ATOM 3736 O O . ALA A 1 477 ? -10.249 8.752 20.706 1.00 79.81 477 ALA A O 1
ATOM 3737 N N . ASN A 1 478 ? -9.220 10.742 20.830 1.00 83.00 478 ASN A N 1
ATOM 3738 C CA . ASN A 1 478 ? -9.454 11.100 19.424 1.00 83.00 478 ASN A CA 1
ATOM 3739 C C . ASN A 1 478 ? -8.778 10.122 18.448 1.00 83.00 478 ASN A C 1
ATOM 3741 O O . ASN A 1 478 ? -9.297 9.837 17.370 1.00 83.00 478 ASN A O 1
ATOM 3745 N N . GLN A 1 479 ? -7.597 9.609 18.798 1.00 79.56 479 GLN A N 1
ATOM 3746 C CA . GLN A 1 479 ? -6.909 8.623 17.971 1.00 79.56 479 GLN A CA 1
ATOM 3747 C C . GLN A 1 479 ? -7.634 7.273 17.984 1.00 79.56 479 GLN A C 1
ATOM 3749 O O . GLN A 1 479 ? -7.791 6.658 16.929 1.00 79.56 479 GLN A O 1
ATOM 3754 N N . PHE A 1 480 ? -8.089 6.833 19.157 1.00 86.56 480 PHE A N 1
ATOM 3755 C CA . PHE A 1 480 ? -8.900 5.630 19.287 1.00 86.56 480 PHE A CA 1
ATOM 3756 C C . PHE A 1 480 ? -10.204 5.749 18.489 1.00 86.56 480 PHE A C 1
ATOM 3758 O O . PHE A 1 480 ? -10.512 4.858 17.704 1.00 86.56 480 PHE A O 1
ATOM 3765 N N . GLU A 1 481 ? -10.922 6.869 18.629 1.00 85.50 481 GLU A N 1
ATOM 3766 C CA . GLU A 1 481 ? -12.145 7.182 17.878 1.00 85.50 481 GLU A CA 1
ATOM 3767 C C . GLU A 1 481 ? -11.923 7.035 16.373 1.00 85.50 481 GLU A C 1
ATOM 3769 O O . GLU A 1 481 ? -12.678 6.336 15.703 1.00 85.50 481 GLU A O 1
ATOM 3774 N N . ARG A 1 482 ? -10.843 7.616 15.839 1.00 81.25 482 ARG A N 1
ATOM 3775 C CA . ARG A 1 482 ? -10.507 7.500 14.414 1.00 81.25 482 ARG A CA 1
ATOM 3776 C C . ARG A 1 482 ? -10.311 6.051 13.982 1.00 81.25 482 ARG A C 1
ATOM 3778 O O . ARG A 1 482 ? -10.861 5.651 12.957 1.00 81.25 482 ARG A O 1
ATOM 3785 N N . PHE A 1 483 ? -9.540 5.262 14.732 1.00 81.00 483 PHE A N 1
ATOM 3786 C CA . PHE A 1 483 ? -9.312 3.854 14.392 1.00 81.00 483 PHE A CA 1
ATOM 3787 C C . PHE A 1 483 ? -10.584 3.012 14.514 1.00 81.00 483 PHE A C 1
ATOM 3789 O O . PHE A 1 483 ? -10.810 2.122 13.697 1.00 81.00 483 PHE A O 1
ATOM 3796 N N . PHE A 1 484 ? -11.431 3.325 15.492 1.00 81.00 484 PHE A N 1
ATOM 3797 C CA . PHE A 1 484 ? -12.717 2.673 15.690 1.00 81.00 484 PHE A CA 1
ATOM 3798 C C . PHE A 1 484 ? -13.699 2.978 14.553 1.00 81.00 484 PHE A C 1
ATOM 3800 O O . PHE A 1 484 ? -14.183 2.052 13.907 1.00 81.00 484 PHE A O 1
ATOM 3807 N N . VAL A 1 485 ? -13.913 4.256 14.226 1.00 78.75 485 VAL A N 1
ATOM 3808 C CA . VAL A 1 485 ? -14.815 4.690 13.142 1.00 78.75 485 VAL A CA 1
ATOM 3809 C C . VAL A 1 485 ? -14.361 4.152 11.780 1.00 78.75 485 VAL A C 1
ATOM 3811 O O . VAL A 1 485 ? -15.187 3.760 10.961 1.00 78.75 485 VAL A O 1
ATOM 3814 N N . SER A 1 486 ? -13.047 4.069 11.546 1.00 74.69 486 SER A N 1
ATOM 3815 C CA . SER A 1 486 ? -12.472 3.496 10.317 1.00 74.69 486 SER A CA 1
ATOM 3816 C C . SER A 1 486 ? -12.343 1.966 10.326 1.00 74.69 486 SER A C 1
ATOM 3818 O O . SER A 1 486 ? -11.827 1.400 9.364 1.00 74.69 486 SER A O 1
ATOM 3820 N N . LYS A 1 487 ? -12.806 1.284 11.384 1.00 80.62 487 LYS A N 1
ATOM 3821 C CA . LYS A 1 487 ? -12.775 -0.182 11.540 1.00 80.62 487 LYS A CA 1
ATOM 3822 C C . LYS A 1 487 ? -11.369 -0.804 11.417 1.00 80.62 487 LYS A C 1
ATOM 3824 O O . LYS A 1 487 ? -11.218 -1.948 10.995 1.00 80.62 487 LYS A O 1
ATOM 3829 N N . GLN A 1 488 ? -10.324 -0.084 11.830 1.00 74.88 488 GLN A N 1
ATOM 3830 C CA . GLN A 1 488 ? -8.925 -0.527 11.739 1.00 74.88 488 GLN A CA 1
ATOM 3831 C C . GLN A 1 488 ? -8.508 -1.394 12.945 1.00 74.88 488 GLN A C 1
ATOM 3833 O O . GLN A 1 488 ? -7.837 -0.925 13.867 1.00 74.88 488 GLN A O 1
ATOM 3838 N N . THR A 1 489 ? -8.877 -2.677 12.933 1.00 73.69 489 THR A N 1
ATOM 3839 C CA . THR A 1 489 ? -8.630 -3.646 14.029 1.00 73.69 489 THR A CA 1
ATOM 3840 C C . THR A 1 489 ? -7.168 -3.737 14.469 1.00 73.69 489 THR A C 1
ATOM 3842 O O . THR A 1 489 ? -6.867 -3.563 15.649 1.00 73.69 489 THR A O 1
ATOM 3845 N N . TYR A 1 490 ? -6.237 -3.927 13.531 1.00 69.62 490 TYR A N 1
ATOM 3846 C CA . TYR A 1 490 ? -4.804 -4.039 13.837 1.00 69.62 490 TYR A CA 1
ATOM 3847 C C . TYR A 1 490 ? -4.245 -2.785 14.531 1.00 69.62 490 TYR A C 1
ATOM 3849 O O . TYR A 1 490 ? -3.441 -2.871 15.465 1.00 69.62 490 TYR A O 1
ATOM 3857 N N . ASN A 1 491 ? -4.697 -1.600 14.109 1.00 73.31 491 ASN A N 1
ATOM 3858 C CA . ASN A 1 491 ? -4.253 -0.338 14.696 1.00 73.31 491 ASN A CA 1
ATOM 3859 C C . ASN A 1 491 ? -4.820 -0.132 16.105 1.00 73.31 491 ASN A C 1
ATOM 3861 O O . ASN A 1 491 ? -4.110 0.399 16.959 1.00 73.31 491 ASN A O 1
ATOM 3865 N N . LEU A 1 492 ? -6.043 -0.599 16.372 1.00 78.12 492 LEU A N 1
ATOM 3866 C CA . LEU A 1 492 ? -6.650 -0.579 17.705 1.00 78.12 492 LEU A CA 1
ATOM 3867 C C . LEU A 1 492 ? -5.913 -1.480 18.698 1.00 78.12 492 LEU A C 1
ATOM 3869 O O . LEU A 1 492 ? -5.557 -1.015 19.781 1.00 78.12 492 LEU A O 1
ATOM 3873 N N . GLU A 1 493 ? -5.619 -2.731 18.335 1.00 72.94 493 GLU A N 1
ATOM 3874 C CA . GLU A 1 493 ? -4.873 -3.641 19.218 1.00 72.94 493 GLU A CA 1
ATOM 3875 C C . GLU A 1 493 ? -3.477 -3.095 19.529 1.00 72.94 493 GLU A C 1
ATOM 3877 O O . GLU A 1 493 ? -3.040 -3.046 20.683 1.00 72.94 493 GLU A O 1
ATOM 3882 N N . ARG A 1 494 ? -2.784 -2.600 18.499 1.00 73.06 494 ARG A N 1
ATOM 3883 C CA . ARG A 1 494 ? -1.462 -1.996 18.658 1.00 73.06 494 ARG A CA 1
ATOM 3884 C C . ARG A 1 494 ? -1.503 -0.735 19.520 1.00 73.06 494 ARG A C 1
ATOM 3886 O O . ARG A 1 494 ? -0.565 -0.498 20.282 1.00 73.06 494 ARG A O 1
ATOM 3893 N N . PHE A 1 495 ? -2.554 0.071 19.388 1.00 82.44 495 PHE A N 1
ATOM 3894 C CA . PHE A 1 495 ? -2.770 1.259 20.206 1.00 82.44 495 PHE A CA 1
ATOM 3895 C C . PHE A 1 495 ? -2.978 0.882 21.677 1.00 82.44 495 PHE A C 1
ATOM 3897 O O . PHE A 1 495 ? -2.288 1.414 22.542 1.00 82.44 495 PHE A O 1
ATOM 3904 N N . LEU A 1 496 ? -3.842 -0.085 21.983 1.00 80.00 496 LEU A N 1
ATOM 3905 C CA . LEU A 1 496 ? -4.103 -0.498 23.368 1.00 80.00 496 LEU A CA 1
ATOM 3906 C C . LEU A 1 496 ? -2.899 -1.174 24.026 1.00 80.00 496 LEU A C 1
ATOM 3908 O O . LEU A 1 496 ? -2.640 -0.947 25.206 1.00 80.00 496 LEU A O 1
ATOM 3912 N N . ALA A 1 497 ? -2.097 -1.915 23.259 1.00 70.88 497 ALA A N 1
ATOM 3913 C CA . ALA A 1 497 ? -0.818 -2.434 23.739 1.00 70.88 497 ALA A CA 1
ATOM 3914 C C . ALA A 1 497 ? 0.165 -1.311 24.134 1.00 70.88 497 ALA A C 1
ATOM 3916 O O . ALA A 1 497 ? 1.001 -1.501 25.018 1.00 70.88 497 ALA A O 1
ATOM 3917 N N . GLN A 1 498 ? 0.076 -0.141 23.490 1.00 74.06 498 GLN A N 1
ATOM 3918 C CA . GLN A 1 498 ? 0.889 1.043 23.801 1.00 74.06 498 GLN A CA 1
ATOM 3919 C C . GLN A 1 498 ? 0.286 1.901 24.921 1.00 74.06 498 GLN A C 1
ATOM 3921 O O . GLN A 1 498 ? 1.022 2.585 25.629 1.00 74.06 498 GLN A O 1
ATOM 3926 N N . HIS A 1 499 ? -1.031 1.828 25.112 1.00 79.25 499 HIS A N 1
ATOM 3927 C CA . HIS A 1 499 ? -1.776 2.592 26.107 1.00 79.25 499 HIS A CA 1
ATOM 3928 C C . HIS A 1 499 ? -2.605 1.658 27.010 1.00 79.25 499 HIS A C 1
ATOM 3930 O O . HIS A 1 499 ? -3.834 1.728 26.995 1.00 79.25 499 HIS A O 1
ATOM 3936 N N . PRO A 1 500 ? -1.979 0.798 27.838 1.00 77.56 500 PRO A N 1
ATOM 3937 C CA . PRO A 1 500 ? -2.706 -0.169 28.671 1.00 77.56 500 PRO A CA 1
ATOM 3938 C C . PRO A 1 500 ? -3.654 0.492 29.689 1.00 77.56 500 PRO A C 1
ATOM 3940 O O . PRO A 1 500 ? -4.638 -0.108 30.112 1.00 77.56 500 PRO A O 1
ATOM 3943 N N . GLN A 1 501 ? -3.391 1.748 30.056 1.00 81.62 501 GLN A N 1
ATOM 3944 C CA . GLN A 1 501 ? -4.244 2.582 30.906 1.00 81.62 501 GLN A CA 1
ATOM 3945 C C . GLN A 1 501 ? -5.391 3.282 30.156 1.00 81.62 501 GLN A C 1
ATOM 3947 O O . GLN A 1 501 ? -6.127 4.051 30.766 1.00 81.62 501 GLN A O 1
ATOM 3952 N N . PHE A 1 502 ? -5.550 3.074 28.845 1.00 85.75 502 PHE A N 1
ATOM 3953 C CA . PHE A 1 502 ? -6.540 3.797 28.040 1.00 85.75 502 PHE A CA 1
ATOM 3954 C C . PHE A 1 502 ? -7.951 3.671 28.623 1.00 85.75 502 PHE A C 1
ATOM 3956 O O . PHE A 1 502 ? -8.609 4.681 28.862 1.00 85.75 502 PHE A O 1
ATOM 3963 N N . PHE A 1 503 ? -8.358 2.441 28.946 1.00 81.50 503 PHE A N 1
ATOM 3964 C CA . PHE A 1 503 ? -9.668 2.140 29.516 1.00 81.50 503 PHE A CA 1
ATOM 3965 C C . PHE A 1 503 ? -9.840 2.590 30.969 1.00 81.50 503 PHE A C 1
ATOM 3967 O O . PHE A 1 503 ? -10.966 2.608 31.450 1.00 81.50 503 PHE A O 1
ATOM 3974 N N . THR A 1 504 ? -8.775 2.959 31.688 1.00 80.75 504 THR A N 1
ATOM 3975 C CA . THR A 1 504 ? -8.871 3.405 33.091 1.00 80.75 504 THR A CA 1
ATOM 3976 C C . THR A 1 504 ? -8.918 4.926 33.239 1.00 80.75 504 THR A C 1
ATOM 3978 O O . THR A 1 504 ? -9.192 5.421 34.331 1.00 80.75 504 THR A O 1
ATOM 3981 N N . GLN A 1 505 ? -8.685 5.682 32.162 1.00 83.38 505 GLN A N 1
ATOM 3982 C CA . GLN A 1 505 ? -8.712 7.146 32.179 1.00 83.38 505 GLN A CA 1
ATOM 3983 C C . GLN A 1 505 ? -10.135 7.690 31.966 1.00 83.38 505 GLN A C 1
ATOM 3985 O O . GLN A 1 505 ? -10.671 7.502 30.875 1.00 83.38 505 GLN A O 1
ATOM 3990 N N . PRO A 1 506 ? -10.721 8.439 32.924 1.00 81.81 506 PRO A N 1
ATOM 3991 C CA . PRO A 1 506 ? -12.121 8.883 32.864 1.00 81.81 506 PRO A CA 1
ATOM 3992 C C . PRO A 1 506 ? -12.519 9.606 31.570 1.00 81.81 506 PRO A C 1
ATOM 3994 O O . PRO A 1 506 ? -13.568 9.311 31.011 1.00 81.81 506 PRO A O 1
ATOM 3997 N N . ALA A 1 507 ? -11.658 10.484 31.047 1.00 80.56 507 ALA A N 1
ATOM 3998 C CA . ALA A 1 507 ? -11.924 11.216 29.804 1.00 80.56 507 ALA A CA 1
ATOM 3999 C C . ALA A 1 507 ? -12.078 10.287 28.583 1.00 80.56 507 ALA A C 1
ATOM 4001 O O . ALA A 1 507 ? -12.917 10.525 27.717 1.00 80.56 507 ALA A O 1
ATOM 4002 N N . ASN A 1 508 ? -11.296 9.203 28.524 1.00 84.62 508 ASN A N 1
ATOM 4003 C CA . ASN A 1 508 ? -11.396 8.220 27.445 1.00 84.62 508 ASN A CA 1
ATOM 4004 C C . ASN A 1 508 ? -12.659 7.376 27.598 1.00 84.62 508 ASN A C 1
ATOM 4006 O O . ASN A 1 508 ? -13.280 7.043 26.594 1.00 84.62 508 ASN A O 1
ATOM 4010 N N . GLN A 1 509 ? -13.034 7.048 28.841 1.00 82.69 509 GLN A N 1
ATOM 4011 C CA . GLN A 1 509 ? -14.280 6.339 29.133 1.00 82.69 509 GLN A CA 1
ATOM 4012 C C . GLN A 1 509 ? -15.468 7.164 28.645 1.00 82.69 509 GLN A C 1
ATOM 4014 O O . GLN A 1 509 ? -16.243 6.672 27.842 1.00 82.69 509 GLN A O 1
ATOM 4019 N N . GLU A 1 510 ? -15.558 8.436 29.040 1.00 81.81 510 GLU A N 1
ATOM 4020 C CA . GLU A 1 510 ? -16.637 9.344 28.636 1.00 81.81 510 GLU A CA 1
ATOM 4021 C C . GLU A 1 510 ? -16.734 9.485 27.111 1.00 81.81 510 GLU A C 1
ATOM 4023 O O . GLU A 1 510 ? -17.819 9.368 26.538 1.00 81.81 510 GLU A O 1
ATOM 4028 N N . LYS A 1 511 ? -15.591 9.647 26.434 1.00 83.00 511 LYS A N 1
ATOM 4029 C CA . LYS A 1 511 ? -15.552 9.719 24.973 1.00 83.00 511 LYS A CA 1
ATOM 4030 C C . LYS A 1 511 ? -16.008 8.408 24.319 1.00 83.00 511 LYS A C 1
ATOM 4032 O O . LYS A 1 511 ? -16.822 8.458 23.403 1.00 83.00 511 LYS A O 1
ATOM 4037 N N . LEU A 1 512 ? -15.546 7.252 24.803 1.00 80.94 512 LEU A N 1
ATOM 4038 C CA . LEU A 1 512 ? -16.021 5.932 24.366 1.00 80.94 512 LEU A CA 1
ATOM 4039 C C . LEU A 1 512 ? -17.531 5.783 24.554 1.00 80.94 512 LEU A C 1
ATOM 4041 O O . LEU A 1 512 ? -18.210 5.359 23.627 1.00 80.94 512 LEU A O 1
ATOM 4045 N N . CYS A 1 513 ? -18.064 6.182 25.710 1.00 80.25 513 CYS A N 1
ATOM 4046 C CA . CYS A 1 513 ? -19.502 6.161 25.970 1.00 80.25 513 CYS A CA 1
ATOM 4047 C C . CYS A 1 513 ? -20.260 6.991 24.927 1.00 80.25 513 CYS A C 1
ATOM 4049 O O . CYS A 1 513 ? -21.263 6.532 24.397 1.00 80.25 513 CYS A O 1
ATOM 4051 N N . SER A 1 514 ? -19.754 8.179 24.575 1.00 82.69 514 SER A N 1
ATOM 4052 C CA . SER A 1 514 ? -20.360 9.024 23.535 1.00 82.69 514 SER A CA 1
ATOM 4053 C C . SER A 1 514 ? -20.189 8.520 22.099 1.00 82.69 514 SER A C 1
ATOM 4055 O O . SER A 1 514 ? -20.700 9.150 21.183 1.00 82.69 514 SER A O 1
ATOM 4057 N N . LEU A 1 515 ? -19.435 7.443 21.872 1.00 79.94 515 LEU A N 1
ATOM 4058 C CA . LEU A 1 515 ? -19.300 6.815 20.553 1.00 79.94 515 LEU A CA 1
ATOM 4059 C C . LEU A 1 515 ? -20.206 5.600 20.388 1.00 79.94 515 LEU A C 1
ATOM 4061 O O . LEU A 1 515 ? -20.435 5.175 19.262 1.00 79.94 515 LEU A O 1
ATOM 4065 N N . MET A 1 516 ? -20.687 5.040 21.494 1.00 82.94 516 MET A N 1
ATOM 4066 C CA . MET A 1 516 ? -21.370 3.755 21.525 1.00 82.94 516 MET A CA 1
ATOM 4067 C C . MET A 1 516 ? -22.814 3.971 21.971 1.00 82.94 516 MET A C 1
ATOM 4069 O O . MET A 1 516 ? -23.136 3.938 23.160 1.00 82.94 516 MET A O 1
ATOM 4073 N N . HIS A 1 517 ? -23.683 4.218 21.002 1.00 80.88 517 HIS A N 1
ATOM 4074 C CA . HIS A 1 517 ? -25.099 4.518 21.204 1.00 80.88 517 HIS A CA 1
ATOM 4075 C C . HIS A 1 517 ? -25.989 3.282 21.043 1.00 80.88 517 HIS A C 1
ATOM 4077 O O . HIS A 1 517 ? -27.170 3.325 21.379 1.00 80.88 517 HIS A O 1
ATOM 4083 N N . SER A 1 518 ? -25.439 2.192 20.508 1.00 81.81 518 SER A N 1
ATOM 4084 C CA . SER A 1 518 ? -26.171 0.971 20.187 1.00 81.81 518 SER A CA 1
ATOM 4085 C C . SER A 1 518 ? -25.445 -0.283 20.668 1.00 81.81 518 SER A C 1
ATOM 4087 O O . SER A 1 518 ? -24.221 -0.306 20.817 1.00 81.81 518 SER A O 1
ATOM 4089 N N . ALA A 1 519 ? -26.204 -1.363 20.862 1.00 76.75 519 ALA A N 1
ATOM 4090 C CA . ALA A 1 519 ? -25.638 -2.678 21.143 1.00 76.75 519 ALA A CA 1
ATOM 4091 C C . ALA A 1 519 ? -24.669 -3.140 20.038 1.00 76.75 519 ALA A C 1
ATOM 4093 O O . ALA A 1 519 ? -23.628 -3.714 20.343 1.00 76.75 519 ALA A O 1
ATOM 4094 N N . GLU A 1 520 ? -24.964 -2.841 18.769 1.00 78.88 520 GLU A N 1
ATOM 4095 C CA . GLU A 1 520 ? -24.131 -3.240 17.629 1.00 78.88 520 GLU A CA 1
ATOM 4096 C C . GLU A 1 520 ? -22.720 -2.633 17.695 1.00 78.88 520 GLU A C 1
ATOM 4098 O O . GLU A 1 520 ? -21.735 -3.332 17.461 1.00 78.88 520 GLU A O 1
ATOM 4103 N N . GLU A 1 521 ? -22.593 -1.363 18.085 1.00 83.25 521 GLU A N 1
ATOM 4104 C CA . GLU A 1 521 ? -21.293 -0.689 18.215 1.00 83.25 521 GLU A CA 1
ATOM 4105 C C . GLU A 1 521 ? -20.443 -1.298 19.338 1.00 83.25 521 GLU A C 1
ATOM 4107 O O . GLU A 1 521 ? -19.249 -1.555 19.149 1.00 83.25 521 GLU A O 1
ATOM 4112 N N . TRP A 1 522 ? -21.062 -1.619 20.479 1.00 83.56 522 TRP A N 1
ATOM 4113 C CA . TRP A 1 522 ? -20.395 -2.334 21.570 1.00 83.56 522 TRP A CA 1
ATOM 4114 C C . TRP A 1 522 ? -19.960 -3.742 21.149 1.00 83.56 522 TRP A C 1
ATOM 4116 O O . TRP A 1 522 ? -18.840 -4.170 21.446 1.00 83.56 522 TRP A O 1
ATOM 4126 N N . MET A 1 523 ? -20.815 -4.454 20.411 1.00 79.38 523 MET A N 1
ATOM 4127 C CA . MET A 1 523 ? -20.520 -5.789 19.888 1.00 79.38 523 MET A CA 1
ATOM 4128 C C . MET A 1 523 ? -19.400 -5.765 18.852 1.00 79.38 523 MET A C 1
ATOM 4130 O O . MET A 1 523 ? -18.524 -6.636 18.873 1.00 79.38 523 MET A O 1
ATOM 4134 N N . MET A 1 524 ? -19.374 -4.748 17.990 1.00 80.94 524 MET A N 1
ATOM 4135 C CA . MET A 1 524 ? -18.274 -4.495 17.068 1.00 80.94 524 MET A CA 1
ATOM 4136 C C . MET A 1 524 ? -16.980 -4.263 17.846 1.00 80.94 524 MET A C 1
ATOM 4138 O O . MET A 1 524 ? -15.993 -4.947 17.582 1.00 80.94 524 MET A O 1
ATOM 4142 N N . LEU A 1 525 ? -16.985 -3.386 18.854 1.00 81.62 525 LEU A N 1
ATOM 4143 C CA . LEU A 1 525 ? -15.794 -3.101 19.652 1.00 81.62 525 LEU A CA 1
ATOM 4144 C C . LEU A 1 525 ? -15.215 -4.361 20.315 1.00 81.62 525 LEU A C 1
ATOM 4146 O O . LEU A 1 525 ? -14.004 -4.577 20.273 1.00 81.62 525 LEU A O 1
ATOM 4150 N N . MET A 1 526 ? -16.065 -5.219 20.881 1.00 78.88 526 MET A N 1
ATOM 4151 C CA . MET A 1 526 ? -15.625 -6.488 21.471 1.00 78.88 526 MET A CA 1
ATOM 4152 C C . MET A 1 526 ? -15.077 -7.469 20.430 1.00 78.88 526 MET A C 1
ATOM 4154 O O . MET A 1 526 ? -14.092 -8.150 20.707 1.00 78.88 526 MET A O 1
ATOM 4158 N N . ALA A 1 527 ? -15.663 -7.516 19.228 1.00 73.56 527 ALA A N 1
ATOM 4159 C CA . ALA A 1 527 ? -15.146 -8.329 18.121 1.00 73.56 527 ALA A CA 1
ATOM 4160 C C . ALA A 1 527 ? -13.740 -7.889 17.706 1.00 73.56 527 ALA A C 1
ATOM 4162 O O . ALA A 1 527 ? -12.880 -8.712 17.405 1.00 73.56 527 ALA A O 1
ATOM 4163 N N . MET A 1 528 ? -13.525 -6.573 17.687 1.00 72.81 528 MET A N 1
ATOM 4164 C CA . MET A 1 528 ? -12.254 -5.969 17.311 1.00 72.81 528 MET A CA 1
ATOM 4165 C C . MET A 1 528 ? -11.183 -6.146 18.393 1.00 72.81 528 MET A C 1
ATOM 4167 O O . MET A 1 528 ? -10.002 -6.039 18.077 1.00 72.81 528 MET A O 1
ATOM 4171 N N . LEU A 1 529 ? -11.578 -6.393 19.649 1.00 77.38 529 LEU A N 1
ATOM 4172 C CA . LEU A 1 529 ? -10.694 -6.416 20.815 1.00 77.38 529 LEU A CA 1
ATOM 4173 C C . LEU A 1 529 ? -10.915 -7.652 21.710 1.00 77.38 529 LEU A C 1
ATOM 4175 O O . LEU A 1 529 ? -11.206 -7.504 22.904 1.00 77.38 529 LEU A O 1
ATOM 4179 N N . PRO A 1 530 ? -10.719 -8.879 21.194 1.00 69.44 530 PRO A N 1
ATOM 4180 C CA . PRO A 1 530 ? -11.001 -10.109 21.940 1.00 69.44 530 PRO A CA 1
ATOM 4181 C C . PRO A 1 530 ? -10.192 -10.213 23.246 1.00 69.44 530 PRO A C 1
ATOM 4183 O O . PRO A 1 530 ? -10.676 -10.727 24.254 1.00 69.44 530 PRO A O 1
ATOM 4186 N N . ASN A 1 531 ? -8.981 -9.649 23.268 1.00 74.00 531 ASN A N 1
ATOM 4187 C CA . ASN A 1 531 ? -8.103 -9.640 24.442 1.00 74.00 531 ASN A CA 1
ATOM 4188 C C . ASN A 1 531 ? -8.484 -8.591 25.505 1.00 74.00 531 ASN A C 1
ATOM 4190 O O . ASN A 1 531 ? -7.952 -8.627 26.614 1.00 74.00 531 ASN A O 1
ATOM 4194 N N . HIS A 1 532 ? -9.386 -7.659 25.180 1.00 77.81 532 HIS A N 1
ATOM 4195 C CA . HIS A 1 532 ? -9.811 -6.571 26.068 1.00 77.81 532 HIS A CA 1
ATOM 4196 C C . HIS A 1 532 ? -11.312 -6.595 26.388 1.00 77.81 532 HIS A C 1
ATOM 4198 O O . HIS A 1 532 ? -11.842 -5.634 26.946 1.00 77.81 532 HIS A O 1
ATOM 4204 N N . VAL A 1 533 ? -11.997 -7.701 26.080 1.00 72.00 533 VAL A N 1
ATOM 4205 C CA . VAL A 1 533 ? -13.423 -7.897 26.383 1.00 72.00 533 VAL A CA 1
ATOM 4206 C C . VAL A 1 533 ? -13.782 -7.549 27.838 1.00 72.00 533 VAL A C 1
ATOM 4208 O O . VAL A 1 533 ? -14.764 -6.834 28.013 1.00 72.00 533 VAL A O 1
ATOM 4211 N N . PRO A 1 534 ? -13.011 -7.925 28.888 1.00 73.50 534 PRO A N 1
ATOM 4212 C CA . PRO A 1 534 ? -13.350 -7.533 30.260 1.00 73.50 534 PRO A CA 1
ATOM 4213 C C . PRO A 1 534 ? -13.439 -6.016 30.458 1.00 73.50 534 PRO A C 1
ATOM 4215 O O . PRO A 1 534 ? -14.388 -5.529 31.063 1.00 73.50 534 PRO A O 1
ATOM 4218 N N . GLN A 1 535 ? -12.462 -5.265 29.939 1.00 80.38 535 GLN A N 1
ATOM 4219 C CA . GLN A 1 535 ? -12.416 -3.811 30.090 1.00 80.38 535 GLN A CA 1
ATOM 4220 C C . GLN A 1 535 ? -13.525 -3.138 29.283 1.00 80.38 535 GLN A C 1
ATOM 4222 O O . GLN A 1 535 ? -14.128 -2.175 29.752 1.00 80.38 535 GLN A O 1
ATOM 4227 N N . VAL A 1 536 ? -13.812 -3.655 28.084 1.00 79.62 536 VAL A N 1
ATOM 4228 C CA . VAL A 1 536 ? -14.906 -3.157 27.243 1.00 79.62 536 VAL A CA 1
ATOM 4229 C C . VAL A 1 536 ? -16.255 -3.393 27.918 1.00 79.62 536 VAL A C 1
ATOM 4231 O O . VAL A 1 536 ? -17.062 -2.472 27.967 1.00 79.62 536 VAL A O 1
ATOM 4234 N N . VAL A 1 537 ? -16.480 -4.572 28.506 1.00 73.06 537 VAL A N 1
ATOM 4235 C CA . VAL A 1 537 ? -17.705 -4.879 29.260 1.00 73.06 537 VAL A CA 1
ATOM 4236 C C . VAL A 1 537 ? -17.845 -3.969 30.481 1.00 73.06 537 VAL A C 1
ATOM 4238 O O . VAL A 1 537 ? -18.912 -3.398 30.695 1.00 73.06 537 VAL A O 1
ATOM 4241 N N . GLU A 1 538 ? -16.774 -3.769 31.254 1.00 76.44 538 GLU A N 1
ATOM 4242 C CA . GLU A 1 538 ? -16.813 -2.883 32.422 1.00 76.44 538 GLU A CA 1
ATOM 4243 C C . GLU A 1 538 ? -17.199 -1.447 32.028 1.00 76.44 538 GLU A C 1
ATOM 4245 O O . GLU A 1 538 ? -17.995 -0.789 32.704 1.00 76.44 538 GLU A O 1
ATOM 4250 N N . LEU A 1 539 ? -16.654 -0.964 30.910 1.00 78.88 539 LEU A N 1
ATOM 4251 C CA . LEU A 1 539 ? -16.968 0.354 30.369 1.00 78.88 539 LEU A CA 1
ATOM 4252 C C . LEU A 1 539 ? -18.379 0.446 29.830 1.00 78.88 539 LEU A C 1
ATOM 4254 O O . LEU A 1 539 ? -19.062 1.416 30.137 1.00 78.88 539 LEU A O 1
ATOM 4258 N N . MET A 1 540 ? -18.815 -0.560 29.079 1.00 77.62 540 MET A N 1
ATOM 4259 C CA . MET A 1 540 ? -20.167 -0.656 28.552 1.00 77.62 540 MET A CA 1
ATOM 4260 C C . MET A 1 540 ? -21.182 -0.516 29.680 1.00 77.62 540 MET A C 1
ATOM 4262 O O . MET A 1 540 ? -22.068 0.329 29.592 1.00 77.62 540 MET A O 1
ATOM 4266 N N . VAL A 1 541 ? -21.019 -1.256 30.779 1.00 70.56 541 VAL A N 1
ATOM 4267 C CA . VAL A 1 541 ? -21.957 -1.167 31.905 1.00 70.56 541 VAL A CA 1
ATOM 4268 C C . VAL A 1 541 ? -21.872 0.186 32.617 1.00 70.56 541 VAL A C 1
ATOM 4270 O O . VAL A 1 541 ? -22.905 0.760 32.952 1.00 70.56 541 VAL A O 1
ATOM 4273 N N . LYS A 1 542 ? -20.677 0.767 32.801 1.00 74.31 542 LYS A N 1
ATOM 4274 C CA . LYS A 1 542 ? -20.555 2.130 33.360 1.00 74.31 542 LYS A CA 1
ATOM 4275 C C . LYS A 1 542 ? -21.232 3.182 32.479 1.00 74.31 542 LYS A C 1
ATOM 4277 O O . LYS A 1 542 ? -21.886 4.076 33.010 1.00 74.31 542 LYS A O 1
ATOM 4282 N N . ALA A 1 543 ? -21.086 3.065 31.161 1.00 71.25 543 ALA A N 1
ATOM 4283 C CA . ALA A 1 543 ? -21.663 3.964 30.164 1.00 71.25 543 ALA A CA 1
ATOM 4284 C C . ALA A 1 543 ? -23.189 3.929 30.177 1.00 71.25 543 ALA A C 1
ATOM 4286 O O . ALA A 1 543 ? -23.858 4.955 30.102 1.00 71.25 543 ALA A O 1
ATOM 4287 N N . THR A 1 544 ? -23.726 2.720 30.287 1.00 67.88 544 THR A N 1
ATOM 4288 C CA . THR A 1 544 ? -25.146 2.426 30.110 1.00 67.88 544 THR A CA 1
ATOM 4289 C C . THR A 1 544 ? -25.847 2.188 31.442 1.00 67.88 544 THR A C 1
ATOM 4291 O O . THR A 1 544 ? -26.980 1.733 31.457 1.00 67.88 544 THR A O 1
ATOM 4294 N N . ASN A 1 545 ? -25.243 2.546 32.580 1.00 63.12 545 ASN A N 1
ATOM 4295 C CA . ASN A 1 545 ? -25.749 2.218 33.921 1.00 63.12 545 ASN A CA 1
ATOM 4296 C C . ASN A 1 545 ? -27.191 2.712 34.200 1.00 63.12 545 ASN A C 1
ATOM 4298 O O . ASN A 1 545 ? -27.814 2.306 35.175 1.00 63.12 545 ASN A O 1
ATOM 4302 N N . LYS A 1 546 ? -27.740 3.593 33.349 1.00 56.72 546 LYS A N 1
ATOM 4303 C CA . LYS A 1 546 ? -29.148 4.015 33.374 1.00 56.72 546 LYS A CA 1
ATOM 4304 C C . LYS A 1 546 ? -29.985 3.571 32.160 1.00 56.72 546 LYS A C 1
ATOM 4306 O O . LYS A 1 546 ? -31.201 3.645 32.243 1.00 56.72 546 LYS A O 1
ATOM 4311 N N . SER A 1 547 ? -29.355 3.123 31.072 1.00 65.50 547 SER A N 1
ATOM 4312 C CA . SER A 1 547 ? -29.991 2.773 29.792 1.00 65.50 547 SER A CA 1
ATOM 4313 C C . SER A 1 547 ? -29.626 1.371 29.287 1.00 65.50 547 SER A C 1
ATOM 4315 O O . SER A 1 547 ? -29.913 1.063 28.136 1.00 65.50 547 SER A O 1
ATOM 4317 N N . PHE A 1 548 ? -28.981 0.510 30.087 1.00 72.06 548 PHE A N 1
ATOM 4318 C CA . PHE A 1 548 ? -28.518 -0.805 29.622 1.00 72.06 548 PHE A CA 1
ATOM 4319 C C . PHE A 1 548 ? -29.699 -1.614 29.090 1.00 72.06 548 PHE A C 1
ATOM 4321 O O . PHE A 1 548 ? -29.652 -2.054 27.950 1.00 72.06 548 PHE A O 1
ATOM 4328 N N . ALA A 1 549 ? -30.791 -1.703 29.855 1.00 69.62 549 ALA A N 1
ATOM 4329 C CA . ALA A 1 549 ? -32.021 -2.362 29.415 1.00 69.62 549 ALA A CA 1
ATOM 4330 C C . ALA A 1 549 ? -32.726 -1.640 28.245 1.00 69.62 549 ALA A C 1
ATOM 4332 O O . ALA A 1 549 ? -33.443 -2.270 27.478 1.00 69.62 549 ALA A O 1
ATOM 4333 N N . GLU A 1 550 ? -32.517 -0.329 28.075 1.00 73.50 550 GLU A N 1
ATOM 4334 C CA . GLU A 1 550 ? -33.048 0.431 26.928 1.00 73.50 550 GLU A CA 1
ATOM 4335 C C . GLU A 1 550 ? -32.215 0.211 25.653 1.00 73.50 550 GLU A C 1
ATOM 4337 O O . GLU A 1 550 ? -32.724 0.333 24.542 1.00 73.50 550 GLU A O 1
ATOM 4342 N N . THR A 1 551 ? -30.928 -0.109 25.810 1.00 75.06 551 THR A N 1
ATOM 4343 C CA . THR A 1 551 ? -29.950 -0.238 24.717 1.00 75.06 551 THR A CA 1
ATOM 4344 C C . THR A 1 551 ? -29.771 -1.697 24.290 1.00 75.06 551 THR A C 1
ATOM 4346 O O . THR A 1 551 ? -29.524 -1.982 23.118 1.00 75.06 551 THR A O 1
ATOM 4349 N N . PHE A 1 552 ? -29.900 -2.629 25.234 1.00 80.12 552 PHE A N 1
ATOM 4350 C CA . PHE A 1 552 ? -29.749 -4.065 25.043 1.00 80.12 552 PHE A CA 1
ATOM 4351 C C . PHE A 1 552 ? -31.061 -4.765 25.382 1.00 80.12 552 PHE A C 1
ATOM 4353 O O . PHE A 1 552 ? -31.533 -4.710 26.514 1.00 80.12 552 PHE A O 1
ATOM 4360 N N . ASN A 1 553 ? -31.616 -5.476 24.404 1.00 86.94 553 ASN A N 1
ATOM 4361 C CA . ASN A 1 553 ? -32.673 -6.453 24.643 1.00 86.94 553 ASN A CA 1
ATOM 4362 C C . ASN A 1 553 ? -32.059 -7.832 24.973 1.00 86.94 553 ASN A C 1
ATOM 4364 O O . ASN A 1 553 ? -30.835 -8.007 24.962 1.00 86.94 553 ASN A O 1
ATOM 4368 N N . VAL A 1 554 ? -32.908 -8.825 25.250 1.00 89.81 554 VAL A N 1
ATOM 4369 C CA . VAL A 1 554 ? -32.481 -10.213 25.515 1.00 89.81 554 VAL A CA 1
ATOM 4370 C C . VAL A 1 554 ? -31.623 -10.785 24.388 1.00 89.81 554 VAL A C 1
ATOM 4372 O O . VAL A 1 554 ? -30.603 -11.407 24.673 1.00 89.81 554 VAL A O 1
ATOM 4375 N N . ALA A 1 555 ? -31.967 -10.532 23.123 1.00 89.75 555 ALA A N 1
ATOM 4376 C CA . ALA A 1 555 ? -31.200 -11.044 21.987 1.00 89.75 555 ALA A CA 1
ATOM 4377 C C . ALA A 1 555 ? -29.762 -10.495 21.970 1.00 89.75 555 ALA A C 1
ATOM 4379 O O . ALA A 1 555 ? -28.811 -11.263 21.821 1.00 89.75 555 ALA A O 1
ATOM 4380 N N . SER A 1 556 ? -29.586 -9.192 22.205 1.00 87.38 556 SER A N 1
ATOM 4381 C CA . SER A 1 556 ? -28.260 -8.575 22.304 1.00 87.38 556 SER A CA 1
ATOM 4382 C C . SER A 1 556 ? -27.473 -9.095 23.509 1.00 87.38 556 SER A C 1
ATOM 4384 O O . SER A 1 556 ? -26.265 -9.303 23.409 1.00 87.38 556 SER A O 1
ATOM 4386 N N . LEU A 1 557 ? -28.138 -9.338 24.647 1.00 89.50 557 LEU A N 1
ATOM 4387 C CA . LEU A 1 557 ? -27.497 -9.947 25.817 1.00 89.50 557 LEU A CA 1
ATOM 4388 C C . LEU A 1 557 ? -27.029 -11.375 25.524 1.00 89.50 557 LEU A C 1
ATOM 4390 O O . LEU A 1 557 ? -25.913 -11.735 25.888 1.00 89.50 557 LEU A O 1
ATOM 4394 N N . ILE A 1 558 ? -27.849 -12.174 24.845 1.00 91.19 558 ILE A N 1
ATOM 4395 C CA . ILE A 1 558 ? -27.488 -13.528 24.422 1.00 91.19 558 ILE A CA 1
ATOM 4396 C C . ILE A 1 558 ? -26.276 -13.491 23.494 1.00 91.19 558 ILE A C 1
ATOM 4398 O O . ILE A 1 558 ? -25.310 -14.215 23.724 1.00 91.19 558 ILE A O 1
ATOM 4402 N N . GLU A 1 559 ? -26.278 -12.622 22.483 1.00 88.75 559 GLU A N 1
ATOM 4403 C CA . GLU A 1 559 ? -25.141 -12.500 21.571 1.00 88.75 559 GLU A CA 1
ATOM 4404 C C . GLU A 1 559 ? -23.858 -12.114 22.329 1.00 88.75 559 GLU A C 1
ATOM 4406 O O . GLU A 1 559 ? -22.775 -12.644 22.065 1.00 88.75 559 GLU A O 1
ATOM 4411 N N . LEU A 1 560 ? -23.980 -11.245 23.332 1.00 85.06 560 LEU A N 1
ATOM 4412 C CA . LEU A 1 560 ? -22.877 -10.846 24.197 1.00 85.06 560 LEU A CA 1
ATOM 4413 C C . LEU A 1 560 ? -22.370 -12.018 25.057 1.00 85.06 560 LEU A C 1
ATOM 4415 O O . LEU A 1 560 ? -21.163 -12.248 25.131 1.00 85.06 560 LEU A O 1
ATOM 4419 N N . LEU A 1 561 ? -23.273 -12.823 25.625 1.00 89.31 561 LEU A N 1
ATOM 4420 C CA . LEU A 1 561 ? -22.938 -14.048 26.361 1.00 89.31 561 LEU A CA 1
ATOM 4421 C C . LEU A 1 561 ? -22.279 -15.115 25.473 1.00 89.31 561 LEU A C 1
ATOM 4423 O O . LEU A 1 561 ? -21.408 -15.837 25.955 1.00 89.31 561 LEU A O 1
ATOM 4427 N N . VAL A 1 562 ? -22.645 -15.196 24.189 1.00 87.19 562 VAL A N 1
ATOM 4428 C CA . VAL A 1 562 ? -22.025 -16.102 23.204 1.00 87.19 562 VAL A CA 1
ATOM 4429 C C . VAL A 1 562 ? -20.584 -15.697 22.900 1.00 87.19 562 VAL A C 1
ATOM 4431 O O . VAL A 1 562 ? -19.721 -16.558 22.741 1.00 87.19 562 VAL A O 1
ATOM 4434 N N . ARG A 1 563 ? -20.294 -14.393 22.819 1.00 80.88 563 ARG A N 1
ATOM 4435 C CA . ARG A 1 563 ? -18.932 -13.904 22.539 1.00 80.88 563 ARG A CA 1
ATOM 4436 C C . ARG A 1 563 ? -18.008 -13.984 23.751 1.00 80.88 563 ARG A C 1
ATOM 4438 O O . ARG A 1 563 ? -16.787 -14.049 23.594 1.00 80.88 563 ARG A O 1
ATOM 4445 N N . ILE A 1 564 ? -18.570 -13.981 24.956 1.00 81.69 564 ILE A N 1
ATOM 4446 C CA . ILE A 1 564 ? -17.820 -14.110 26.200 1.00 81.69 564 ILE A CA 1
ATOM 4447 C C . ILE A 1 564 ? -17.577 -15.594 26.508 1.00 81.69 564 ILE A C 1
ATOM 4449 O O . ILE A 1 564 ? -18.434 -16.293 27.042 1.00 81.69 564 ILE A O 1
ATOM 4453 N N . ASN A 1 565 ? -16.362 -16.070 26.228 1.00 76.50 565 ASN A N 1
ATOM 4454 C CA . ASN A 1 565 ? -16.000 -17.477 26.440 1.00 76.50 565 ASN A CA 1
ATOM 4455 C C . ASN A 1 565 ? -15.544 -17.820 27.870 1.00 76.50 565 ASN A C 1
ATOM 4457 O O . ASN A 1 565 ? -15.391 -18.998 28.179 1.00 76.50 565 ASN A O 1
ATOM 4461 N N . SER A 1 566 ? -15.297 -16.841 28.747 1.00 83.31 566 SER A N 1
ATOM 4462 C CA . SER A 1 566 ? -14.858 -17.113 30.123 1.00 83.31 566 SER A CA 1
ATOM 4463 C C . SER A 1 566 ? -16.007 -17.032 31.123 1.00 83.31 566 SER A C 1
ATOM 4465 O O . SER A 1 566 ? -16.685 -16.010 31.212 1.00 83.31 566 SER A O 1
ATOM 4467 N N . ASP A 1 567 ? -16.141 -18.052 31.970 1.00 85.94 567 ASP A N 1
ATOM 4468 C CA . ASP A 1 567 ? -17.115 -18.065 33.070 1.00 85.94 567 ASP A CA 1
ATOM 4469 C C . ASP A 1 567 ? -16.950 -16.866 34.013 1.00 85.94 567 ASP A C 1
ATOM 4471 O O . ASP A 1 567 ? -17.929 -16.230 34.396 1.00 85.94 567 ASP A O 1
ATOM 4475 N N . HIS A 1 568 ? -15.710 -16.459 34.309 1.00 81.50 568 HIS A N 1
ATOM 4476 C CA . HIS A 1 568 ? -15.453 -15.262 35.116 1.00 81.50 568 HIS A CA 1
ATOM 4477 C C . HIS A 1 568 ? -15.977 -13.977 34.473 1.00 81.50 568 HIS A C 1
ATOM 4479 O O . HIS A 1 568 ? -16.461 -13.094 35.178 1.00 81.50 568 HIS A O 1
ATOM 4485 N N . GLN A 1 569 ? -15.896 -13.863 33.148 1.00 80.00 569 GLN A N 1
ATOM 4486 C CA . GLN A 1 569 ? -16.426 -12.705 32.436 1.00 80.00 569 GLN A CA 1
ATOM 4487 C C . GLN A 1 569 ? -17.963 -12.720 32.426 1.00 80.00 569 GLN A C 1
ATOM 4489 O O . GLN A 1 569 ? -18.565 -11.664 32.605 1.00 80.00 569 GLN A O 1
ATOM 4494 N N . LYS A 1 570 ? -18.597 -13.895 32.282 1.00 88.38 570 LYS A N 1
ATOM 4495 C CA . LYS A 1 570 ? -20.062 -14.044 32.379 1.00 88.38 570 LYS A CA 1
ATOM 4496 C C . LYS A 1 570 ? -20.573 -13.645 33.763 1.00 88.38 570 LYS A C 1
ATOM 4498 O O . LYS A 1 570 ? -21.509 -12.857 33.861 1.00 88.38 570 LYS A O 1
ATOM 4503 N N . VAL A 1 571 ? -19.915 -14.125 34.822 1.00 88.25 571 VAL A N 1
ATOM 4504 C CA . VAL A 1 571 ? -20.206 -13.748 36.215 1.00 88.25 571 VAL A CA 1
ATOM 4505 C C . VAL A 1 571 ? -20.075 -12.239 36.408 1.00 88.25 571 VAL A C 1
ATOM 4507 O O . VAL A 1 571 ? -20.997 -11.614 36.922 1.00 88.25 571 VAL A O 1
ATOM 4510 N N . ALA A 1 572 ? -18.965 -11.640 35.962 1.00 81.38 572 ALA A N 1
ATOM 4511 C CA . ALA A 1 572 ? -18.736 -10.205 36.106 1.00 81.38 572 ALA A CA 1
ATOM 4512 C C . ALA A 1 572 ? -19.806 -9.378 35.380 1.00 81.38 572 ALA A C 1
ATOM 4514 O O . ALA A 1 572 ? -20.400 -8.493 35.988 1.00 81.38 572 ALA A O 1
ATOM 4515 N N . LEU A 1 573 ? -20.100 -9.700 34.116 1.00 85.50 573 LEU A N 1
ATOM 4516 C CA . LEU A 1 573 ? -21.156 -9.042 33.348 1.00 85.50 573 LEU A CA 1
ATOM 4517 C C . LEU A 1 573 ? -22.498 -9.112 34.082 1.00 85.50 573 LEU A C 1
ATOM 4519 O O . LEU A 1 573 ? -23.116 -8.078 34.322 1.00 85.50 573 LEU A O 1
ATOM 4523 N N . LEU A 1 574 ? -22.942 -10.320 34.442 1.00 90.56 574 LEU A N 1
ATOM 4524 C CA . LEU A 1 574 ? -24.259 -10.528 35.040 1.00 90.56 574 LEU A CA 1
ATOM 4525 C C . LEU A 1 574 ? -24.375 -9.901 36.424 1.00 90.56 574 LEU A C 1
ATOM 4527 O O . LEU A 1 574 ? -25.434 -9.385 36.759 1.00 90.56 574 LEU A O 1
ATOM 4531 N N . GLN A 1 575 ? -23.293 -9.871 37.201 1.00 88.00 575 GLN A N 1
ATOM 4532 C CA . GLN A 1 575 ? -23.261 -9.157 38.475 1.00 88.00 575 GLN A CA 1
ATOM 4533 C C . GLN A 1 575 ? -23.385 -7.645 38.282 1.00 88.00 575 GLN A C 1
ATOM 4535 O O . GLN A 1 575 ? -24.035 -6.970 39.074 1.00 88.00 575 GLN A O 1
ATOM 4540 N N . MET A 1 576 ? -22.780 -7.113 37.220 1.00 81.56 576 MET A N 1
ATOM 4541 C CA . MET A 1 576 ? -22.851 -5.692 36.904 1.00 81.56 576 MET A CA 1
ATOM 4542 C C . MET A 1 576 ? -24.234 -5.266 36.392 1.00 81.56 576 MET A C 1
ATOM 4544 O O . MET A 1 576 ? -24.671 -4.166 36.715 1.00 81.56 576 MET A O 1
ATOM 4548 N N . ILE A 1 577 ? -24.931 -6.115 35.627 1.00 87.12 577 ILE A N 1
ATOM 4549 C CA . ILE A 1 577 ? -26.274 -5.813 35.094 1.00 87.12 577 ILE A CA 1
ATOM 4550 C C . ILE A 1 577 ? -27.411 -6.429 35.915 1.00 87.12 577 ILE A C 1
ATOM 4552 O O . ILE A 1 577 ? -28.558 -6.405 35.473 1.00 87.12 577 ILE A O 1
ATOM 4556 N N . GLN A 1 578 ? -27.122 -6.977 37.099 1.00 91.00 578 GLN A N 1
ATOM 4557 C CA . GLN A 1 578 ? -28.092 -7.750 37.877 1.00 91.00 578 GLN A CA 1
ATOM 4558 C C . GLN A 1 578 ? -29.392 -6.970 38.123 1.00 91.00 578 GLN A C 1
ATOM 4560 O O . GLN A 1 578 ? -30.467 -7.536 37.990 1.00 91.00 578 GLN A O 1
ATOM 4565 N N . ASP A 1 579 ? -29.330 -5.662 38.382 1.00 88.56 579 ASP A N 1
ATOM 4566 C CA . ASP A 1 579 ? -30.519 -4.850 38.677 1.00 88.56 579 ASP A CA 1
ATOM 4567 C C . ASP A 1 579 ? -31.368 -4.550 37.425 1.00 88.56 579 ASP A C 1
ATOM 4569 O O . ASP A 1 579 ? -32.506 -4.097 37.532 1.00 88.56 579 ASP A O 1
ATOM 4573 N N . GLN A 1 580 ? -30.818 -4.800 36.233 1.00 88.88 580 GLN A N 1
ATOM 4574 C CA . GLN A 1 580 ? -31.453 -4.562 34.936 1.00 88.88 580 GLN A CA 1
ATOM 4575 C C . GLN A 1 580 ? -32.070 -5.833 34.340 1.00 88.88 580 GLN A C 1
ATOM 4577 O O . GLN A 1 580 ? -32.935 -5.730 33.475 1.00 88.88 580 GLN A O 1
ATOM 4582 N N . LEU A 1 581 ? -31.678 -7.026 34.808 1.00 92.69 581 LEU A N 1
ATOM 4583 C CA . LEU A 1 581 ? -32.204 -8.297 34.291 1.00 92.69 581 LEU A CA 1
ATOM 4584 C C . LEU A 1 581 ? -33.745 -8.372 34.315 1.00 92.69 581 LEU A C 1
ATOM 4586 O O . LEU A 1 581 ? -34.310 -8.773 33.296 1.00 92.69 581 LEU A O 1
ATOM 4590 N N . PRO A 1 582 ? -34.458 -7.906 35.368 1.00 93.81 582 PRO A N 1
ATOM 4591 C CA . PRO A 1 582 ? -35.925 -7.916 35.374 1.00 93.81 582 PRO A CA 1
ATOM 4592 C C . PRO A 1 582 ? -36.572 -6.991 34.335 1.00 93.81 582 PRO A C 1
ATOM 4594 O O . PRO A 1 582 ? -37.752 -7.137 34.040 1.00 93.81 582 PRO A O 1
ATOM 4597 N N . LEU A 1 583 ? -35.828 -6.014 33.808 1.00 89.94 583 LEU A N 1
ATOM 4598 C CA . LEU A 1 583 ? -36.297 -5.113 32.752 1.00 89.94 583 LEU A CA 1
ATOM 4599 C C . LEU A 1 583 ? -36.031 -5.662 31.350 1.00 89.94 583 LEU A C 1
ATOM 4601 O O . LEU A 1 583 ? -36.578 -5.126 30.397 1.00 89.94 583 LEU A O 1
ATOM 4605 N N . MET A 1 584 ? -35.178 -6.678 31.220 1.00 90.56 584 MET A N 1
ATOM 4606 C CA . MET A 1 584 ? -34.806 -7.268 29.934 1.00 90.56 584 MET A CA 1
ATOM 4607 C C . MET A 1 584 ? -35.549 -8.581 29.690 1.00 90.56 584 MET A C 1
ATOM 4609 O O . MET A 1 584 ? -35.967 -8.853 28.571 1.00 90.56 584 MET A O 1
ATOM 4613 N N . ILE A 1 585 ? -35.695 -9.402 30.730 1.00 94.94 585 ILE A N 1
ATOM 4614 C CA . ILE A 1 585 ? -36.280 -10.740 30.650 1.00 94.94 585 ILE A CA 1
ATOM 4615 C C . ILE A 1 585 ? -37.793 -10.625 30.833 1.00 94.94 585 ILE A C 1
ATOM 4617 O O . ILE A 1 585 ? -38.259 -10.346 31.937 1.00 94.94 585 ILE A O 1
ATOM 4621 N N . HIS A 1 586 ? -38.554 -10.850 29.761 1.00 94.38 586 HIS A N 1
ATOM 4622 C CA . HIS A 1 586 ? -40.000 -10.612 29.737 1.00 94.38 586 HIS A CA 1
ATOM 4623 C C . HIS A 1 586 ? -40.841 -11.888 29.664 1.00 94.38 586 HIS A C 1
ATOM 4625 O O . HIS A 1 586 ? -42.056 -11.819 29.837 1.00 94.38 586 HIS A O 1
ATOM 4631 N N . SER A 1 587 ? -40.220 -13.043 29.428 1.00 95.69 587 SER A N 1
ATOM 4632 C CA . SER A 1 587 ? -40.902 -14.333 29.309 1.00 95.69 587 SER A CA 1
ATOM 4633 C C . SER A 1 587 ? -40.112 -15.479 29.948 1.00 95.69 587 SER A C 1
ATOM 4635 O O . SER A 1 587 ? -38.904 -15.370 30.190 1.00 95.69 587 SER A O 1
ATOM 4637 N N . GLY A 1 588 ? -40.786 -16.607 30.199 1.00 94.06 588 GLY A N 1
ATOM 4638 C CA . GLY A 1 588 ? -40.121 -17.843 30.621 1.00 94.06 588 GLY A CA 1
ATOM 4639 C C . GLY A 1 588 ? -39.110 -18.356 29.586 1.00 94.06 588 GLY A C 1
ATOM 4640 O O . GLY A 1 588 ? -38.086 -18.926 29.958 1.00 94.06 588 GLY A O 1
ATOM 4641 N N . GLU A 1 589 ? -39.352 -18.102 28.298 1.00 95.31 589 GLU A N 1
ATOM 4642 C CA . GLU A 1 589 ? -38.427 -18.426 27.208 1.00 95.31 589 GLU A CA 1
ATOM 4643 C C . GLU A 1 589 ? -37.155 -17.564 27.233 1.00 95.31 589 GLU A C 1
ATOM 4645 O O . GLU A 1 589 ? -36.059 -18.112 27.125 1.00 95.31 589 GLU A O 1
ATOM 4650 N N . ASP A 1 590 ? -37.265 -16.249 27.450 1.00 96.00 590 ASP A N 1
ATOM 4651 C CA . ASP A 1 590 ? -36.092 -15.369 27.586 1.00 96.00 590 ASP A CA 1
ATOM 4652 C C . ASP A 1 590 ? -35.184 -15.832 28.733 1.00 96.00 590 ASP A C 1
ATOM 4654 O O . ASP A 1 590 ? -33.955 -15.883 28.606 1.00 96.00 590 ASP A O 1
ATOM 4658 N N . PHE A 1 591 ? -35.806 -16.189 29.863 1.00 96.75 591 PHE A N 1
ATOM 4659 C CA . PHE A 1 591 ? -35.102 -16.695 31.033 1.00 96.75 591 PHE A CA 1
ATOM 4660 C C . PHE A 1 591 ? -34.363 -17.995 30.708 1.00 96.75 591 PHE A C 1
ATOM 4662 O O . PHE A 1 591 ? -33.173 -18.116 30.997 1.00 96.75 591 PHE A O 1
ATOM 4669 N N . GLU A 1 592 ? -35.040 -18.948 30.065 1.00 95.62 592 GLU A N 1
ATOM 4670 C CA . GLU A 1 592 ? -34.445 -20.219 29.657 1.00 95.62 592 GLU A CA 1
ATOM 4671 C C . GLU A 1 592 ? -33.256 -20.027 28.714 1.00 95.62 592 GLU A C 1
ATOM 4673 O O . GLU A 1 592 ? -32.194 -20.621 28.934 1.00 95.62 592 GLU A O 1
ATOM 4678 N N . GLN A 1 593 ? -33.402 -19.172 27.699 1.00 95.38 593 GLN A N 1
ATOM 4679 C CA . GLN A 1 593 ? -32.335 -18.903 26.741 1.00 95.38 593 GLN A CA 1
ATOM 4680 C C . GLN A 1 593 ? -31.096 -18.344 27.444 1.00 95.38 593 GLN A C 1
ATOM 4682 O O . GLN A 1 593 ? -30.010 -18.899 27.279 1.00 95.38 593 GLN A O 1
ATOM 4687 N N . ILE A 1 594 ? -31.239 -17.317 28.290 1.00 95.94 594 ILE A N 1
ATOM 4688 C CA . ILE A 1 594 ? -30.108 -16.755 29.049 1.00 95.94 594 ILE A CA 1
ATOM 4689 C C . ILE A 1 594 ? -29.459 -17.822 29.929 1.00 95.94 594 ILE A C 1
ATOM 4691 O O . ILE A 1 594 ? -28.235 -17.973 29.906 1.00 95.94 594 ILE A O 1
ATOM 4695 N N . MET A 1 595 ? -30.266 -18.592 30.663 1.00 95.75 595 MET A N 1
ATOM 4696 C CA . MET A 1 595 ? -29.773 -19.645 31.549 1.00 95.75 595 MET A CA 1
ATOM 4697 C C . MET A 1 595 ? -28.991 -20.719 30.783 1.00 95.75 595 MET A C 1
ATOM 4699 O O . MET A 1 595 ? -27.958 -21.176 31.270 1.00 95.75 595 MET A O 1
ATOM 4703 N N . SER A 1 596 ? -29.405 -21.067 29.560 1.00 94.62 596 SER A N 1
ATOM 4704 C CA . SER A 1 596 ? -28.706 -22.051 28.723 1.00 94.62 596 SER A CA 1
ATOM 4705 C C . SER A 1 596 ? -27.270 -21.641 28.362 1.00 94.62 596 SER A C 1
ATOM 4707 O O . SER A 1 596 ? -26.386 -22.495 28.295 1.00 94.62 596 SER A O 1
ATOM 4709 N N . TYR A 1 597 ? -27.000 -20.338 28.211 1.00 94.00 597 TYR A N 1
ATOM 4710 C CA . TYR A 1 597 ? -25.667 -19.819 27.878 1.00 94.00 597 TYR A CA 1
ATOM 4711 C C . TYR A 1 597 ? -24.745 -19.656 29.086 1.00 94.00 597 TYR A C 1
ATOM 4713 O O . TYR A 1 597 ? -23.526 -19.518 28.920 1.00 94.00 597 TYR A O 1
ATOM 4721 N N . ILE A 1 598 ? -25.300 -19.662 30.296 1.00 94.81 598 ILE A N 1
ATOM 4722 C CA . ILE A 1 598 ? -24.540 -19.485 31.539 1.00 94.81 598 ILE A CA 1
ATOM 4723 C C . ILE A 1 598 ? -24.516 -20.733 32.415 1.00 94.81 598 ILE A C 1
ATOM 4725 O O . ILE A 1 598 ? -23.870 -20.717 33.463 1.00 94.81 598 ILE A O 1
ATOM 4729 N N . PHE A 1 599 ? -25.175 -21.808 31.992 1.00 90.94 599 PHE A N 1
ATOM 4730 C CA . PHE A 1 599 ? -25.180 -23.070 32.713 1.00 90.94 599 PHE A CA 1
ATOM 4731 C C . PHE A 1 599 ? -23.752 -23.613 32.884 1.00 90.94 599 PHE A C 1
ATOM 4733 O O . PHE A 1 599 ? -22.985 -23.719 31.929 1.00 90.94 599 PHE A O 1
ATOM 4740 N N . GLY A 1 600 ? -23.394 -23.947 34.119 1.00 86.38 600 GLY A N 1
ATOM 4741 C CA . GLY A 1 600 ? -22.065 -24.371 34.544 1.00 86.38 600 GLY A CA 1
ATOM 4742 C C . GLY A 1 600 ? -21.084 -23.236 34.862 1.00 86.38 600 GLY A C 1
ATOM 4743 O O . GLY A 1 600 ? -19.999 -23.532 35.358 1.00 86.38 600 GLY A O 1
ATOM 4744 N N . SER A 1 601 ? -21.430 -21.963 34.620 1.00 88.06 601 SER A N 1
ATOM 4745 C CA . SER A 1 601 ? -20.493 -20.831 34.782 1.00 88.06 601 SER A CA 1
ATOM 4746 C C . SER A 1 601 ? -20.420 -20.262 36.206 1.00 88.06 601 SER A C 1
ATOM 4748 O O . SER A 1 601 ? -19.536 -19.461 36.512 1.00 88.06 601 SER A O 1
ATOM 4750 N N . GLY A 1 602 ? -21.353 -20.632 37.087 1.00 89.75 602 GLY A N 1
ATOM 4751 C CA . GLY A 1 602 ? -21.522 -20.037 38.414 1.00 89.75 602 GLY A CA 1
ATOM 4752 C C . GLY A 1 602 ? -22.331 -18.733 38.411 1.00 89.75 602 GLY A C 1
ATOM 4753 O O . GLY A 1 602 ? -22.646 -18.210 39.482 1.00 89.75 602 GLY A O 1
ATOM 4754 N N . ALA A 1 603 ? -22.690 -18.200 37.238 1.00 93.31 603 ALA A N 1
ATOM 4755 C CA . ALA A 1 603 ? -23.502 -16.992 37.114 1.00 93.31 603 ALA A CA 1
ATOM 4756 C C . ALA A 1 603 ? -25.014 -17.246 37.289 1.00 93.31 603 ALA A C 1
ATOM 4758 O O . ALA A 1 603 ? -25.778 -16.299 37.476 1.00 93.31 603 ALA A O 1
ATOM 4759 N N . GLU A 1 604 ? -25.455 -18.506 37.291 1.00 94.75 604 GLU A N 1
ATOM 4760 C CA . GLU A 1 604 ? -26.860 -18.910 37.439 1.00 94.75 604 GLU A CA 1
ATOM 4761 C C . GLU A 1 604 ? -27.474 -18.353 38.721 1.00 94.75 604 GLU A C 1
ATOM 4763 O O . GLU A 1 604 ? -28.596 -17.847 38.715 1.00 94.75 604 GLU A O 1
ATOM 4768 N N . ARG A 1 605 ? -26.711 -18.380 39.822 1.00 93.94 605 ARG A N 1
ATOM 4769 C CA . ARG A 1 605 ? -27.178 -17.876 41.116 1.00 93.94 605 ARG A CA 1
ATOM 4770 C C . ARG A 1 605 ? -27.418 -16.367 41.092 1.00 93.94 605 ARG A C 1
ATOM 4772 O O . ARG A 1 605 ? -28.322 -15.897 41.772 1.00 93.94 605 ARG A O 1
ATOM 4779 N N . ILE A 1 606 ? -26.635 -15.617 40.316 1.00 95.12 606 ILE A N 1
ATOM 4780 C CA . ILE A 1 606 ? -26.782 -14.160 40.184 1.00 95.12 606 ILE A CA 1
ATOM 4781 C C . ILE A 1 606 ? -28.079 -13.844 39.444 1.00 95.12 606 ILE A C 1
ATOM 4783 O O . ILE A 1 606 ? -28.878 -13.040 39.923 1.00 95.12 606 ILE A O 1
ATOM 4787 N N . VAL A 1 607 ? -28.311 -14.520 38.314 1.00 96.56 607 VAL A N 1
ATOM 4788 C CA . VAL A 1 607 ? -29.543 -14.354 37.535 1.00 96.56 607 VAL A CA 1
ATOM 4789 C C . VAL A 1 607 ? -30.752 -14.768 38.364 1.00 96.56 607 VAL A C 1
ATOM 4791 O O . VAL A 1 607 ? -31.722 -14.019 38.421 1.00 96.56 607 VAL A O 1
ATOM 4794 N N . PHE A 1 608 ? -30.683 -15.898 39.074 1.00 96.06 608 PHE A N 1
ATOM 4795 C CA . PHE A 1 608 ? -31.758 -16.325 39.964 1.00 96.06 608 PHE A CA 1
ATOM 4796 C C . PHE A 1 608 ? -32.051 -15.294 41.057 1.00 96.06 608 PHE A C 1
ATOM 4798 O O . PHE A 1 608 ? -33.197 -14.883 41.197 1.00 96.06 608 PHE A O 1
ATOM 4805 N N . GLU A 1 609 ? -31.049 -14.843 41.818 1.00 96.06 609 GLU A N 1
ATOM 4806 C CA . GLU A 1 609 ? -31.268 -13.892 42.918 1.00 96.06 609 GLU A CA 1
ATOM 4807 C C . GLU A 1 609 ? -31.830 -12.554 42.441 1.00 96.06 609 GLU A C 1
ATOM 4809 O O . GLU A 1 609 ? -32.722 -12.001 43.086 1.00 96.06 609 GLU A O 1
ATOM 4814 N N . SER A 1 610 ? -31.355 -12.066 41.295 1.00 95.75 610 SER A N 1
ATOM 4815 C CA . SER A 1 610 ? -31.901 -10.871 40.655 1.00 95.75 610 SER A CA 1
ATOM 4816 C C . SER A 1 610 ? -33.358 -11.074 40.221 1.00 95.75 610 SER A C 1
ATOM 4818 O O . SER A 1 610 ? -34.231 -10.251 40.510 1.00 95.75 610 SER A O 1
ATOM 4820 N N . MET A 1 611 ? -33.647 -12.204 39.574 1.00 96.50 611 MET A N 1
ATOM 4821 C CA . MET A 1 611 ? -34.945 -12.459 38.959 1.00 96.50 611 MET A CA 1
ATOM 4822 C C . MET A 1 611 ? -35.983 -13.027 39.924 1.00 96.50 611 MET A C 1
ATOM 4824 O O . MET A 1 611 ? -37.162 -13.002 39.592 1.00 96.50 611 MET A O 1
ATOM 4828 N N . ARG A 1 612 ? -35.620 -13.519 41.116 1.00 94.62 612 ARG A N 1
ATOM 4829 C CA . ARG A 1 612 ? -36.501 -14.351 41.966 1.00 94.62 612 ARG A CA 1
ATOM 4830 C C . ARG A 1 612 ? -37.877 -13.747 42.263 1.00 94.62 612 ARG A C 1
ATOM 4832 O O . ARG A 1 612 ? -38.858 -14.475 42.364 1.00 94.62 612 ARG A O 1
ATOM 4839 N N . LEU A 1 613 ? -37.966 -12.419 42.400 1.00 92.44 613 LEU A N 1
ATOM 4840 C CA . LEU A 1 613 ? -39.234 -11.716 42.649 1.00 92.44 613 LEU A CA 1
ATOM 4841 C C . LEU A 1 613 ? -40.042 -11.466 41.369 1.00 92.44 613 LEU A C 1
ATOM 4843 O O . LEU A 1 613 ? -41.248 -11.242 41.446 1.00 92.44 613 LEU A O 1
ATOM 4847 N N . HIS A 1 614 ? -39.377 -11.493 40.216 1.00 94.12 614 HIS A N 1
ATOM 4848 C CA . HIS A 1 614 ? -39.957 -11.286 38.896 1.00 94.12 614 HIS A CA 1
ATOM 4849 C C . HIS A 1 614 ? -40.356 -12.603 38.216 1.00 94.12 614 HIS A C 1
ATOM 4851 O O . HIS A 1 614 ? -41.358 -12.629 37.515 1.00 94.12 614 HIS A O 1
ATOM 4857 N N . LEU A 1 615 ? -39.653 -13.711 38.484 1.00 94.94 615 LEU A N 1
ATOM 4858 C CA . LEU A 1 615 ? -39.947 -15.038 37.925 1.00 94.94 615 LEU A CA 1
ATOM 4859 C C . LEU A 1 615 ? -41.424 -15.460 38.040 1.00 94.94 615 LEU A C 1
ATOM 4861 O O . LEU A 1 615 ? -41.954 -15.960 37.053 1.00 94.94 615 LEU A O 1
ATOM 4865 N N . PRO A 1 616 ? -42.139 -15.233 39.163 1.00 92.44 616 PRO A N 1
ATOM 4866 C CA . PRO A 1 616 ? -43.560 -15.572 39.243 1.00 92.44 616 PRO A CA 1
ATOM 4867 C C . PRO A 1 616 ? -44.438 -14.795 38.253 1.00 92.44 616 PRO A C 1
ATOM 4869 O O . PRO A 1 616 ? -45.503 -15.273 37.886 1.00 92.44 616 PRO A O 1
ATOM 4872 N N . LEU A 1 617 ? -44.019 -13.593 37.842 1.00 92.06 617 LEU A N 1
ATOM 4873 C CA . LEU A 1 617 ? -44.753 -12.748 36.894 1.00 92.06 617 LEU A CA 1
ATOM 4874 C C . LEU A 1 617 ? -44.577 -13.208 35.444 1.00 92.06 617 LEU A C 1
ATOM 4876 O O . LEU A 1 617 ? -45.416 -12.876 34.613 1.00 92.06 617 LEU A O 1
ATOM 4880 N N . LEU A 1 618 ? -43.517 -13.971 35.167 1.00 93.94 618 LEU A N 1
ATOM 4881 C CA . LEU A 1 618 ? -43.227 -14.547 33.854 1.00 93.94 618 LEU A CA 1
ATOM 4882 C C . LEU A 1 618 ? -44.042 -15.817 33.569 1.00 93.94 618 LEU A C 1
ATOM 4884 O O . LEU A 1 618 ? -43.949 -16.360 32.475 1.00 93.94 618 LEU A O 1
ATOM 4888 N N . ILE A 1 619 ? -44.791 -16.323 34.557 1.00 90.62 619 ILE A N 1
ATOM 4889 C CA . ILE A 1 619 ? -45.584 -17.547 34.432 1.00 90.62 619 ILE A CA 1
ATOM 4890 C C . ILE A 1 619 ? -46.991 -17.187 33.966 1.00 90.62 619 ILE A C 1
ATOM 4892 O O . ILE A 1 619 ? -47.830 -16.744 34.757 1.00 90.62 619 ILE A O 1
ATOM 4896 N N . HIS A 1 620 ? -47.265 -17.421 32.687 1.00 87.50 620 HIS A N 1
ATOM 4897 C CA . HIS A 1 620 ? -48.600 -17.302 32.111 1.00 87.50 620 HIS A CA 1
ATOM 4898 C C . HIS A 1 620 ? -49.234 -18.672 31.877 1.00 87.50 620 HIS A C 1
ATOM 4900 O O . HIS A 1 620 ? -50.453 -18.811 32.008 1.00 87.50 620 HIS A O 1
ATOM 4906 N N . ASP A 1 621 ? -48.419 -19.693 31.604 1.00 86.25 621 ASP A N 1
ATOM 4907 C CA . ASP A 1 621 ? -48.876 -21.067 31.450 1.00 86.25 621 ASP A CA 1
ATOM 4908 C C . ASP A 1 621 ? -47.930 -22.135 32.051 1.00 86.25 621 ASP A C 1
ATOM 4910 O O . ASP A 1 621 ? -46.951 -21.844 32.740 1.00 86.25 621 ASP A O 1
ATOM 4914 N N . SER A 1 622 ? -48.273 -23.412 31.841 1.00 84.12 622 SER A N 1
ATOM 4915 C CA . SER A 1 622 ? -47.532 -24.564 32.362 1.00 84.12 622 SER A CA 1
ATOM 4916 C C . SER A 1 622 ? -46.162 -24.713 31.700 1.00 84.12 622 SER A C 1
ATOM 4918 O O . SER A 1 622 ? -45.254 -25.289 32.297 1.00 84.12 622 SER A O 1
ATOM 4920 N N . GLY A 1 623 ? -46.027 -24.219 30.466 1.00 86.81 623 GLY A N 1
ATOM 4921 C CA . GLY A 1 623 ? -44.782 -24.176 29.717 1.00 86.81 623 GLY A CA 1
ATOM 4922 C C . GLY A 1 623 ? -43.810 -23.167 30.316 1.00 86.81 623 GLY A C 1
ATOM 4923 O O . GLY A 1 623 ? -42.652 -23.517 30.519 1.00 86.81 623 GLY A O 1
ATOM 4924 N N . ASP A 1 624 ? -44.270 -21.973 30.691 1.00 90.56 624 ASP A N 1
ATOM 4925 C CA . ASP A 1 624 ? -43.423 -20.985 31.378 1.00 90.56 624 ASP A CA 1
ATOM 4926 C C . ASP A 1 624 ? -42.894 -21.518 32.712 1.00 90.56 624 ASP A C 1
ATOM 4928 O O . ASP A 1 624 ? -41.695 -21.434 32.995 1.00 90.56 624 ASP A O 1
ATOM 4932 N N . LEU A 1 625 ? -43.779 -22.126 33.517 1.00 88.06 625 LEU A N 1
ATOM 4933 C CA . LEU A 1 625 ? -43.391 -22.760 34.778 1.00 88.06 625 LEU A CA 1
ATOM 4934 C C . LEU A 1 625 ? -42.331 -23.842 34.538 1.00 88.06 625 LEU A C 1
ATOM 4936 O O . LEU A 1 625 ? -41.328 -23.891 35.249 1.00 88.06 625 LEU A O 1
ATOM 4940 N N . TYR A 1 626 ? -42.533 -24.684 33.522 1.00 88.12 626 TYR A N 1
ATOM 4941 C CA . TYR A 1 626 ? -41.572 -25.715 33.153 1.00 88.12 626 TYR A CA 1
ATOM 4942 C C . TYR A 1 626 ? -40.212 -25.126 32.769 1.00 88.12 626 TYR A C 1
ATOM 4944 O O . TYR A 1 626 ? -39.202 -25.535 33.345 1.00 88.12 626 TYR A O 1
ATOM 4952 N N . ARG A 1 627 ? -40.183 -24.162 31.841 1.00 91.38 627 ARG A N 1
ATOM 4953 C CA . ARG A 1 627 ? -38.952 -23.521 31.359 1.00 91.38 627 ARG A CA 1
ATOM 4954 C C . ARG A 1 627 ? -38.158 -22.934 32.523 1.00 91.38 627 ARG A C 1
ATOM 4956 O O . ARG A 1 627 ? -36.995 -23.282 32.707 1.00 91.38 627 ARG A O 1
ATOM 4963 N N . ILE A 1 628 ? -38.813 -22.158 33.391 1.00 93.62 628 ILE A N 1
ATOM 4964 C CA . ILE A 1 628 ? -38.177 -21.571 34.579 1.00 93.62 628 ILE A CA 1
ATOM 4965 C C . ILE A 1 628 ? -37.630 -22.666 35.504 1.00 93.62 628 ILE A C 1
ATOM 4967 O O . ILE A 1 628 ? -36.446 -22.656 35.843 1.00 93.62 628 ILE A O 1
ATOM 4971 N N . CYS A 1 629 ? -38.451 -23.645 35.893 1.00 89.88 629 CYS A N 1
ATOM 4972 C CA . CYS A 1 629 ? -38.038 -24.699 36.822 1.00 89.88 629 CYS A CA 1
ATOM 4973 C C . CYS A 1 629 ? -36.903 -25.580 36.276 1.00 89.88 629 CYS A C 1
ATOM 4975 O O . CYS A 1 629 ? -36.046 -26.017 37.048 1.00 89.88 629 CYS A O 1
ATOM 4977 N N . CYS A 1 630 ? -36.871 -25.839 34.968 1.00 88.69 630 CYS A N 1
ATOM 4978 C CA . CYS A 1 630 ? -35.813 -26.618 34.325 1.00 88.69 630 CYS A CA 1
ATOM 4979 C C . CYS A 1 630 ? -34.491 -25.868 34.194 1.00 88.69 630 CYS A C 1
ATOM 4981 O O . CYS A 1 630 ? -33.430 -26.495 34.275 1.00 88.69 630 CYS A O 1
ATOM 4983 N N . SER A 1 631 ? -34.546 -24.548 34.040 1.00 92.25 631 SER A N 1
ATOM 4984 C CA . SER A 1 631 ? -33.360 -23.699 33.970 1.00 92.25 631 SER A CA 1
ATOM 4985 C C . SER A 1 631 ? -32.696 -23.469 35.331 1.00 92.25 631 SER A C 1
ATOM 4987 O O . SER A 1 631 ? -31.497 -23.211 35.386 1.00 92.25 631 SER A O 1
ATOM 4989 N N . LEU A 1 632 ? -33.434 -23.592 36.438 1.00 91.69 632 LEU A N 1
ATOM 4990 C CA . LEU A 1 632 ? -32.899 -23.407 37.791 1.00 91.69 632 LEU A CA 1
ATOM 4991 C C . LEU A 1 632 ? -32.115 -24.623 38.294 1.00 91.69 632 LEU A C 1
ATOM 4993 O O . LEU A 1 632 ? -32.457 -25.774 38.013 1.00 91.69 632 LEU A O 1
ATOM 4997 N N . THR A 1 633 ? -31.095 -24.403 39.129 1.00 90.38 633 THR A N 1
ATOM 4998 C CA . THR A 1 633 ? -30.479 -25.510 39.880 1.00 90.38 633 THR A CA 1
ATOM 4999 C C . THR A 1 633 ? -31.531 -26.179 40.780 1.00 90.38 633 THR A C 1
ATOM 5001 O O . THR A 1 633 ? -32.514 -25.532 41.147 1.00 90.38 633 THR A O 1
ATOM 5004 N N . PRO A 1 634 ? -31.382 -27.462 41.160 1.00 89.44 634 PRO A N 1
ATOM 5005 C CA . PRO A 1 634 ? -32.363 -28.125 42.024 1.00 89.44 634 PRO A CA 1
ATOM 5006 C C . PRO A 1 634 ? -32.680 -27.350 43.312 1.00 89.44 634 PRO A C 1
ATOM 5008 O O . PRO A 1 634 ? -33.843 -27.208 43.676 1.00 89.44 634 PRO A O 1
ATOM 5011 N N . ASN A 1 635 ? -31.654 -26.772 43.942 1.00 91.25 635 ASN A N 1
ATOM 5012 C CA . ASN A 1 635 ? -31.795 -25.974 45.156 1.00 91.25 635 ASN A CA 1
ATOM 5013 C C . ASN A 1 635 ? -32.496 -24.627 44.899 1.00 91.25 635 ASN A C 1
ATOM 5015 O O . ASN A 1 635 ? -33.352 -24.218 45.679 1.00 91.25 635 ASN A O 1
ATOM 5019 N N . ASP A 1 636 ? -32.169 -23.941 43.801 1.00 92.44 636 ASP A N 1
ATOM 5020 C CA . ASP A 1 636 ? -32.838 -22.683 43.440 1.00 92.44 636 ASP A CA 1
ATOM 5021 C C . ASP A 1 636 ? -34.301 -22.915 43.052 1.00 92.44 636 ASP A C 1
ATOM 5023 O O . ASP A 1 636 ? -35.161 -22.110 43.392 1.00 92.44 636 ASP A O 1
ATOM 5027 N N . CYS A 1 637 ? -34.599 -24.043 42.402 1.00 91.75 637 CYS A N 1
ATOM 5028 C CA . CYS A 1 637 ? -35.959 -24.458 42.074 1.00 91.75 637 CYS A CA 1
ATOM 5029 C C . CYS A 1 637 ? -36.788 -24.725 43.339 1.00 91.75 637 CYS A C 1
ATOM 5031 O O . CYS A 1 637 ? -37.931 -24.281 43.429 1.00 91.75 637 CYS A O 1
ATOM 5033 N N . GLU A 1 638 ? -36.206 -25.379 44.349 1.00 90.75 638 GLU A N 1
ATOM 5034 C CA . GLU A 1 638 ? -36.861 -25.567 45.645 1.00 90.75 638 GLU A CA 1
ATOM 5035 C C . GLU A 1 638 ? -37.173 -24.226 46.323 1.00 90.75 638 GLU A C 1
ATOM 503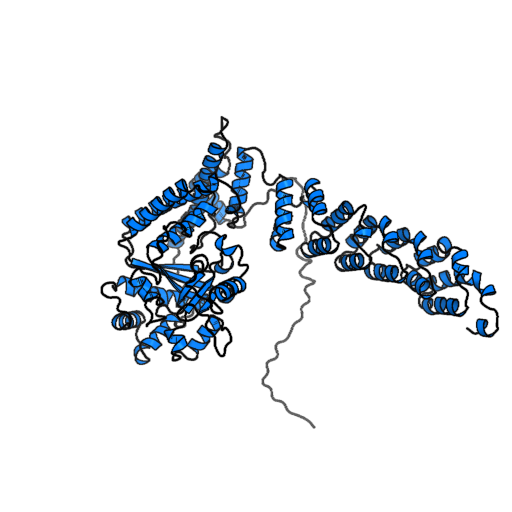7 O O . GLU A 1 638 ? -38.305 -24.000 46.755 1.00 90.75 638 GLU A O 1
ATOM 5042 N N . ILE A 1 639 ? -36.198 -23.311 46.362 1.00 92.38 639 ILE A N 1
ATOM 5043 C CA . ILE A 1 639 ? -36.381 -21.955 46.904 1.00 92.38 639 ILE A CA 1
ATOM 5044 C C . ILE A 1 639 ? -37.466 -21.211 46.122 1.00 92.38 639 ILE A C 1
ATOM 5046 O O . ILE A 1 639 ? -38.351 -20.610 46.723 1.00 92.38 639 ILE A O 1
ATOM 5050 N N . PHE A 1 640 ? -37.438 -21.274 44.792 1.00 93.12 640 PHE A N 1
ATOM 5051 C CA . PHE A 1 640 ? -38.422 -20.630 43.930 1.00 93.12 640 PHE A CA 1
ATOM 5052 C C . PHE A 1 640 ? -39.847 -21.123 44.214 1.00 93.12 640 PHE A C 1
ATOM 5054 O O . PHE A 1 640 ? -40.752 -20.316 44.442 1.00 93.12 640 PHE A O 1
ATOM 5061 N N . CYS A 1 641 ? -40.037 -22.443 44.261 1.00 89.25 641 CYS A N 1
ATOM 5062 C CA . CYS A 1 641 ? -41.340 -23.049 44.521 1.00 89.25 641 CYS A CA 1
ATOM 5063 C C . CYS A 1 641 ? -41.855 -22.710 45.923 1.00 89.25 641 CYS A C 1
ATOM 5065 O O . CYS A 1 641 ? -43.035 -22.417 46.086 1.00 89.25 641 CYS A O 1
ATOM 5067 N N . ARG A 1 642 ? -40.981 -22.735 46.934 1.00 88.69 642 ARG A N 1
ATOM 5068 C CA . ARG A 1 642 ? -41.362 -22.506 48.332 1.00 88.69 642 ARG A CA 1
ATOM 5069 C C . ARG A 1 642 ? -41.588 -21.028 48.659 1.00 88.69 642 ARG A C 1
ATOM 5071 O O . ARG A 1 642 ? -42.545 -20.703 49.356 1.00 88.69 642 ARG A O 1
ATOM 5078 N N . ASP A 1 643 ? -40.704 -20.153 48.183 1.00 88.75 643 ASP A N 1
ATOM 5079 C CA . ASP A 1 643 ? -40.574 -18.783 48.690 1.00 88.75 643 ASP A CA 1
ATOM 5080 C C . ASP A 1 643 ? -41.039 -17.714 47.685 1.00 88.75 643 ASP A C 1
ATOM 5082 O O . ASP A 1 643 ? -41.346 -16.589 48.089 1.00 88.75 643 ASP A O 1
ATOM 5086 N N . CYS A 1 644 ? -41.086 -18.019 46.382 1.00 88.00 644 CYS A N 1
ATOM 5087 C CA . CYS A 1 644 ? -41.370 -17.019 45.344 1.00 88.00 644 CYS A CA 1
ATOM 5088 C C . CYS A 1 644 ? -42.773 -17.148 44.742 1.00 88.00 644 CYS A C 1
ATOM 5090 O O . CYS A 1 644 ? -43.413 -16.128 44.465 1.00 88.00 644 CYS A O 1
ATOM 5092 N N . ILE A 1 645 ? -43.279 -18.369 44.551 1.00 86.06 645 ILE A N 1
ATOM 5093 C CA . ILE A 1 645 ? -44.622 -18.574 43.999 1.00 86.06 645 ILE A CA 1
ATOM 5094 C C . ILE A 1 645 ? -45.681 -18.221 45.050 1.00 86.06 645 ILE A C 1
ATOM 5096 O O . ILE A 1 645 ? -45.824 -18.866 46.086 1.00 86.06 645 ILE A O 1
ATOM 5100 N N . LYS A 1 646 ? -46.449 -17.161 44.774 1.00 79.56 646 LYS A N 1
ATOM 5101 C CA . LYS A 1 646 ? -47.547 -16.720 45.643 1.00 79.56 646 LYS A CA 1
ATOM 5102 C C . LYS A 1 646 ? -48.789 -17.594 45.437 1.00 79.56 646 LYS A C 1
ATOM 5104 O O . LYS A 1 646 ? -49.053 -17.991 44.302 1.00 79.56 646 LYS A O 1
ATOM 5109 N N . PRO A 1 647 ? -49.639 -17.767 46.469 1.00 74.69 647 PRO A N 1
ATOM 5110 C CA . PRO A 1 647 ? -50.903 -18.497 46.345 1.00 74.69 647 PRO A CA 1
ATOM 5111 C C . PRO A 1 647 ? -51.789 -18.020 45.185 1.00 74.69 647 PRO A C 1
ATOM 5113 O O . PRO A 1 647 ? -52.402 -18.841 44.520 1.00 74.69 647 PRO A O 1
ATOM 5116 N N . GLY A 1 648 ? -51.802 -16.716 44.881 1.00 70.94 648 GLY A N 1
ATOM 5117 C CA . GLY A 1 648 ? -52.583 -16.166 43.764 1.00 70.94 648 GLY A CA 1
ATOM 5118 C C . GLY A 1 648 ? -52.106 -16.599 42.371 1.00 70.94 648 GLY A C 1
ATOM 5119 O O . GLY A 1 648 ? -52.910 -16.650 41.452 1.00 70.94 648 GLY A O 1
ATOM 5120 N N . LEU A 1 649 ? -50.827 -16.961 42.201 1.00 73.19 649 LEU A N 1
ATOM 5121 C CA . LEU A 1 649 ? -50.354 -17.555 40.945 1.00 73.19 649 LEU A CA 1
ATOM 5122 C C . LEU A 1 649 ? -50.866 -18.993 40.808 1.00 73.19 649 LEU A C 1
ATOM 5124 O O . LEU A 1 649 ? -51.195 -19.434 39.721 1.00 73.19 649 LEU A O 1
ATOM 5128 N N . LEU A 1 650 ? -51.016 -19.712 41.919 1.00 75.94 650 LEU A N 1
ATOM 5129 C CA . LEU A 1 650 ? -51.613 -21.045 41.903 1.00 75.94 650 LEU A CA 1
ATOM 5130 C C . LEU A 1 650 ? -53.114 -21.008 41.570 1.00 75.94 650 LEU A C 1
ATOM 5132 O O . LEU A 1 650 ? -53.668 -22.009 41.129 1.00 75.94 650 LEU A O 1
ATOM 5136 N N . GLU A 1 651 ? -53.779 -19.860 41.724 1.00 75.56 651 GLU A N 1
ATOM 5137 C CA . GLU A 1 651 ? -55.174 -19.673 41.303 1.00 75.56 651 GLU A CA 1
ATOM 5138 C C . GLU A 1 651 ? -55.333 -19.539 39.781 1.00 75.56 651 GLU A C 1
ATOM 5140 O O . GLU A 1 651 ? -56.434 -19.753 39.272 1.00 75.56 651 GLU A O 1
ATOM 5145 N N . THR A 1 652 ? -54.259 -19.237 39.037 1.00 75.69 652 THR A N 1
ATOM 5146 C CA . THR A 1 652 ? -54.296 -19.244 37.561 1.00 75.69 652 THR A CA 1
ATOM 5147 C C . THR A 1 652 ? -54.316 -20.668 36.999 1.00 75.69 652 THR A C 1
ATOM 5149 O O . THR A 1 652 ? -54.735 -20.891 35.860 1.00 75.69 652 THR A O 1
ATOM 5152 N N . ILE A 1 653 ? -53.967 -21.653 37.832 1.00 78.69 653 ILE A N 1
ATOM 5153 C CA . ILE A 1 653 ? -54.094 -23.078 37.545 1.00 78.69 653 ILE A CA 1
ATOM 5154 C C . ILE A 1 653 ? -55.569 -23.449 37.625 1.00 78.69 653 ILE A C 1
ATOM 5156 O O . ILE A 1 653 ? -56.120 -23.704 38.693 1.00 78.69 653 ILE A O 1
ATOM 5160 N N . THR A 1 654 ? -56.231 -23.451 36.475 1.00 78.62 654 THR A N 1
ATOM 5161 C CA . THR A 1 654 ? -57.684 -23.667 36.399 1.00 78.62 654 THR A CA 1
ATOM 5162 C C . THR A 1 654 ? -58.070 -25.022 35.815 1.00 78.62 654 THR A C 1
ATOM 5164 O O . THR A 1 654 ? -59.234 -25.413 35.926 1.00 78.62 654 THR A O 1
ATOM 5167 N N . THR A 1 655 ? -57.121 -25.754 35.220 1.00 82.38 655 THR A N 1
ATOM 5168 C CA . THR A 1 655 ? -57.378 -27.033 34.545 1.00 82.38 655 THR A CA 1
ATOM 5169 C C . THR A 1 655 ? -56.420 -28.124 35.009 1.00 82.38 655 THR A C 1
ATOM 5171 O O . THR A 1 655 ? -55.243 -27.867 35.269 1.00 82.38 655 THR A O 1
ATOM 5174 N N . ILE A 1 656 ? -56.924 -29.358 35.076 1.00 82.06 656 ILE A N 1
ATOM 5175 C CA . ILE A 1 656 ? -56.112 -30.539 35.380 1.00 82.06 656 ILE A CA 1
ATOM 5176 C C . ILE A 1 656 ? -55.038 -30.787 34.306 1.00 82.06 656 ILE A C 1
ATOM 5178 O O . ILE A 1 656 ? -53.926 -31.188 34.625 1.00 82.06 656 ILE A O 1
ATOM 5182 N N . GLN A 1 657 ? -55.311 -30.432 33.043 1.00 81.50 657 GLN A N 1
ATOM 5183 C CA . GLN A 1 657 ? -54.348 -30.564 31.947 1.00 81.50 657 GLN A CA 1
ATOM 5184 C C . GLN A 1 657 ? -53.105 -29.689 32.154 1.00 81.50 657 GLN A C 1
ATOM 5186 O O . GLN A 1 657 ? -51.993 -30.128 31.879 1.00 81.50 657 GLN A O 1
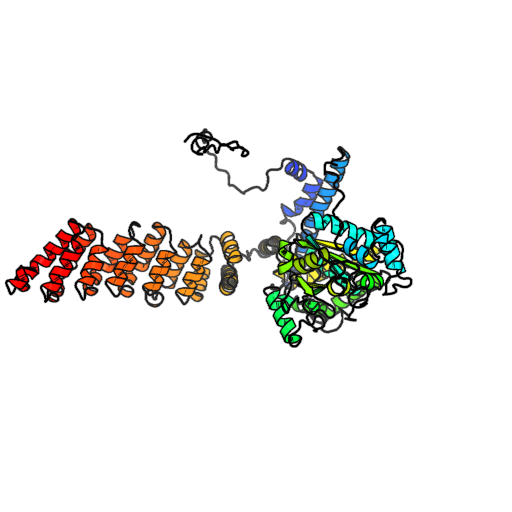ATOM 5191 N N . TRP A 1 658 ? -53.277 -28.462 32.655 1.00 81.25 658 TRP A N 1
ATOM 5192 C CA . TRP A 1 658 ? -52.161 -27.573 32.992 1.00 81.25 658 TRP A CA 1
ATOM 5193 C C . TRP A 1 658 ? -51.262 -28.205 34.058 1.00 81.25 658 TRP A C 1
ATOM 5195 O O . TRP A 1 658 ? -50.045 -28.246 33.903 1.00 81.25 658 TRP A O 1
ATOM 5205 N N . PHE A 1 659 ? -51.877 -28.778 35.097 1.00 79.12 659 PHE A N 1
ATOM 5206 C CA . PHE A 1 659 ? -51.193 -29.494 36.173 1.00 79.12 659 PHE A CA 1
ATOM 5207 C C . PHE A 1 659 ? -50.440 -30.734 35.663 1.00 79.12 659 PHE A C 1
ATOM 5209 O O . PHE A 1 659 ? -49.252 -30.891 35.949 1.00 79.12 659 PHE A O 1
ATOM 5216 N N . ALA A 1 660 ? -51.096 -31.580 34.863 1.00 79.69 660 ALA A N 1
ATOM 5217 C CA . ALA A 1 660 ? -50.490 -32.781 34.290 1.00 79.69 660 ALA A CA 1
ATOM 5218 C C . ALA A 1 660 ? -49.332 -32.441 33.337 1.00 79.69 660 ALA A C 1
ATOM 5220 O O . ALA A 1 660 ? -48.274 -33.073 33.384 1.00 79.69 660 ALA A O 1
ATOM 5221 N N . ASN A 1 661 ? -49.479 -31.391 32.524 1.00 80.12 661 ASN A N 1
ATOM 5222 C CA . ASN A 1 661 ? -48.404 -30.889 31.670 1.00 80.12 661 ASN A CA 1
ATOM 5223 C C . ASN A 1 661 ? -47.213 -30.401 32.509 1.00 80.12 661 ASN A C 1
ATOM 5225 O O . ASN A 1 661 ? -46.080 -30.780 32.232 1.00 80.12 661 ASN A O 1
ATOM 5229 N N . SER A 1 662 ? -47.445 -29.630 33.575 1.00 75.56 662 SER A N 1
ATOM 5230 C CA . SER A 1 662 ? -46.365 -29.167 34.457 1.00 75.56 662 SER A CA 1
ATOM 5231 C C . SER A 1 662 ? -45.605 -30.316 35.128 1.00 75.56 662 SER A C 1
ATOM 5233 O O . SER A 1 662 ? -44.378 -30.271 35.189 1.00 75.56 662 SER A O 1
ATOM 5235 N N . LEU A 1 663 ? -46.296 -31.358 35.607 1.00 76.81 663 LEU A N 1
ATOM 5236 C CA . LEU A 1 663 ? -45.642 -32.506 36.246 1.00 76.81 663 LEU A CA 1
ATOM 5237 C C . LEU A 1 663 ? -44.918 -33.415 35.251 1.00 76.81 663 LEU A C 1
ATOM 5239 O O . LEU A 1 663 ? -43.777 -33.803 35.507 1.00 76.81 663 LEU A O 1
ATOM 5243 N N . SER A 1 664 ? -45.555 -33.743 34.124 1.00 75.38 664 SER A N 1
ATOM 5244 C CA . SER A 1 664 ? -44.980 -34.636 33.106 1.00 75.38 664 SER A CA 1
ATOM 5245 C C . SER A 1 664 ? -43.688 -34.078 32.514 1.00 75.38 664 SER A C 1
ATOM 5247 O O . SER A 1 664 ? -42.733 -34.826 32.299 1.00 75.38 664 SER A O 1
ATOM 5249 N N . LEU A 1 665 ? -43.608 -32.758 32.334 1.00 67.38 665 LEU A N 1
ATOM 5250 C CA . LEU A 1 665 ? -42.408 -32.104 31.827 1.00 67.38 665 LEU A CA 1
ATOM 5251 C C . LEU A 1 665 ? -41.233 -32.166 32.831 1.00 67.38 665 LEU A C 1
ATOM 5253 O O . LEU A 1 665 ? -40.073 -32.201 32.423 1.00 67.38 665 LEU A O 1
ATOM 5257 N N . LEU A 1 666 ? -41.502 -32.265 34.138 1.00 68.75 666 LEU A N 1
ATOM 5258 C CA . LEU A 1 666 ? -40.490 -32.248 35.207 1.00 68.75 666 LEU A CA 1
ATOM 5259 C C . LEU A 1 666 ? -40.021 -33.634 35.678 1.00 68.75 666 LEU A C 1
ATOM 5261 O O . LEU A 1 666 ? -39.171 -33.719 36.567 1.00 68.75 666 LEU A O 1
ATOM 5265 N N . MET A 1 667 ? -40.508 -34.719 35.068 1.00 66.69 667 MET A N 1
ATOM 5266 C CA . MET A 1 667 ? -40.191 -36.105 35.453 1.00 66.69 667 MET A CA 1
ATOM 5267 C C . MET A 1 667 ? -38.708 -36.514 35.311 1.00 66.69 667 MET A C 1
ATOM 5269 O O . MET A 1 667 ? -38.347 -37.636 35.657 1.00 66.69 667 MET A O 1
ATOM 5273 N N . PHE A 1 668 ? -37.829 -35.629 34.835 1.00 60.22 668 PHE A N 1
ATOM 5274 C CA . PHE A 1 668 ? -36.416 -35.925 34.569 1.00 60.22 668 PHE A CA 1
ATOM 5275 C C . PHE A 1 668 ? -35.438 -35.486 35.681 1.00 60.22 668 PHE A C 1
ATOM 5277 O O . PHE A 1 668 ? -34.226 -35.561 35.483 1.00 60.22 668 PHE A O 1
ATOM 5284 N N . GLY A 1 669 ? -35.915 -35.055 36.859 1.00 61.41 669 GLY A N 1
ATOM 5285 C CA . GLY A 1 669 ? -35.036 -34.746 37.997 1.00 61.41 669 GLY A CA 1
ATOM 5286 C C . GLY A 1 669 ? -35.735 -34.752 39.360 1.00 61.41 669 GLY A C 1
ATOM 5287 O O . GLY A 1 669 ? -36.514 -33.847 39.657 1.00 61.41 669 GLY A O 1
ATOM 5288 N N . ASP A 1 670 ? -35.388 -35.724 40.214 1.00 72.44 670 ASP A N 1
ATOM 5289 C CA . ASP A 1 670 ? -36.085 -36.043 41.476 1.00 72.44 670 ASP A CA 1
ATOM 5290 C C . ASP A 1 670 ? -36.329 -34.835 42.395 1.00 72.44 670 ASP A C 1
ATOM 5292 O O . ASP A 1 670 ? -37.410 -34.674 42.957 1.00 72.44 670 ASP A O 1
ATOM 5296 N N . GLN A 1 671 ? -35.348 -33.943 42.549 1.00 80.50 671 GLN A N 1
ATOM 5297 C CA . GLN A 1 671 ? -35.481 -32.797 43.458 1.00 80.50 671 GLN A CA 1
ATOM 5298 C C . GLN A 1 671 ? -36.385 -31.686 42.907 1.00 80.50 671 GLN A C 1
ATOM 5300 O O . GLN A 1 671 ? -37.191 -31.133 43.653 1.00 80.50 671 GLN A O 1
ATOM 5305 N N . ARG A 1 672 ? -36.298 -31.386 41.604 1.00 83.56 672 ARG A N 1
ATOM 5306 C CA . ARG A 1 672 ? -37.167 -30.383 40.961 1.00 83.56 672 ARG A CA 1
ATOM 5307 C C . ARG A 1 672 ? -38.610 -30.876 40.918 1.00 83.56 672 ARG A C 1
ATOM 5309 O O . ARG A 1 672 ? -39.524 -30.115 41.225 1.00 83.56 672 ARG A O 1
ATOM 5316 N N . PHE A 1 673 ? -38.794 -32.162 40.609 1.00 84.62 673 PHE A N 1
ATOM 5317 C CA . PHE A 1 673 ? -40.097 -32.815 40.646 1.00 84.62 673 PHE A CA 1
ATOM 5318 C C . PHE A 1 673 ? -40.734 -32.705 42.032 1.00 84.62 673 PHE A C 1
ATOM 5320 O O . PHE A 1 673 ? -41.870 -32.258 42.144 1.00 84.62 673 PHE A O 1
ATOM 5327 N N . ASN A 1 674 ? -39.995 -33.032 43.096 1.00 85.88 674 ASN A N 1
ATOM 5328 C CA . ASN A 1 674 ? -40.515 -32.939 44.461 1.00 85.88 674 ASN A CA 1
ATOM 5329 C C . ASN A 1 674 ? -40.897 -31.503 44.846 1.00 85.88 674 ASN A C 1
ATOM 5331 O O . ASN A 1 674 ? -41.958 -31.297 45.432 1.00 85.88 674 ASN A O 1
ATOM 5335 N N . ALA A 1 675 ? -40.071 -30.510 44.499 1.00 85.62 675 ALA A N 1
ATOM 5336 C CA . ALA A 1 675 ? -40.361 -29.104 44.778 1.00 85.62 675 ALA A CA 1
ATOM 5337 C C . ALA A 1 675 ? -41.666 -28.642 44.108 1.00 85.62 675 ALA A C 1
ATOM 5339 O O . ALA A 1 675 ? -42.539 -28.079 44.773 1.00 85.62 675 ALA A O 1
ATOM 5340 N N . VAL A 1 676 ? -41.829 -28.939 42.816 1.00 84.25 676 VAL A N 1
ATOM 5341 C CA . VAL A 1 676 ? -43.025 -28.545 42.061 1.00 84.25 676 VAL A CA 1
ATOM 5342 C C . VAL A 1 676 ? -44.243 -29.377 42.460 1.00 84.25 676 VAL A C 1
ATOM 5344 O O . VAL A 1 676 ? -45.323 -28.824 42.633 1.00 84.25 676 VAL A O 1
ATOM 5347 N N . SER A 1 677 ? -44.088 -30.678 42.708 1.00 84.25 677 SER A N 1
ATOM 5348 C CA . SER A 1 677 ? -45.160 -31.534 43.227 1.00 84.25 677 SER A CA 1
ATOM 5349 C C . SER A 1 677 ? -45.692 -31.010 44.563 1.00 84.25 677 SER A C 1
ATOM 5351 O O . SER A 1 677 ? -46.899 -30.849 44.719 1.00 84.25 677 SER A O 1
ATOM 5353 N N . ASN A 1 678 ? -44.815 -30.679 45.515 1.00 86.19 678 ASN A N 1
ATOM 5354 C CA . ASN A 1 678 ? -45.224 -30.137 46.815 1.00 86.19 678 ASN A CA 1
ATOM 5355 C C . ASN A 1 678 ? -45.961 -28.800 46.679 1.00 86.19 678 ASN A C 1
ATOM 5357 O O . ASN A 1 678 ? -46.938 -28.554 47.385 1.00 86.19 678 ASN A O 1
ATOM 5361 N N . LEU A 1 679 ? -45.516 -27.949 45.754 1.00 83.69 679 LEU A N 1
ATOM 5362 C CA . LEU A 1 679 ? -46.204 -26.706 45.435 1.00 83.69 679 LEU A CA 1
ATOM 5363 C C . LEU A 1 679 ? -47.614 -26.974 44.885 1.00 83.69 679 LEU A C 1
ATOM 5365 O O . LEU A 1 679 ? -48.596 -26.421 45.384 1.00 83.69 679 LEU A O 1
ATOM 5369 N N . LEU A 1 680 ? -47.727 -27.849 43.884 1.00 83.19 680 LEU A N 1
ATOM 5370 C CA . LEU A 1 680 ? -48.981 -28.121 43.185 1.00 83.19 680 LEU A CA 1
ATOM 5371 C C . LEU A 1 680 ? -49.971 -28.968 44.008 1.00 83.19 680 LEU A C 1
ATOM 5373 O O . LEU A 1 680 ? -51.182 -28.861 43.810 1.00 83.19 680 LEU A O 1
ATOM 5377 N N . GLN A 1 681 ? -49.506 -29.744 44.993 1.00 85.56 681 GLN A N 1
ATOM 5378 C CA . GLN A 1 681 ? -50.373 -30.464 45.939 1.00 85.56 681 GLN A CA 1
ATOM 5379 C C . GLN A 1 681 ? -51.384 -29.541 46.634 1.00 85.56 681 GLN A C 1
ATOM 5381 O O . GLN A 1 681 ? -52.487 -29.969 46.973 1.00 85.56 681 GLN A O 1
ATOM 5386 N N . THR A 1 682 ? -51.041 -28.264 46.812 1.00 83.31 682 THR A N 1
ATOM 5387 C CA . THR A 1 682 ? -51.923 -27.277 47.449 1.00 83.31 682 THR A CA 1
ATOM 5388 C C . THR A 1 682 ? -53.165 -26.932 46.617 1.00 83.31 682 THR A C 1
ATOM 5390 O O . THR A 1 682 ? -54.177 -26.516 47.184 1.00 83.31 682 THR A O 1
ATOM 5393 N N . VAL A 1 683 ? -53.133 -27.145 45.295 1.00 84.56 683 VAL A N 1
ATOM 5394 C CA . VAL A 1 683 ? -54.268 -26.890 44.388 1.00 84.56 683 VAL A CA 1
ATOM 5395 C C . VAL A 1 683 ? -54.990 -28.151 43.932 1.00 84.56 683 VAL A C 1
ATOM 5397 O O . VAL A 1 683 ? -56.125 -28.064 43.462 1.00 84.56 683 VAL A O 1
ATOM 5400 N N . TRP A 1 684 ? -54.391 -29.323 44.137 1.00 83.81 684 TRP A N 1
ATOM 5401 C CA . TRP A 1 684 ? -54.921 -30.617 43.702 1.00 83.81 684 TRP A CA 1
ATOM 5402 C C . TRP A 1 684 ? -56.410 -30.842 44.021 1.00 83.81 684 TRP A C 1
ATOM 5404 O O . TRP A 1 684 ? -57.167 -31.158 43.100 1.00 83.81 684 TRP A O 1
ATOM 5414 N N . PRO A 1 685 ? -56.889 -30.590 45.263 1.00 84.06 685 PRO A N 1
ATOM 5415 C CA . PRO A 1 685 ? -58.288 -30.834 45.625 1.00 84.06 685 PRO A CA 1
ATOM 5416 C C . PRO A 1 685 ? -59.301 -29.985 44.847 1.00 84.06 685 PRO A C 1
ATOM 5418 O O . PRO A 1 685 ? -60.487 -30.296 44.841 1.00 84.06 685 PRO A O 1
ATOM 5421 N N . ARG A 1 686 ? -58.861 -28.880 44.233 1.00 83.31 686 ARG A N 1
ATOM 5422 C CA . ARG A 1 686 ? -59.712 -27.984 43.436 1.00 83.31 686 ARG A CA 1
ATOM 5423 C C . ARG A 1 686 ? -59.722 -28.338 41.950 1.00 83.31 686 ARG A C 1
ATOM 5425 O O . ARG A 1 686 ? -60.664 -27.958 41.252 1.00 83.31 686 ARG A O 1
ATOM 5432 N N . LEU A 1 687 ? -58.670 -29.000 41.473 1.00 82.88 687 LEU A N 1
ATOM 5433 C CA . LEU A 1 687 ? -58.484 -29.343 40.064 1.00 82.88 687 LEU A CA 1
ATOM 5434 C C . LEU A 1 687 ? -59.172 -30.656 39.700 1.00 82.88 687 LEU A C 1
ATOM 5436 O O . LEU A 1 687 ? -59.733 -30.752 38.615 1.00 82.88 687 LEU A O 1
ATOM 5440 N N . ILE A 1 688 ? -59.185 -31.622 40.621 1.00 84.44 688 ILE A N 1
ATOM 5441 C CA . ILE A 1 688 ? -59.837 -32.918 40.426 1.00 84.44 688 ILE A CA 1
ATOM 5442 C C . ILE A 1 688 ? -61.338 -32.758 40.685 1.00 84.44 688 ILE A C 1
ATOM 5444 O O . ILE A 1 688 ? -61.776 -32.698 41.836 1.00 84.44 688 ILE A O 1
ATOM 5448 N N . LYS A 1 689 ? -62.135 -32.652 39.618 1.00 85.38 689 LYS A N 1
ATOM 5449 C CA . LYS A 1 689 ? -63.597 -32.481 39.701 1.00 85.38 689 LYS A CA 1
ATOM 5450 C C . LYS A 1 689 ? -64.369 -33.718 39.237 1.00 85.38 689 LYS A C 1
ATOM 5452 O O . LYS A 1 689 ? -65.567 -33.809 39.502 1.00 85.38 689 LYS A O 1
ATOM 5457 N N . SER A 1 690 ? -63.702 -34.658 38.576 1.00 86.94 690 SER A N 1
ATOM 5458 C CA . SER A 1 690 ? -64.268 -35.884 38.014 1.00 86.94 690 SER A CA 1
ATOM 5459 C C . SER A 1 690 ? -63.294 -37.064 38.127 1.00 86.94 690 SER A C 1
ATOM 5461 O O . SER A 1 690 ? -62.138 -36.893 38.511 1.00 86.94 690 SER A O 1
ATOM 5463 N N . SER A 1 691 ? -63.771 -38.270 37.806 1.00 82.31 691 SER A N 1
ATOM 5464 C CA . SER A 1 691 ? -62.918 -39.456 37.648 1.00 82.31 691 SER A CA 1
ATOM 5465 C C . SER A 1 691 ? -61.890 -39.273 36.538 1.00 82.31 691 SER A C 1
ATOM 5467 O O . SER A 1 691 ? -60.749 -39.679 36.707 1.00 82.31 691 SER A O 1
ATOM 5469 N N . ASP A 1 692 ? -62.280 -38.617 35.448 1.00 82.00 692 ASP A N 1
ATOM 5470 C CA . ASP A 1 692 ? -61.421 -38.401 34.284 1.00 82.00 692 ASP A CA 1
ATOM 5471 C C . ASP A 1 692 ? -60.268 -37.446 34.640 1.00 82.00 692 ASP A C 1
ATOM 5473 O O . ASP A 1 692 ? -59.139 -37.656 34.211 1.00 82.00 692 ASP A O 1
ATOM 5477 N N . ASP A 1 693 ? -60.518 -36.455 35.509 1.00 79.44 693 ASP A N 1
ATOM 5478 C CA . ASP A 1 693 ? -59.465 -35.590 36.067 1.00 79.44 693 ASP A CA 1
ATOM 5479 C C . ASP A 1 693 ? -58.528 -36.329 37.046 1.00 79.44 693 ASP A C 1
ATOM 5481 O O . ASP A 1 693 ? -57.457 -35.826 37.359 1.00 79.44 693 ASP A O 1
ATOM 5485 N N . LEU A 1 694 ? -58.948 -37.464 37.612 1.00 78.19 694 LEU A N 1
ATOM 5486 C CA . LEU A 1 694 ? -58.115 -38.284 38.501 1.00 78.19 694 LEU A CA 1
ATOM 5487 C C . LEU A 1 694 ? -57.292 -39.316 37.712 1.00 78.19 694 LEU A C 1
ATOM 5489 O O . LEU A 1 694 ? -56.228 -39.724 38.171 1.00 78.19 694 LEU A O 1
ATOM 5493 N N . GLU A 1 695 ? -57.813 -39.776 36.570 1.00 79.69 695 GLU A N 1
ATOM 5494 C CA . GLU A 1 695 ? -57.115 -40.685 35.652 1.00 79.69 695 GLU A CA 1
ATOM 5495 C C . GLU A 1 695 ? -55.979 -39.996 34.883 1.00 79.69 695 GLU A C 1
ATOM 5497 O O . GLU A 1 695 ? -55.007 -40.663 34.523 1.00 79.69 695 GLU A O 1
ATOM 5502 N N . LEU A 1 696 ? -56.114 -38.689 34.635 1.00 73.88 696 LEU A N 1
ATOM 5503 C CA . LEU A 1 696 ? -55.122 -37.833 33.982 1.00 73.88 696 LEU A CA 1
ATOM 5504 C C . LEU A 1 696 ? -54.022 -37.385 34.956 1.00 73.88 696 LEU A C 1
ATOM 5506 O O . LEU A 1 696 ? -52.839 -37.412 34.542 1.00 73.88 696 LEU A O 1
#

Sequence (696 aa):
GIAANPAGETAIPVHVLTDREERDKQRAIPSKKKAVTVLTPLTPYPNMRRLLAQPALQTAIQPFLNPRTAWQGPLREEGLRSELADRVIQQAELVREIPKAAATFFKSAASLEETSSTDYPASKPARSFSELHLNTLLGDANDQNPLPLKVKQYLAVAPLQLGAVYDADYEAQMVKAIETEAAYQERGYLTLYHAAPREVAVLYDLYTAVTQHLSPSATQYKLRWGEMPFKHFQNIETFMEHFREVGGGTIDNYTQDFADMGASANLPIFGSPQHHTSASYYLFGQNTSSRVVDPFAEGSILQKGFMVSGLSLEETQLLLKRVRSLVEQTRERGGMLCQLHIPNGEVQAATYAAVSMGREYRKEDKPITLLDAKAAFEANPNDIQLREELQARIFLHPEAMAGTVVIRYDHHPATKAAEKAYQEKLKESATFIAKQMLAKGETEVVYLQAPAMRRIYNALVKELTGKDNEADPAKAANQFERFFVSKQTYNLERFLAQHPQFFTQPANQEKLCSLMHSAEEWMMLMAMLPNHVPQVVELMVKATNKSFAETFNVASLIELLVRINSDHQKVALLQMIQDQLPLMIHSGEDFEQIMSYIFGSGAERIVFESMRLHLPLLIHDSGDLYRICCSLTPNDCEIFCRDCIKPGLLETITTIQWFANSLSLLMFGDQRFNAVSNLLQTVWPRLIKSSDDLEL

Secondary structure (DSSP, 8-state):
----------PPP-----S-SSSTTS------------PPP----HHHHHHHT-HHHHHHHHHHH-GGGS--SPPPHHHHHHHHHHHHHHHHHHHHHHHHHHHHHHHHHHTT-------S--PPPPPPHHHHHHHHHH-GGGTTS-HHHHHHHHHHH-SS--GGG--HHHHHHHHHHHHHHHHHHTTTEEEEEEEE-HHHHHHHHHHHHHHHHH-TT--S--SSS-SGGGTT-SSHHHHHHHHHHHTTTS--TTSTTHHHHEEEEESSTT--TT-TTT-HHHHHHTT--SS---TTSTT-HHHHHHHHTT--HHHHHHHHHHHHHHHHTTTTS--EEEEEEEETTTHHHHEEEE-GGGPBPEETTEE--HHHHHHHHHH-TT-HHHHHH-EEEEE--TTTTTT-EEEEEESSPPPHHHHHHHHHHHHHHHHHHHHHHHHH--TTGGGSS-HHHHHHHHHHHHHHHS--TTS-HHHHHHHHHHHHHTT-HHHHHHHHHH-TTGGGSHHHHHHHHTT--SHHHHHHHHHH-GGGHHHHHHHHHHHTTTTHHHH--HHHHHHHHHH---HHHHHHHHHHSGGGHHHH--SHHHHHHHHHHHTTSS-HHHHHHHHTTTGGGG-SSHHHHHHHHHHS-HHHHHHIIIII--HHHHTT---HHHHHHHHHHTTT-HHHHHHHHHHHTTTHHHH--SSHHHH-

Foldseek 3Di:
DDDDDDDDDDDDDDDDDDPDPPVPPPDDDDDDDDDDDDDDDDDDDPVVVVVCPDPVNCVLCVCVVDVPDDDDDDDDLLVLLLVLLVVLLVVLVSLLVVVVVVVVVVVVVCVVDPDDPPPDPPDPQDQFLQLLLLCLVVDPVCNPPPLLVSLVVCQVVQPDPLDPLDDPQLSVLLSVLRVVRSVLVVVQWQKWKAWAFLLQVLVQLLQQLLLSSLAVPPPARASAQFQVLCPQPPFVVSVQVVCCVVVVNWRFCPPPCNSRFKGKTARHQQAQSPDCQRRRSNCQSQSHHNDPDPCLDVVHRQLVSLVVLVDDNVVSNVLSVLSVVLSVLCVVWTIKMKMKIHRNVLQQRWKFKAWPSRTQDDDPNHGDGLVRLSVVCVVPVPPCRSSNTIIMMTRSRCVSCVRMHIDMDIRPDDDPVSVVVSVVSSNVSSSVSSSVSSSSDPCPRSVSDDPVSVCSSQVSCCVVVVDRPVPPLVVLLVVLLVCLVVVPLVVNVVSCVVVVCNLVDVVSLVSVLVSDQALVSLVSVCVSCVVCLLSSLVSLLVSCVPCCLVRDALVSVLSSLVSDPALVSLLVNCLSCLLCLLSRQQALVSLLSSLVSNPPSVNLVSNLVSCLQVLLVRPPALVSLLSNLVSHDLVSLLCSLPPRHDVVSLVSVAELVRVCSNLVSVPPDDSSNVSVVVSNVVCVVVHCPDPVSVVD

Radius of gyration: 37.12 Å; chains: 1; bounding box: 105×102×85 Å